Protein 3CL6 (pdb70)

Secondary structure (DSSP, 8-state):
----S-S-TTTT-PPP---GGG-SEEEEEEEEE-TTSSS-GGGT-SB---SSSS-TT----BT---HHHHHHHHHIIIIIHHHHHHHHHHTT---EEEE-HHHHHH-HHHHHHHHHTT-EEEE--SSSS--TT--HHHHHHHHHHHHHHHHHHHSS--SEE--SS--TTHHHHHHHH---SEE------SS-EE-S--TT-S--EE----SSSBGGGGGSSS--SSHHHHHHHHHHHHHHHHHHTTTS-EEEEEEEEHHHHTSHHHHHHHHHHHHHHHTSSSEEE--HHHHHHHHHHHS---/---S--S-TTTT-PPP---GGG-SEEEEEEEEE-TTSSS-GGGT-SB---SSSS-TT--PPBT---HHHHHHHHHIIIIIHHHHHHHHHHTT---EEEE-HHHHHH-HHHHHHHHHHT-EEEE--SSSS--TT--HHHHHHHHHHHHHHHHHHHSS---EE--SS--TTHHHHHHHH---SEE------SS-EE-S--SSSS--EE----SSSBGGGGGSSS--SSHHHHHHHHHHHHHHHHHHTTT--EEEEEEEEHHHHTSHHHHHHHHHHHHHHHTSSSEEE--HHHHHHHHHHHS---

Radius of gyration: 27.14 Å; Cα contacts (8 Å, |Δi|>4): 1157; chains: 2; bounding box: 62×77×74 Å

Solvent-accessible surface area: 27079 Å² total; per-residue (Å²): 190,141,125,112,153,94,132,142,48,68,47,109,118,52,32,74,0,100,6,36,44,117,4,64,0,0,0,0,1,0,0,2,1,2,5,20,0,11,40,9,62,112,37,69,29,137,21,4,3,18,60,9,3,66,63,96,99,21,130,46,75,114,48,96,102,17,120,66,4,17,66,34,3,82,41,0,21,189,37,0,0,88,86,0,21,135,12,0,151,81,51,96,4,37,0,0,0,0,0,0,0,25,0,0,92,133,48,54,76,0,0,134,38,0,56,84,47,34,19,15,18,0,0,3,1,52,17,11,24,76,8,80,198,34,83,59,61,74,7,100,116,21,6,93,69,0,18,154,9,0,45,137,37,30,59,136,70,4,52,0,9,11,7,20,56,44,12,110,37,0,49,98,4,1,14,93,55,46,26,12,58,0,1,0,11,17,97,87,55,72,1,0,39,40,15,84,91,22,126,69,44,140,34,7,1,0,0,6,14,10,74,65,2,1,0,16,53,22,8,57,156,120,27,32,145,123,12,41,38,0,23,68,91,0,50,83,24,0,45,89,18,32,63,77,4,69,154,30,5,20,9,19,7,0,0,0,8,0,6,1,0,0,87,77,85,33,24,59,0,0,64,88,0,0,76,54,0,86,88,47,144,76,22,20,28,4,25,0,6,17,0,4,95,32,2,88,89,42,49,77,107,156,188,152,118,120,152,97,132,138,48,64,47,124,122,43,31,78,0,102,6,59,70,166,5,61,0,0,0,0,1,0,0,2,0,2,5,19,0,12,56,11,59,115,35,72,26,144,16,4,5,19,78,7,3,66,64,96,101,21,131,42,75,110,50,100,105,16,117,67,3,18,66,38,2,81,42,0,20,190,34,0,0,77,83,0,20,111,14,0,77,78,47,67,5,37,0,0,0,0,0,0,0,16,0,0,79,134,42,45,68,0,0,140,25,0,33,54,49,33,14,15,14,0,0,2,2,45,10,8,21,79,7,83,198,36,80,58,68,83,10,90,83,26,8,62,52,0,16,113,9,0,47,140,46,30,57,101,71,3,49,0,11,10,2,17,52,43,13,111,35,2,50,70,2,2,12,79,52,52,25,14,50,0,1,0,13,18,96,87,57,66,1,0,41,39,16,81,94,27,76,71,62,141,41,8,0,0,0,6,12,10,87,67,4,0,0,15,31,21,8,63,157,111,27,18,144,120,12,50,33,0,15,67,75,0,52,80,23,0,46,87,18,41,62,71,8,77,143,15,5,23,10,19,8,0,0,0,3,0,8,1,0,0,85,78,86,34,25,62,3,0,68,105,0,0,76,53,0,85,88,50,146,72,24,45,30,4,54,0,6,41,0,0,125,32,2,63,85,46,45,76,109,159

InterPro domains:
  IPR002509 NodB homology domain [PF01522] (75-163)
  IPR002509 NodB homology domain [PS51677] (69-288)
  IPR011330 Glycoside hydrolase/deacetylase, beta/alpha-barrel [SSF88713] (4-304)
  IPR017625 Allantoinase PuuE [TIGR03212] (5-303)
  IPR017625 Allantoinase PuuE [cd10977] (21-296)

CATH classification: 3.20.20.370

Structure (mmCIF, N/CA/C/O backbone):
data_3CL6
#
_entry.id   3CL6
#
_cell.length_a   98.299
_cell.length_b   98.299
_cell.length_c   62.393
_cell.angle_alpha   90.00
_cell.angle_beta   90.00
_cell.angle_gamma   90.00
#
_symmetry.space_group_name_H-M   'P 4'
#
loop_
_entity.id
_entity.type
_entity.pdbx_description
1 polymer 'Puue allantoinase'
2 water water
#
loop_
_atom_site.group_PDB
_atom_site.id
_atom_site.type_symbol
_atom_site.label_atom_id
_atom_site.label_alt_id
_atom_site.label_comp_id
_atom_site.label_asym_id
_atom_site.label_entity_id
_atom_site.label_seq_id
_atom_site.pdbx_PDB_ins_code
_atom_site.Cartn_x
_atom_site.Cartn_y
_atom_site.Cartn_z
_atom_site.occupancy
_atom_site.B_iso_or_equiv
_atom_site.auth_seq_id
_atom_site.auth_comp_id
_atom_site.auth_asym_id
_atom_site.auth_atom_id
_atom_site.pdbx_PDB_model_num
ATOM 1 N N . VAL A 1 3 ? 65.586 -14.787 -38.816 1.00 42.31 3 VAL A N 1
ATOM 2 C CA . VAL A 1 3 ? 64.668 -15.834 -38.282 1.00 41.97 3 VAL A CA 1
ATOM 3 C C . VAL A 1 3 ? 63.638 -15.215 -37.340 1.00 41.34 3 VAL A C 1
ATOM 4 O O . VAL A 1 3 ? 63.999 -14.601 -36.334 1.00 42.11 3 VAL A O 1
ATOM 8 N N . ASP A 1 4 ? 62.359 -15.374 -37.672 1.00 40.24 4 ASP A N 1
ATOM 9 C CA . ASP A 1 4 ? 61.271 -14.888 -36.820 1.00 38.33 4 ASP A CA 1
ATOM 10 C C . ASP A 1 4 ? 60.507 -16.049 -36.184 1.00 35.56 4 ASP A C 1
ATOM 11 O O . ASP A 1 4 ? 59.486 -16.487 -36.714 1.00 35.48 4 ASP A O 1
ATOM 16 N N . TYR A 1 5 ? 61.007 -16.527 -35.044 1.00 31.77 5 TYR A N 1
ATOM 17 C CA . TYR A 1 5 ? 60.469 -17.723 -34.386 1.00 27.93 5 TYR A CA 1
ATOM 18 C C . TYR A 1 5 ? 59.181 -17.431 -33.625 1.00 25.99 5 TYR A C 1
ATOM 19 O O . TYR A 1 5 ? 59.203 -16.790 -32.570 1.00 26.32 5 TYR A O 1
ATOM 28 N N . PRO A 1 6 ? 58.053 -17.920 -34.152 1.00 23.95 6 PRO A N 1
ATOM 29 C CA . PRO A 1 6 ? 56.722 -17.593 -33.638 1.00 23.15 6 PRO A CA 1
ATOM 30 C C . PRO A 1 6 ? 56.385 -18.118 -32.225 1.00 22.23 6 PRO A C 1
ATOM 31 O O . PRO A 1 6 ? 55.503 -17.567 -31.556 1.00 23.76 6 PRO A O 1
ATOM 35 N N . ARG A 1 7 ? 57.080 -19.148 -31.762 1.00 19.02 7 ARG A N 1
ATOM 36 C CA . ARG A 1 7 ? 56.779 -19.709 -30.448 1.00 16.13 7 ARG A CA 1
ATOM 37 C C . ARG A 1 7 ? 57.467 -18.934 -29.336 1.00 15.70 7 ARG A C 1
ATOM 38 O O . ARG A 1 7 ? 58.600 -18.475 -29.505 1.00 16.81 7 ARG A O 1
ATOM 46 N N . ASP A 1 8 ? 56.791 -18.802 -28.196 1.00 13.73 8 ASP A N 1
ATOM 47 C CA . ASP A 1 8 ? 57.433 -18.206 -27.027 1.00 13.21 8 ASP A CA 1
ATOM 48 C C . ASP A 1 8 ? 57.876 -19.312 -26.056 1.00 12.44 8 ASP A C 1
ATOM 49 O O . ASP A 1 8 ? 57.067 -19.846 -25.294 1.00 13.39 8 ASP A O 1
ATOM 54 N N . LEU A 1 9 ? 59.164 -19.654 -26.084 1.00 12.32 9 LEU A N 1
ATOM 55 C CA . LEU A 1 9 ? 59.692 -20.762 -25.284 1.00 11.28 9 LEU A CA 1
ATOM 56 C C . LEU A 1 9 ? 60.063 -20.294 -23.874 1.00 10.86 9 LEU A C 1
ATOM 57 O O . LEU A 1 9 ? 60.300 -21.113 -22.977 1.00 11.17 9 LEU A O 1
ATOM 62 N N . ILE A 1 10 ? 60.096 -18.974 -23.681 1.00 10.24 10 ILE A N 1
ATOM 63 C CA . ILE A 1 10 ? 60.591 -18.373 -22.455 1.00 10.87 10 ILE A CA 1
ATOM 64 C C . ILE A 1 10 ? 59.515 -17.965 -21.454 1.00 10.03 10 ILE A C 1
ATOM 65 O O . ILE A 1 10 ? 59.642 -18.216 -20.263 1.00 10.65 10 ILE A O 1
ATOM 70 N N . GLY A 1 11 ? 58.453 -17.317 -21.935 1.00 10.19 11 GLY A N 1
ATOM 71 C CA . GLY A 1 11 ? 57.349 -16.963 -21.049 1.00 11.50 11 GLY A CA 1
ATOM 72 C C . GLY A 1 11 ? 57.798 -15.970 -19.994 1.00 11.23 11 GLY A C 1
ATOM 73 O O . GLY A 1 11 ? 58.431 -14.953 -20.319 1.00 11.52 11 GLY A O 1
ATOM 74 N N . TYR A 1 12 ? 57.463 -16.246 -18.737 1.00 11.03 12 TYR A N 1
ATOM 75 C CA . TYR A 1 12 ? 57.839 -15.363 -17.622 1.00 11.36 12 TYR A CA 1
ATOM 76 C C . TYR A 1 12 ? 59.277 -15.613 -17.171 1.00 12.74 12 TYR A C 1
ATOM 77 O O . TYR A 1 12 ? 59.773 -14.953 -16.247 1.00 13.36 12 TYR A O 1
ATOM 86 N N . GLY A 1 13 ? 59.938 -16.582 -17.789 1.00 12.96 13 GLY A N 1
ATOM 87 C CA . GLY A 1 13 ? 61.277 -16.968 -17.328 1.00 13.62 13 GLY A CA 1
ATOM 88 C C . GLY A 1 13 ? 61.273 -17.329 -15.846 1.00 14.00 13 GLY A C 1
ATOM 89 O O . GLY A 1 13 ? 60.337 -17.939 -15.347 1.00 13.97 13 GLY A O 1
ATOM 90 N N . SER A 1 14 ? 62.298 -16.914 -15.115 1.00 20.00 14 SER A N 1
ATOM 91 C CA . SER A 1 14 ? 62.410 -17.290 -13.711 1.00 20.00 14 SER A CA 1
ATOM 92 C C . SER A 1 14 ? 61.572 -16.372 -12.826 1.00 20.00 14 SER A C 1
ATOM 93 O O . SER A 1 14 ? 61.606 -16.574 -11.577 1.00 15.31 14 SER A O 1
ATOM 96 N N . ASN A 1 15 ? 60.833 -15.456 -13.388 1.00 15.77 15 ASN A N 1
ATOM 97 C CA . ASN A 1 15 ? 60.078 -14.481 -12.593 1.00 16.65 15 ASN A CA 1
ATOM 98 C C . ASN A 1 15 ? 58.589 -14.474 -12.885 1.00 16.19 15 ASN A C 1
ATOM 99 O O . ASN A 1 15 ? 58.080 -13.506 -13.460 1.00 16.22 15 ASN A O 1
ATOM 104 N N . PRO A 1 16 ? 57.879 -15.536 -12.484 1.00 15.29 16 PRO A N 1
ATOM 105 C CA . PRO A 1 16 ? 56.435 -15.505 -12.691 1.00 14.85 16 PRO A CA 1
ATOM 106 C C . PRO A 1 16 ? 55.787 -14.491 -11.758 1.00 15.14 16 PRO A C 1
ATOM 107 O O . PRO A 1 16 ? 56.256 -14.312 -10.633 1.00 15.46 16 PRO A O 1
ATOM 111 N N . PRO A 1 17 ? 54.706 -13.828 -12.210 1.00 15.82 17 PRO A N 1
ATOM 112 C CA . PRO A 1 17 ? 54.042 -12.841 -11.365 1.00 16.28 17 PRO A CA 1
ATOM 113 C C . PRO A 1 17 ? 53.235 -13.474 -10.238 1.00 15.92 17 PRO A C 1
ATOM 114 O O . PRO A 1 17 ? 52.812 -14.619 -10.344 1.00 16.16 17 PRO A O 1
ATOM 118 N N . HIS A 1 18 ? 53.036 -12.730 -9.156 1.00 15.97 18 HIS A N 1
ATOM 119 C CA . HIS A 1 18 ? 52.161 -13.156 -8.073 1.00 15.85 18 HIS A CA 1
ATOM 120 C C . HIS A 1 18 ? 50.728 -12.813 -8.503 1.00 15.64 18 HIS A C 1
ATOM 121 O O . HIS A 1 18 ? 50.437 -11.666 -8.869 1.00 15.40 18 HIS A O 1
ATOM 128 N N . PRO A 1 19 ? 49.837 -13.817 -8.503 1.00 15.53 19 PRO A N 1
ATOM 129 C CA . PRO A 1 19 ? 48.463 -13.607 -8.969 1.00 15.86 19 PRO A CA 1
ATOM 130 C C . PRO A 1 19 ? 47.548 -12.924 -7.955 1.00 16.11 19 PRO A C 1
ATOM 131 O O . PRO A 1 19 ? 46.446 -12.517 -8.313 1.00 16.69 19 PRO A O 1
ATOM 135 N N . HIS A 1 20 ? 47.997 -12.803 -6.708 1.00 16.74 20 HIS A N 1
ATOM 136 C CA . HIS A 1 20 ? 47.177 -12.245 -5.623 1.00 15.98 20 HIS A CA 1
ATOM 137 C C . HIS A 1 20 ? 45.729 -12.752 -5.647 1.00 15.47 20 HIS A C 1
ATOM 138 O O . HIS A 1 20 ? 44.771 -11.967 -5.645 1.00 16.26 20 HIS A O 1
ATOM 145 N N . TRP A 1 21 ? 45.563 -14.071 -5.651 1.00 14.58 21 TRP A N 1
ATOM 146 C CA . TRP A 1 21 ? 44.224 -14.652 -5.685 1.00 14.81 21 TRP A CA 1
ATOM 147 C C . TRP A 1 21 ? 43.408 -14.156 -4.487 1.00 15.76 21 TRP A C 1
ATOM 148 O O . TRP A 1 21 ? 43.966 -13.881 -3.423 1.00 17.89 21 TRP A O 1
ATOM 159 N N . PRO A 1 22 ? 42.084 -14.043 -4.658 1.00 17.05 22 PRO A N 1
ATOM 160 C CA . PRO A 1 22 ? 41.177 -13.684 -3.569 1.00 17.73 22 PRO A CA 1
ATOM 161 C C . PRO A 1 22 ? 41.297 -14.589 -2.331 1.00 19.46 22 PRO A C 1
ATOM 162 O O . PRO A 1 22 ? 41.640 -15.774 -2.443 1.00 19.18 22 PRO A O 1
ATOM 166 N N . GLY A 1 23 ? 41.031 -14.023 -1.155 1.00 20.50 23 GLY A N 1
ATOM 167 C CA . GLY A 1 23 ? 41.114 -14.771 0.102 1.00 20.38 23 GLY A CA 1
ATOM 168 C C . GLY A 1 23 ? 42.518 -15.240 0.435 1.00 20.86 23 GLY A C 1
ATOM 169 O O . GLY A 1 23 ? 42.697 -16.229 1.158 1.00 21.33 23 GLY A O 1
ATOM 170 N N . LYS A 1 24 ? 43.514 -14.533 -0.094 1.00 20.64 24 LYS A N 1
ATOM 171 C CA . LYS A 1 24 ? 44.925 -14.849 0.149 1.00 20.48 24 LYS A CA 1
ATOM 172 C C . LYS A 1 24 ? 45.276 -16.278 -0.269 1.00 18.78 24 LYS A C 1
ATOM 173 O O . LYS A 1 24 ? 46.138 -16.913 0.339 1.00 17.58 24 LYS A O 1
ATOM 179 N N . ALA A 1 25 ? 44.612 -16.783 -1.303 1.00 16.78 25 ALA A N 1
ATOM 180 C CA . ALA A 1 25 ? 44.729 -18.205 -1.647 1.00 15.25 25 ALA A CA 1
ATOM 181 C C . ALA A 1 25 ? 46.145 -18.597 -2.084 1.00 14.43 25 ALA A C 1
ATOM 182 O O . ALA A 1 25 ? 46.813 -17.858 -2.815 1.00 15.55 25 ALA A O 1
ATOM 184 N N . ARG A 1 26 ? 46.600 -19.764 -1.637 1.00 12.19 26 ARG A N 1
ATOM 185 C CA . ARG A 1 26 ? 47.904 -20.257 -2.040 1.00 12.42 26 ARG A CA 1
ATOM 186 C C . ARG A 1 26 ? 47.824 -21.022 -3.363 1.00 10.94 26 ARG A C 1
ATOM 187 O O . ARG A 1 26 ? 48.845 -21.300 -3.988 1.00 9.76 26 ARG A O 1
ATOM 195 N N . ILE A 1 27 ? 46.602 -21.320 -3.787 1.00 9.85 27 ILE A N 1
ATOM 196 C CA . ILE A 1 27 ? 46.390 -22.033 -5.047 1.00 9.85 27 ILE A CA 1
ATOM 197 C C . ILE A 1 27 ? 44.988 -21.713 -5.536 1.00 9.00 27 ILE A C 1
ATOM 198 O O . ILE A 1 27 ? 44.087 -21.515 -4.737 1.00 9.63 27 ILE A O 1
ATOM 203 N N . ALA A 1 28 ? 44.824 -21.635 -6.854 1.00 9.34 28 ALA A N 1
ATOM 204 C CA . ALA A 1 28 ? 43.502 -21.497 -7.460 1.00 9.66 28 ALA A CA 1
ATOM 205 C C . ALA A 1 28 ? 43.225 -22.786 -8.202 1.00 8.29 28 ALA A C 1
ATOM 206 O O . ALA A 1 28 ? 44.096 -23.271 -8.925 1.00 7.36 28 ALA A O 1
ATOM 208 N N . LEU A 1 29 ? 42.033 -23.341 -7.989 1.00 8.67 29 LEU A N 1
ATOM 209 C CA . LEU A 1 29 ? 41.600 -24.561 -8.673 1.00 8.05 29 LEU A CA 1
ATOM 210 C C . LEU A 1 29 ? 40.470 -24.262 -9.620 1.00 7.72 29 LEU A C 1
ATOM 211 O O . LEU A 1 29 ? 39.439 -23.688 -9.216 1.00 8.10 29 LEU A O 1
ATOM 216 N N . SER A 1 30 ? 40.641 -24.708 -10.859 1.00 7.61 30 SER A N 1
ATOM 217 C CA . SER A 1 30 ? 39.609 -24.608 -11.863 1.00 6.38 30 SER A CA 1
ATOM 218 C C . SER A 1 30 ? 39.189 -26.009 -12.286 1.00 7.43 30 SER A C 1
ATOM 219 O O . SER A 1 30 ? 39.892 -26.658 -13.062 1.00 7.28 30 SER A O 1
ATOM 222 N N . PHE A 1 31 ? 38.037 -26.451 -11.778 1.00 6.66 31 PHE A N 1
ATOM 223 C CA . PHE A 1 31 ? 37.396 -27.676 -12.261 1.00 4.34 31 PHE A CA 1
ATOM 224 C C . PHE A 1 31 ? 36.604 -27.356 -13.521 1.00 6.29 31 PHE A C 1
ATOM 225 O O . PHE A 1 31 ? 35.823 -26.380 -13.558 1.00 7.46 31 PHE A O 1
ATOM 233 N N . VAL A 1 32 ? 36.805 -28.189 -14.534 1.00 5.67 32 VAL A N 1
ATOM 234 C CA . VAL A 1 32 ? 36.203 -27.978 -15.848 1.00 6.23 32 VAL A CA 1
ATOM 235 C C . VAL A 1 32 ? 35.460 -29.243 -16.244 1.00 7.58 32 VAL A C 1
ATOM 236 O O . VAL A 1 32 ? 36.009 -30.348 -16.180 1.00 7.30 32 VAL A O 1
ATOM 240 N N . LEU A 1 33 ? 34.198 -29.082 -16.629 1.00 7.84 33 LEU A N 1
ATOM 241 C CA . LEU A 1 33 ? 33.418 -30.194 -17.122 1.00 9.23 33 LEU A CA 1
ATOM 242 C C . LEU A 1 33 ? 33.184 -29.996 -18.604 1.00 10.64 33 LEU A C 1
ATOM 243 O O . LEU A 1 33 ? 32.565 -29.018 -19.024 1.00 11.01 33 LEU A O 1
ATOM 248 N N . ASN A 1 34 ? 33.705 -30.919 -19.399 1.00 10.74 34 ASN A N 1
ATOM 249 C CA . ASN A 1 34 ? 33.464 -30.897 -20.842 1.00 10.69 34 ASN A CA 1
ATOM 250 C C . ASN A 1 34 ? 32.082 -31.464 -21.142 1.00 11.09 34 ASN A C 1
ATOM 251 O O . ASN A 1 34 ? 31.682 -32.471 -20.549 1.00 12.12 34 ASN A O 1
ATOM 256 N N . TYR A 1 35 ? 31.347 -30.813 -22.041 1.00 9.77 35 TYR A N 1
ATOM 257 C CA . TYR A 1 35 ? 30.068 -31.366 -22.485 1.00 9.96 35 TYR A CA 1
ATOM 258 C C . TYR A 1 35 ? 30.110 -31.510 -24.003 1.00 9.87 35 TYR A C 1
ATOM 259 O O . TYR A 1 35 ? 29.911 -30.534 -24.747 1.00 8.80 35 TYR A O 1
ATOM 268 N N . GLU A 1 36 ? 30.398 -32.727 -24.451 1.00 8.60 36 GLU A N 1
ATOM 269 C CA . GLU A 1 36 ? 30.710 -33.005 -25.852 1.00 9.56 36 GLU A CA 1
ATOM 270 C C . GLU A 1 36 ? 29.718 -33.987 -26.444 1.00 9.20 36 GLU A C 1
ATOM 271 O O . GLU A 1 36 ? 29.638 -34.124 -27.662 1.00 8.73 36 GLU A O 1
ATOM 277 N N . GLU A 1 37 ? 28.972 -34.667 -25.571 1.00 9.21 37 GLU A N 1
ATOM 278 C CA . GLU A 1 37 ? 28.113 -35.772 -25.976 1.00 11.39 37 GLU A CA 1
ATOM 279 C C . GLU A 1 37 ? 26.944 -35.286 -26.839 1.00 11.52 37 GLU A C 1
ATOM 280 O O . GLU A 1 37 ? 26.138 -34.465 -26.403 1.00 12.73 37 GLU A O 1
ATOM 286 N N . GLY A 1 38 ? 26.869 -35.791 -28.068 1.00 11.78 38 GLY A N 1
ATOM 287 C CA . GLY A 1 38 ? 25.870 -35.327 -29.041 1.00 12.05 38 GLY A CA 1
ATOM 288 C C . GLY A 1 38 ? 26.478 -34.404 -30.083 1.00 12.00 38 GLY A C 1
ATOM 289 O O . GLY A 1 38 ? 25.805 -33.977 -31.027 1.00 13.27 38 GLY A O 1
ATOM 290 N N . GLY A 1 39 ? 27.760 -34.091 -29.930 1.00 10.61 39 GLY A N 1
ATOM 291 C CA . GLY A 1 39 ? 28.454 -33.261 -30.906 1.00 10.40 39 GLY A CA 1
ATOM 292 C C . GLY A 1 39 ? 29.717 -33.893 -31.471 1.00 10.94 39 GLY A C 1
ATOM 293 O O . GLY A 1 39 ? 30.458 -33.238 -32.190 1.00 10.94 39 GLY A O 1
ATOM 294 N N . GLU A 1 40 ? 29.955 -35.168 -31.150 1.00 11.18 40 GLU A N 1
ATOM 295 C CA . GLU A 1 40 ? 31.165 -35.884 -31.579 1.00 10.82 40 GLU A CA 1
ATOM 296 C C . GLU A 1 40 ? 31.019 -36.392 -33.015 1.00 11.67 40 GLU A C 1
ATOM 297 O O . GLU A 1 40 ? 29.981 -36.206 -33.619 1.00 11.00 40 GLU A O 1
ATOM 303 N N . ARG A 1 41 ? 32.041 -37.046 -33.552 1.00 11.54 41 ARG A N 1
ATOM 304 C CA . ARG A 1 41 ? 31.925 -37.542 -34.915 1.00 13.38 41 ARG A CA 1
ATOM 305 C C . ARG A 1 41 ? 30.769 -38.542 -35.017 1.00 13.78 41 ARG A C 1
ATOM 306 O O . ARG A 1 41 ? 30.619 -39.426 -34.161 1.00 11.91 41 ARG A O 1
ATOM 314 N N . ASN A 1 42 ? 29.953 -38.390 -36.060 1.00 14.19 42 ASN A N 1
ATOM 315 C CA . ASN A 1 42 ? 28.878 -39.344 -36.364 1.00 14.83 42 ASN A CA 1
ATOM 316 C C . ASN A 1 42 ? 28.381 -39.101 -37.788 1.00 14.87 42 ASN A C 1
ATOM 317 O O . ASN A 1 42 ? 28.229 -37.948 -38.188 1.00 14.66 42 ASN A O 1
ATOM 322 N N . ILE A 1 43 ? 28.151 -40.153 -38.573 1.00 15.46 43 ILE A N 1
ATOM 323 C CA . ILE A 1 43 ? 27.606 -39.915 -39.919 1.00 16.86 43 ILE A CA 1
ATOM 324 C C . ILE A 1 43 ? 26.236 -39.241 -39.855 1.00 17.37 43 ILE A C 1
ATOM 325 O O . ILE A 1 43 ? 25.810 -38.603 -40.810 1.00 17.55 43 ILE A O 1
ATOM 330 N N . LEU A 1 44 ? 25.554 -39.371 -38.721 1.00 17.72 44 LEU A N 1
ATOM 331 C CA . LEU A 1 44 ? 24.292 -38.672 -38.511 1.00 19.10 44 LEU A CA 1
ATOM 332 C C . LEU A 1 44 ? 24.490 -37.162 -38.503 1.00 19.30 44 LEU A C 1
ATOM 333 O O . LEU A 1 44 ? 23.587 -36.409 -38.872 1.00 20.62 44 LEU A O 1
ATOM 338 N N . HIS A 1 45 ? 25.666 -36.724 -38.064 1.00 19.53 45 HIS A N 1
ATOM 339 C CA . HIS A 1 45 ? 25.979 -35.298 -37.972 1.00 19.28 45 HIS A CA 1
ATOM 340 C C . HIS A 1 45 ? 26.582 -34.767 -39.277 1.00 20.07 45 HIS A C 1
ATOM 341 O O . HIS A 1 45 ? 26.885 -33.577 -39.383 1.00 21.43 45 HIS A O 1
ATOM 348 N N . GLY A 1 46 ? 26.747 -35.650 -40.264 1.00 20.23 46 GLY A N 1
ATOM 349 C CA . GLY A 1 46 ? 27.312 -35.270 -41.562 1.00 20.05 46 GLY A CA 1
ATOM 350 C C . GLY A 1 46 ? 28.782 -35.602 -41.731 1.00 19.65 46 GLY A C 1
ATOM 351 O O . GLY A 1 46 ? 29.363 -35.374 -42.798 1.00 20.83 46 GLY A O 1
ATOM 352 N N . ASP A 1 47 ? 29.401 -36.135 -40.677 1.00 18.63 47 ASP A N 1
ATOM 353 C CA . ASP A 1 47 ? 30.815 -36.502 -40.735 1.00 17.70 47 ASP A CA 1
ATOM 354 C C . ASP A 1 47 ? 31.014 -37.721 -41.627 1.00 17.40 47 ASP A C 1
ATOM 355 O O . ASP A 1 47 ? 30.062 -38.438 -41.916 1.00 18.80 47 ASP A O 1
ATOM 360 N N . LYS A 1 48 ? 32.261 -37.961 -42.024 1.00 17.95 48 LYS A N 1
ATOM 361 C CA . LYS A 1 48 ? 32.611 -39.079 -42.905 1.00 18.34 48 LYS A CA 1
ATOM 362 C C . LYS A 1 48 ? 32.813 -40.399 -42.159 1.00 16.56 48 LYS A C 1
ATOM 363 O O . LYS A 1 48 ? 32.939 -41.454 -42.791 1.00 15.66 48 LYS A O 1
ATOM 369 N N . GLU A 1 49 ? 32.837 -40.345 -40.827 1.00 15.80 49 GLU A N 1
ATOM 370 C CA . GLU A 1 49 ? 33.206 -41.512 -40.037 1.00 14.23 49 GLU A CA 1
ATOM 371 C C . GLU A 1 49 ? 32.676 -41.423 -38.611 1.00 13.42 49 GLU A C 1
ATOM 372 O O . GLU A 1 49 ? 32.242 -40.366 -38.162 1.00 12.53 49 GLU A O 1
ATOM 378 N N . SER A 1 50 ? 32.755 -42.543 -37.899 1.00 12.74 50 SER A N 1
ATOM 379 C CA . SER A 1 50 ? 32.302 -42.634 -36.519 1.00 12.05 50 SER A CA 1
ATOM 380 C C . SER A 1 50 ? 33.410 -42.154 -35.596 1.00 11.40 50 SER A C 1
ATOM 381 O O . SER A 1 50 ? 34.568 -42.057 -36.012 1.00 12.57 50 SER A O 1
ATOM 384 N N . GLU A 1 51 ? 33.045 -41.879 -34.343 1.00 11.30 51 GLU A N 1
ATOM 385 C CA . GLU A 1 51 ? 33.983 -41.394 -33.323 1.00 10.52 51 GLU A CA 1
ATOM 386 C C . GLU A 1 51 ? 34.905 -42.508 -32.807 1.00 11.17 51 GLU A C 1
ATOM 387 O O . GLU A 1 51 ? 34.498 -43.674 -32.725 1.00 11.62 51 GLU A O 1
ATOM 393 N N . ALA A 1 52 ? 36.140 -42.163 -32.446 1.00 10.59 52 ALA A N 1
ATOM 394 C CA . ALA A 1 52 ? 37.015 -43.165 -31.819 1.00 11.73 52 ALA A CA 1
ATOM 395 C C . ALA A 1 52 ? 37.777 -42.683 -30.569 1.00 13.14 52 ALA A C 1
ATOM 396 O O . ALA A 1 52 ? 38.403 -43.480 -29.875 1.00 14.57 52 ALA A O 1
ATOM 398 N N . PHE A 1 53 ? 37.712 -41.384 -30.291 1.00 13.83 53 PHE A N 1
ATOM 399 C CA . PHE A 1 53 ? 38.525 -40.746 -29.253 1.00 14.58 53 PHE A CA 1
ATOM 400 C C . PHE A 1 53 ? 37.764 -40.725 -27.911 1.00 14.46 53 PHE A C 1
ATOM 401 O O . PHE A 1 53 ? 36.567 -40.411 -27.872 1.00 15.22 53 PHE A O 1
ATOM 409 N N . LEU A 1 54 ? 38.454 -41.077 -26.823 1.00 14.57 54 LEU A N 1
ATOM 410 C CA . LEU A 1 54 ? 37.928 -40.967 -25.438 1.00 13.54 54 LEU A CA 1
ATOM 411 C C . LEU A 1 54 ? 36.651 -41.759 -25.084 1.00 13.30 54 LEU A C 1
ATOM 412 O O . LEU A 1 54 ? 35.600 -41.189 -24.782 1.00 12.84 54 LEU A O 1
ATOM 417 N N . SER A 1 55 ? 36.774 -43.087 -25.098 1.00 13.28 55 SER A N 1
ATOM 418 C CA . SER A 1 55 ? 35.705 -43.995 -24.685 1.00 12.91 55 SER A CA 1
ATOM 419 C C . SER A 1 55 ? 36.324 -45.239 -24.047 1.00 12.66 55 SER A C 1
ATOM 420 O O . SER A 1 55 ? 37.535 -45.441 -24.129 1.00 12.55 55 SER A O 1
ATOM 423 N N . GLU A 1 56 ? 35.484 -46.080 -23.454 1.00 12.24 56 GLU A N 1
ATOM 424 C CA . GLU A 1 56 ? 35.938 -47.364 -22.900 1.00 12.55 56 GLU A CA 1
ATOM 425 C C . GLU A 1 56 ? 36.515 -48.294 -23.966 1.00 14.08 56 GLU A C 1
ATOM 426 O O . GLU A 1 56 ? 37.223 -49.261 -23.643 1.00 13.86 56 GLU A O 1
ATOM 432 N N . MET A 1 57 ? 36.178 -48.025 -25.227 1.00 13.28 57 MET A N 1
ATOM 433 C CA . MET A 1 57 ? 36.676 -48.820 -26.343 1.00 13.88 57 MET A CA 1
ATOM 434 C C . MET A 1 57 ? 38.018 -48.250 -26.722 1.00 13.97 57 MET A C 1
ATOM 435 O O . MET A 1 57 ? 38.171 -47.524 -27.712 1.00 12.84 57 MET A O 1
ATOM 440 N N . VAL A 1 58 ? 38.992 -48.589 -25.890 1.00 14.38 58 VAL A N 1
ATOM 441 C CA . VAL A 1 58 ? 40.296 -47.961 -25.900 1.00 15.74 58 VAL A CA 1
ATOM 442 C C . VAL A 1 58 ? 41.117 -48.176 -27.181 1.00 16.00 58 VAL A C 1
ATOM 443 O O . VAL A 1 58 ? 42.046 -47.422 -27.448 1.00 18.11 58 VAL A O 1
ATOM 447 N N . SER A 1 59 ? 40.774 -49.186 -27.978 1.00 15.11 59 SER A N 1
ATOM 448 C CA . SER A 1 59 ? 41.491 -49.414 -29.239 1.00 15.08 59 SER A CA 1
ATOM 449 C C . SER A 1 59 ? 40.604 -49.175 -30.461 1.00 15.36 59 SER A C 1
ATOM 450 O O . SER A 1 59 ? 40.940 -49.585 -31.575 1.00 13.91 59 SER A O 1
ATOM 453 N N . ALA A 1 60 ? 39.476 -48.507 -30.248 1.00 14.53 60 ALA A N 1
ATOM 454 C CA . ALA A 1 60 ? 38.571 -48.153 -31.332 1.00 14.56 60 ALA A CA 1
ATOM 455 C C . ALA A 1 60 ? 39.262 -47.319 -32.424 1.00 14.42 60 ALA A C 1
ATOM 456 O O . ALA A 1 60 ? 40.131 -46.493 -32.129 1.00 14.59 60 ALA A O 1
ATOM 458 N N . GLN A 1 61 ? 38.868 -47.548 -33.677 1.00 15.67 61 GLN A N 1
ATOM 459 C CA . GLN A 1 61 ? 39.305 -46.713 -34.804 1.00 15.43 61 GLN A CA 1
ATOM 460 C C . GLN A 1 61 ? 38.058 -46.139 -35.467 1.00 15.02 61 GLN A C 1
ATOM 461 O O . GLN A 1 61 ? 36.981 -46.734 -35.386 1.00 14.17 61 GLN A O 1
ATOM 467 N N . PRO A 1 62 ? 38.190 -44.975 -36.120 1.00 14.26 62 PRO A N 1
ATOM 468 C CA . PRO A 1 62 ? 37.034 -44.448 -36.850 1.00 15.06 62 PRO A CA 1
ATOM 469 C C . PRO A 1 62 ? 36.578 -45.437 -37.929 1.00 15.97 62 PRO A C 1
ATOM 470 O O . PRO A 1 62 ? 37.413 -46.097 -38.555 1.00 14.89 62 PRO A O 1
ATOM 474 N N . LEU A 1 63 ? 35.266 -45.560 -38.113 1.00 15.52 63 LEU A N 1
ATOM 475 C CA . LEU A 1 63 ? 34.718 -46.421 -39.159 1.00 16.27 63 LEU A CA 1
ATOM 476 C C . LEU A 1 63 ? 34.186 -45.523 -40.274 1.00 16.73 63 LEU A C 1
ATOM 477 O O . LEU A 1 63 ? 33.297 -44.693 -40.044 1.00 15.80 63 LEU A O 1
ATOM 482 N N . GLN A 1 64 ? 34.743 -45.669 -41.473 1.00 17.54 64 GLN A N 1
ATOM 483 C CA . GLN A 1 64 ? 34.361 -44.793 -42.579 1.00 18.58 64 GLN A CA 1
ATOM 484 C C . GLN A 1 64 ? 32.949 -45.104 -43.052 1.00 17.64 64 GLN A C 1
ATOM 485 O O . GLN A 1 64 ? 32.647 -46.243 -43.410 1.00 18.49 64 GLN A O 1
ATOM 491 N N . GLY A 1 65 ? 32.085 -44.096 -43.040 1.00 16.93 65 GLY A N 1
ATOM 492 C CA . GLY A 1 65 ? 30.723 -44.229 -43.544 1.00 17.09 65 GLY A CA 1
ATOM 493 C C . GLY A 1 65 ? 29.830 -45.149 -42.742 1.00 17.84 65 GLY A C 1
ATOM 494 O O . GLY A 1 65 ? 28.811 -45.630 -43.245 1.00 17.85 65 GLY A O 1
ATOM 495 N N . GLU A 1 66 ? 30.205 -45.375 -41.482 1.00 16.97 66 GLU A N 1
ATOM 496 C CA . GLU A 1 66 ? 29.489 -46.297 -40.617 1.00 16.94 66 GLU A CA 1
ATOM 497 C C . GLU A 1 66 ? 29.118 -45.664 -39.285 1.00 16.12 66 GLU A C 1
ATOM 498 O O . GLU A 1 66 ? 29.783 -44.746 -38.817 1.00 15.40 66 GLU A O 1
ATOM 504 N N . ARG A 1 67 ? 28.054 -46.181 -38.676 1.00 16.01 67 ARG A N 1
ATOM 505 C CA . ARG A 1 67 ? 27.768 -45.929 -37.271 1.00 15.53 67 ARG A CA 1
ATOM 506 C C . ARG A 1 67 ? 28.428 -47.004 -36.416 1.00 14.23 67 ARG A C 1
ATOM 507 O O . ARG A 1 67 ? 28.380 -48.191 -36.739 1.00 14.03 67 ARG A O 1
ATOM 515 N N . ASN A 1 68 ? 29.072 -46.569 -35.338 1.00 13.09 68 ASN A N 1
ATOM 516 C CA . ASN A 1 68 ? 29.594 -47.473 -34.327 1.00 12.35 68 ASN A CA 1
ATOM 517 C C . ASN A 1 68 ? 28.618 -47.445 -33.155 1.00 12.75 68 ASN A C 1
ATOM 518 O O . ASN A 1 68 ? 28.609 -46.481 -32.370 1.00 11.37 68 ASN A O 1
ATOM 523 N N . MET A 1 69 ? 27.755 -48.454 -33.057 1.00 12.55 69 MET A N 1
ATOM 524 C CA . MET A 1 69 ? 26.677 -48.379 -32.077 1.00 12.77 69 MET A CA 1
ATOM 525 C C . MET A 1 69 ? 27.191 -48.379 -30.638 1.00 11.51 69 MET A C 1
ATOM 526 O O . MET A 1 69 ? 26.664 -47.639 -29.803 1.00 11.09 69 MET A O 1
ATOM 531 N N . SER A 1 70 ? 28.200 -49.199 -30.331 1.00 10.99 70 SER A N 1
ATOM 532 C CA A SER A 1 70 ? 28.753 -49.256 -28.972 0.50 11.50 70 SER A CA 1
ATOM 533 C CA B SER A 1 70 ? 28.724 -49.252 -28.963 0.50 11.72 70 SER A CA 1
ATOM 534 C C . SER A 1 70 ? 29.328 -47.906 -28.564 1.00 10.84 70 SER A C 1
ATOM 535 O O . SER A 1 70 ? 29.055 -47.401 -27.467 1.00 10.79 70 SER A O 1
ATOM 540 N N . MET A 1 71 ? 30.118 -47.319 -29.459 1.00 11.02 71 MET A N 1
ATOM 541 C CA . MET A 1 71 ? 30.664 -45.974 -29.233 1.00 10.18 71 MET A CA 1
ATOM 542 C C . MET A 1 71 ? 29.544 -44.967 -28.945 1.00 9.67 71 MET A C 1
ATOM 543 O O . MET A 1 71 ? 29.625 -44.172 -28.008 1.00 8.83 71 MET A O 1
ATOM 548 N N . GLU A 1 72 ? 28.481 -45.004 -29.743 1.00 8.24 72 GLU A N 1
ATOM 549 C CA . GLU A 1 72 ? 27.372 -44.087 -29.527 1.00 9.00 72 GLU A CA 1
ATOM 550 C C . GLU A 1 72 ? 26.781 -44.272 -28.137 1.00 8.00 72 GLU A C 1
ATOM 551 O O . GLU A 1 72 ? 26.445 -43.301 -27.447 1.00 9.24 72 GLU A O 1
ATOM 557 N N . SER A 1 73 ? 26.631 -45.529 -27.726 1.00 6.55 73 SER A N 1
ATOM 558 C CA . SER A 1 73 ? 26.018 -45.853 -26.443 1.00 9.09 73 SER A CA 1
ATOM 559 C C . SER A 1 73 ? 26.883 -45.372 -25.274 1.00 8.41 73 SER A C 1
ATOM 560 O O . SER A 1 73 ? 26.370 -44.892 -24.255 1.00 9.53 73 SER A O 1
ATOM 563 N N . LEU A 1 74 ? 28.196 -45.522 -25.416 1.00 8.29 74 LEU A N 1
ATOM 564 C CA . LEU A 1 74 ? 29.130 -45.022 -24.403 1.00 8.02 74 LEU A CA 1
ATOM 565 C C . LEU A 1 74 ? 29.027 -43.506 -24.231 1.00 7.84 74 LEU A C 1
ATOM 566 O O . LEU A 1 74 ? 29.088 -42.987 -23.100 1.00 9.54 74 LEU A O 1
ATOM 571 N N . TYR A 1 75 ? 28.879 -42.791 -25.340 1.00 8.59 75 TYR A N 1
ATOM 572 C CA . TYR A 1 75 ? 28.715 -41.340 -25.289 1.00 8.23 75 TYR A CA 1
ATOM 573 C C . TYR A 1 75 ? 27.380 -40.968 -24.633 1.00 8.87 75 TYR A C 1
ATOM 574 O O . TYR A 1 75 ? 27.299 -40.050 -23.789 1.00 9.63 75 TYR A O 1
ATOM 583 N N . GLU A 1 76 ? 26.342 -41.733 -24.966 1.00 8.45 76 GLU A N 1
ATOM 584 C CA . GLU A 1 76 ? 25.024 -41.541 -24.339 1.00 7.77 76 GLU A CA 1
ATOM 585 C C . GLU A 1 76 ? 25.024 -41.691 -22.805 1.00 7.91 76 GLU A C 1
ATOM 586 O O . GLU A 1 76 ? 24.215 -41.073 -22.107 1.00 7.73 76 GLU A O 1
ATOM 592 N N . TYR A 1 77 ? 25.921 -42.515 -22.272 1.00 6.56 77 TYR A N 1
ATOM 593 C CA . TYR A 1 77 ? 26.014 -42.627 -20.816 1.00 6.31 77 TYR A CA 1
ATOM 594 C C . TYR A 1 77 ? 26.305 -41.247 -20.224 1.00 6.02 77 TYR A C 1
ATOM 595 O O . TYR A 1 77 ? 25.743 -40.870 -19.190 1.00 7.05 77 TYR A O 1
ATOM 604 N N . GLY A 1 78 ? 27.163 -40.496 -20.905 1.00 6.82 78 GLY A N 1
ATOM 605 C CA . GLY A 1 78 ? 27.550 -39.170 -20.447 1.00 9.13 78 GLY A CA 1
ATOM 606 C C . GLY A 1 78 ? 26.377 -38.227 -20.288 1.00 9.84 78 GLY A C 1
ATOM 607 O O . GLY A 1 78 ? 26.220 -37.592 -19.243 1.00 9.77 78 GLY A O 1
ATOM 608 N N . SER A 1 79 ? 25.550 -38.134 -21.326 1.00 8.61 79 SER A N 1
ATOM 609 C CA . SER A 1 79 ? 24.423 -37.193 -21.334 1.00 9.22 79 SER A CA 1
ATOM 610 C C . SER A 1 79 ? 23.205 -37.711 -20.553 1.00 8.92 79 SER A C 1
ATOM 611 O O . SER A 1 79 ? 22.429 -36.920 -19.982 1.00 10.37 79 SER A O 1
ATOM 614 N N . ARG A 1 80 ? 23.027 -39.036 -20.524 1.00 7.02 80 ARG A N 1
ATOM 615 C CA . ARG A 1 80 ? 21.900 -39.650 -19.784 1.00 8.18 80 ARG A CA 1
ATOM 616 C C . ARG A 1 80 ? 22.078 -39.738 -18.255 1.00 9.46 80 ARG A C 1
ATOM 617 O O . ARG A 1 80 ? 21.109 -39.535 -17.482 1.00 10.80 80 ARG A O 1
ATOM 625 N N . ALA A 1 81 ? 23.288 -40.101 -17.821 1.00 8.72 81 ALA A N 1
ATOM 626 C CA . ALA A 1 81 ? 23.542 -40.505 -16.443 1.00 9.90 81 ALA A CA 1
ATOM 627 C C . ALA A 1 81 ? 24.719 -39.783 -15.799 1.00 9.26 81 ALA A C 1
ATOM 628 O O . ALA A 1 81 ? 24.606 -39.295 -14.687 1.00 9.42 81 ALA A O 1
ATOM 630 N N . GLY A 1 82 ? 25.847 -39.719 -16.496 1.00 9.10 82 GLY A N 1
ATOM 631 C CA . GLY A 1 82 ? 27.051 -39.150 -15.876 1.00 7.22 82 GLY A CA 1
ATOM 632 C C . GLY A 1 82 ? 26.908 -37.686 -15.512 1.00 7.21 82 GLY A C 1
ATOM 633 O O . GLY A 1 82 ? 27.327 -37.273 -14.424 1.00 7.47 82 GLY A O 1
ATOM 634 N N . VAL A 1 83 ? 26.315 -36.901 -16.408 1.00 7.45 83 VAL A N 1
ATOM 635 C CA . VAL A 1 83 ? 26.239 -35.448 -16.174 1.00 7.71 83 VAL A CA 1
ATOM 636 C C . VAL A 1 83 ? 25.516 -35.109 -14.862 1.00 8.03 83 VAL A C 1
ATOM 637 O O . VAL A 1 83 ? 26.002 -34.296 -14.066 1.00 7.59 83 VAL A O 1
ATOM 641 N N . TRP A 1 84 ? 24.359 -35.720 -14.631 1.00 8.18 84 TRP A N 1
ATOM 642 C CA . TRP A 1 84 ? 23.599 -35.420 -13.421 1.00 9.23 84 TRP A CA 1
ATOM 643 C C . TRP A 1 84 ? 24.366 -35.800 -12.156 1.00 9.31 84 TRP A C 1
ATOM 644 O O . TRP A 1 84 ? 24.319 -35.086 -11.158 1.00 8.44 84 TRP A O 1
ATOM 655 N N . ARG A 1 85 ? 25.062 -36.932 -12.194 1.00 7.28 85 ARG A N 1
ATOM 656 C CA . ARG A 1 85 ? 25.864 -37.378 -11.060 1.00 8.46 85 ARG A CA 1
ATOM 657 C C . ARG A 1 85 ? 26.978 -36.384 -10.754 1.00 9.02 85 ARG A C 1
ATOM 658 O O . ARG A 1 85 ? 27.224 -36.033 -9.596 1.00 9.13 85 ARG A O 1
ATOM 666 N N . ILE A 1 86 ? 27.664 -35.940 -11.798 1.00 7.66 86 ILE A N 1
ATOM 667 C CA . ILE A 1 86 ? 28.764 -34.987 -11.618 1.00 8.09 86 ILE A CA 1
ATOM 668 C C . ILE A 1 86 ? 28.258 -33.631 -11.091 1.00 7.12 86 ILE A C 1
ATOM 669 O O . ILE A 1 86 ? 28.841 -33.053 -10.157 1.00 8.74 86 ILE A O 1
ATOM 674 N N . LEU A 1 87 ? 27.164 -33.137 -11.663 1.00 7.33 87 LEU A N 1
ATOM 675 C CA . LEU A 1 87 ? 26.612 -31.851 -11.242 1.00 8.28 87 LEU A CA 1
ATOM 676 C C . LEU A 1 87 ? 26.212 -31.871 -9.768 1.00 8.07 87 LEU A C 1
ATOM 677 O O . LEU A 1 87 ? 26.414 -30.878 -9.041 1.00 8.50 87 LEU A O 1
ATOM 682 N N . LYS A 1 88 ? 25.655 -33.001 -9.332 1.00 8.27 88 LYS A N 1
ATOM 683 C CA . LYS A 1 88 ? 25.280 -33.190 -7.934 1.00 9.93 88 LYS A CA 1
ATOM 684 C C . LYS A 1 88 ? 26.495 -33.128 -7.013 1.00 9.02 88 LYS A C 1
ATOM 685 O O . LYS A 1 88 ? 26.432 -32.573 -5.915 1.00 10.61 88 LYS A O 1
ATOM 691 N N . LEU A 1 89 ? 27.610 -33.680 -7.476 1.00 7.08 89 LEU A N 1
ATOM 692 C CA . LEU A 1 89 ? 28.802 -33.751 -6.663 1.00 8.85 89 LEU A CA 1
ATOM 693 C C . LEU A 1 89 ? 29.298 -32.345 -6.410 1.00 8.81 89 LEU A C 1
ATOM 694 O O . LEU A 1 89 ? 29.595 -31.958 -5.280 1.00 10.34 89 LEU A O 1
ATOM 699 N N . PHE A 1 90 ? 29.348 -31.558 -7.472 1.00 8.82 90 PHE A N 1
ATOM 700 C CA . PHE A 1 90 ? 29.840 -30.203 -7.340 1.00 9.12 90 PHE A CA 1
ATOM 701 C C . PHE A 1 90 ? 28.885 -29.334 -6.526 1.00 9.59 90 PHE A C 1
ATOM 702 O O . PHE A 1 90 ? 29.321 -28.471 -5.755 1.00 11.36 90 PHE A O 1
ATOM 710 N N . LYS A 1 91 ? 27.585 -29.583 -6.641 1.00 9.44 91 LYS A N 1
ATOM 711 C CA . LYS A 1 91 ? 26.636 -28.827 -5.822 1.00 10.34 91 LYS A CA 1
ATOM 712 C C . LYS A 1 91 ? 26.813 -29.172 -4.339 1.00 10.00 91 LYS A C 1
ATOM 713 O O . LYS A 1 91 ? 26.744 -28.299 -3.460 1.00 11.18 91 LYS A O 1
ATOM 719 N N . ALA A 1 92 ? 27.089 -30.439 -4.060 1.00 8.91 92 ALA A N 1
ATOM 720 C CA . ALA A 1 92 ? 27.237 -30.893 -2.677 1.00 9.14 92 ALA A CA 1
ATOM 721 C C . ALA A 1 92 ? 28.410 -30.238 -1.944 1.00 11.09 92 ALA A C 1
ATOM 722 O O . ALA A 1 92 ? 28.379 -30.094 -0.716 1.00 13.39 92 ALA A O 1
ATOM 724 N N . PHE A 1 93 ? 29.434 -29.835 -2.686 1.00 11.71 93 PHE A N 1
ATOM 725 C CA . PHE A 1 93 ? 30.602 -29.197 -2.083 1.00 13.38 93 PHE A CA 1
ATOM 726 C C . PHE A 1 93 ? 30.672 -27.712 -2.414 1.00 13.87 93 PHE A C 1
ATOM 727 O O . PHE A 1 93 ? 31.656 -27.045 -2.090 1.00 15.80 93 PHE A O 1
ATOM 735 N N . ASP A 1 94 ? 29.629 -27.218 -3.080 1.00 13.98 94 ASP A N 1
ATOM 736 C CA . ASP A 1 94 ? 29.511 -25.806 -3.460 1.00 14.72 94 ASP A CA 1
ATOM 737 C C . ASP A 1 94 ? 30.717 -25.303 -4.236 1.00 13.71 94 ASP A C 1
ATOM 738 O O . ASP A 1 94 ? 31.211 -24.189 -4.003 1.00 14.26 94 ASP A O 1
ATOM 743 N N . ILE A 1 95 ? 31.186 -26.128 -5.164 1.00 10.69 95 ILE A N 1
ATOM 744 C CA . ILE A 1 95 ? 32.298 -25.745 -6.042 1.00 10.44 95 ILE A CA 1
ATOM 745 C C . ILE A 1 95 ? 31.733 -25.381 -7.409 1.00 10.59 95 ILE A C 1
ATOM 746 O O . ILE A 1 95 ? 30.975 -26.179 -7.992 1.00 11.25 95 ILE A O 1
ATOM 751 N N . PRO A 1 96 ? 32.081 -24.189 -7.926 1.00 10.31 96 PRO A N 1
ATOM 752 C CA . PRO A 1 96 ? 31.564 -23.811 -9.243 1.00 10.46 96 PRO A CA 1
ATOM 753 C C . PRO A 1 96 ? 32.340 -24.498 -10.348 1.00 10.25 96 PRO A C 1
ATOM 754 O O . PRO A 1 96 ? 33.511 -24.879 -10.156 1.00 11.52 96 PRO A O 1
ATOM 758 N N . LEU A 1 97 ? 31.687 -24.645 -11.497 1.00 10.68 97 LEU A N 1
ATOM 759 C CA . LEU A 1 97 ? 32.303 -25.242 -12.673 1.00 9.66 97 LEU A CA 1
ATOM 760 C C . LEU A 1 97 ? 32.410 -24.254 -13.818 1.00 9.72 97 LEU A C 1
ATOM 761 O O . LEU A 1 97 ? 31.589 -23.331 -13.943 1.00 9.53 97 LEU A O 1
ATOM 766 N N . THR A 1 98 ? 33.421 -24.441 -14.660 1.00 8.76 98 THR A N 1
ATOM 767 C CA . THR A 1 98 ? 33.375 -23.953 -16.033 1.00 8.65 98 THR A CA 1
ATOM 768 C C . THR A 1 98 ? 33.057 -25.081 -17.009 1.00 8.89 98 THR A C 1
ATOM 769 O O . THR A 1 98 ? 33.752 -26.097 -17.047 1.00 8.80 98 THR A O 1
ATOM 773 N N . ILE A 1 99 ? 32.002 -24.897 -17.795 1.00 20.00 99 ILE A N 1
ATOM 774 C CA . ILE A 1 99 ? 31.608 -25.884 -18.794 1.00 20.00 99 ILE A CA 1
ATOM 775 C C . ILE A 1 99 ? 32.139 -25.513 -20.175 1.00 20.00 99 ILE A C 1
ATOM 776 O O . ILE A 1 99 ? 31.626 -24.602 -20.823 1.00 8.79 99 ILE A O 1
ATOM 781 N N . PHE A 1 100 ? 33.169 -26.227 -20.618 1.00 7.71 100 PHE A N 1
ATOM 782 C CA . PHE A 1 100 ? 33.496 -26.301 -22.037 1.00 8.95 100 PHE A CA 1
ATOM 783 C C . PHE A 1 100 ? 32.403 -27.023 -22.817 1.00 8.53 100 PHE A C 1
ATOM 784 O O . PHE A 1 100 ? 32.452 -28.241 -22.991 1.00 8.28 100 PHE A O 1
ATOM 792 N N . ALA A 1 101 ? 31.417 -26.264 -23.285 1.00 7.95 101 ALA A N 1
ATOM 793 C CA . ALA A 1 101 ? 30.269 -26.840 -23.977 1.00 7.80 101 ALA A CA 1
ATOM 794 C C . ALA A 1 101 ? 30.376 -26.781 -25.502 1.00 8.02 101 ALA A C 1
ATOM 795 O O . ALA A 1 101 ? 30.609 -25.722 -26.081 1.00 8.65 101 ALA A O 1
ATOM 797 N N . VAL A 1 102 ? 30.245 -27.938 -26.141 1.00 8.69 102 VAL A N 1
ATOM 798 C CA . VAL A 1 102 ? 30.202 -28.012 -27.591 1.00 8.17 102 VAL A CA 1
ATOM 799 C C . VAL A 1 102 ? 28.802 -27.606 -28.035 1.00 8.73 102 VAL A C 1
ATOM 800 O O . VAL A 1 102 ? 27.812 -28.112 -27.504 1.00 9.22 102 VAL A O 1
ATOM 804 N N . ALA A 1 103 ? 28.724 -26.669 -28.980 1.00 9.24 103 ALA A N 1
ATOM 805 C CA . ALA A 1 103 ? 27.443 -26.048 -29.331 1.00 9.80 103 ALA A CA 1
ATOM 806 C C . ALA A 1 103 ? 26.431 -27.060 -29.842 1.00 8.64 103 ALA A C 1
ATOM 807 O O . ALA A 1 103 ? 25.268 -27.047 -29.423 1.00 9.77 103 ALA A O 1
ATOM 809 N N . MET A 1 104 ? 26.865 -27.949 -30.728 1.00 10.56 104 MET A N 1
ATOM 810 C CA . MET A 1 104 ? 25.955 -28.982 -31.241 1.00 12.59 104 MET A CA 1
ATOM 811 C C . MET A 1 104 ? 25.473 -29.904 -30.105 1.00 11.31 104 MET A C 1
ATOM 812 O O . MET A 1 104 ? 24.312 -30.326 -30.071 1.00 12.15 104 MET A O 1
ATOM 817 N N . ALA A 1 105 ? 26.359 -30.214 -29.162 1.00 10.31 105 ALA A N 1
ATOM 818 C CA . ALA A 1 105 ? 25.950 -31.018 -28.018 1.00 10.05 105 ALA A CA 1
ATOM 819 C C . ALA A 1 105 ? 24.909 -30.309 -27.168 1.00 10.24 105 ALA A C 1
ATOM 820 O O . ALA A 1 105 ? 23.913 -30.897 -26.780 1.00 10.50 105 ALA A O 1
ATOM 822 N N . ALA A 1 106 ? 25.152 -29.037 -26.868 1.00 9.93 106 ALA A N 1
ATOM 823 C CA . ALA A 1 106 ? 24.210 -28.237 -26.100 1.00 11.33 106 ALA A CA 1
ATOM 824 C C . ALA A 1 106 ? 22.847 -28.139 -26.771 1.00 11.24 106 ALA A C 1
ATOM 825 O O . ALA A 1 106 ? 21.830 -28.285 -26.102 1.00 12.12 106 ALA A O 1
ATOM 827 N N . GLN A 1 107 ? 22.827 -27.945 -28.088 1.00 12.31 107 GLN A N 1
ATOM 828 C CA . GLN A 1 107 ? 21.562 -27.888 -28.830 1.00 14.90 107 GLN A CA 1
ATOM 829 C C . GLN A 1 107 ? 20.748 -29.155 -28.590 1.00 14.29 107 GLN A C 1
ATOM 830 O O . GLN A 1 107 ? 19.518 -29.106 -28.485 1.00 14.73 107 GLN A O 1
ATOM 836 N N . ARG A 1 108 ? 21.427 -30.300 -28.537 1.00 12.55 108 ARG A N 1
ATOM 837 C CA . ARG A 1 108 ? 20.734 -31.582 -28.372 1.00 11.88 108 ARG A CA 1
ATOM 838 C C . ARG A 1 108 ? 20.239 -31.887 -26.961 1.00 12.08 108 ARG A C 1
ATOM 839 O O . ARG A 1 108 ? 19.424 -32.798 -26.763 1.00 13.02 108 ARG A O 1
ATOM 847 N N . HIS A 1 109 ? 20.734 -31.157 -25.974 1.00 11.92 109 HIS A N 1
ATOM 848 C CA . HIS A 1 109 ? 20.204 -31.333 -24.625 1.00 11.31 109 HIS A CA 1
ATOM 849 C C . HIS A 1 109 ? 20.079 -29.991 -23.910 1.00 10.83 109 HIS A C 1
ATOM 850 O O . HIS A 1 109 ? 20.761 -29.719 -22.920 1.00 11.58 109 HIS A O 1
ATOM 857 N N . PRO A 1 110 ? 19.199 -29.133 -24.426 1.00 11.78 110 PRO A N 1
ATOM 858 C CA . PRO A 1 110 ? 19.100 -27.775 -23.886 1.00 11.41 110 PRO A CA 1
ATOM 859 C C . PRO A 1 110 ? 18.739 -27.744 -22.397 1.00 12.53 110 PRO A C 1
ATOM 860 O O . PRO A 1 110 ? 19.149 -26.826 -21.689 1.00 13.07 110 PRO A O 1
ATOM 864 N N . ASP A 1 111 ? 17.989 -28.720 -21.907 1.00 12.20 111 ASP A N 1
ATOM 865 C CA . ASP A 1 111 ? 17.615 -28.693 -20.504 1.00 13.38 111 ASP A CA 1
ATOM 866 C C . ASP A 1 111 ? 18.806 -28.851 -19.560 1.00 12.46 111 ASP A C 1
ATOM 867 O O . ASP A 1 111 ? 18.830 -28.236 -18.489 1.00 11.16 111 ASP A O 1
ATOM 872 N N . VAL A 1 112 ? 19.792 -29.675 -19.918 1.00 11.12 112 VAL A N 1
ATOM 873 C CA . VAL A 1 112 ? 20.936 -29.813 -19.019 1.00 11.14 112 VAL A CA 1
ATOM 874 C C . VAL A 1 112 ? 21.773 -28.525 -19.007 1.00 10.92 112 VAL A C 1
ATOM 875 O O . VAL A 1 112 ? 22.269 -28.117 -17.953 1.00 8.78 112 VAL A O 1
ATOM 879 N N . ILE A 1 113 ? 21.886 -27.874 -20.169 1.00 10.37 113 ILE A N 1
ATOM 880 C CA . ILE A 1 113 ? 22.585 -26.595 -20.268 1.00 11.14 113 ILE A CA 1
ATOM 881 C C . ILE A 1 113 ? 21.862 -25.541 -19.433 1.00 12.16 113 ILE A C 1
ATOM 882 O O . ILE A 1 113 ? 22.491 -24.794 -18.687 1.00 11.89 113 ILE A O 1
ATOM 887 N N . ARG A 1 114 ? 20.541 -25.481 -19.555 1.00 12.59 114 ARG A N 1
ATOM 888 C CA . ARG A 1 114 ? 19.783 -24.537 -18.741 1.00 13.33 114 ARG A CA 1
ATOM 889 C C . ARG A 1 114 ? 19.988 -24.809 -17.250 1.00 12.24 114 ARG A C 1
ATOM 890 O O . ARG A 1 114 ? 20.123 -23.872 -16.436 1.00 12.64 114 ARG A O 1
ATOM 898 N N . ALA A 1 115 ? 20.076 -26.093 -16.893 1.00 11.40 115 ALA A N 1
ATOM 899 C CA . ALA A 1 115 ? 20.290 -26.498 -15.506 1.00 10.25 115 ALA A CA 1
ATOM 900 C C . ALA A 1 115 ? 21.633 -25.987 -14.991 1.00 9.57 115 ALA A C 1
ATOM 901 O O . ALA A 1 115 ? 21.730 -25.524 -13.857 1.00 10.35 115 ALA A O 1
ATOM 903 N N . MET A 1 116 ? 22.659 -26.130 -15.825 1.00 9.56 116 MET A N 1
ATOM 904 C CA . MET A 1 116 ? 24.012 -25.657 -15.513 1.00 9.56 116 MET A CA 1
ATOM 905 C C . MET A 1 116 ? 24.038 -24.134 -15.316 1.00 9.61 116 MET A C 1
ATOM 906 O O . MET A 1 116 ? 24.719 -23.629 -14.411 1.00 10.43 116 MET A O 1
ATOM 911 N N . VAL A 1 117 ? 23.305 -23.414 -16.163 1.00 10.24 117 VAL A N 1
ATOM 912 C CA . VAL A 1 117 ? 23.270 -21.954 -16.067 1.00 9.17 117 VAL A CA 1
ATOM 913 C C . VAL A 1 117 ? 22.583 -21.549 -14.755 1.00 9.99 117 VAL A C 1
ATOM 914 O O . VAL A 1 117 ? 23.087 -20.690 -14.023 1.00 9.43 117 VAL A O 1
ATOM 918 N N . ALA A 1 118 ? 21.464 -22.203 -14.428 1.00 9.17 118 ALA A N 1
ATOM 919 C CA . ALA A 1 118 ? 20.715 -21.871 -13.203 1.00 10.12 118 ALA A CA 1
ATOM 920 C C . ALA A 1 118 ? 21.535 -22.147 -11.936 1.00 9.70 118 ALA A C 1
ATOM 921 O O . ALA A 1 118 ? 21.362 -21.473 -10.918 1.00 10.45 118 ALA A O 1
ATOM 923 N N . ALA A 1 119 ? 22.419 -23.146 -11.999 1.00 9.96 119 ALA A N 1
ATOM 924 C CA . ALA A 1 119 ? 23.287 -23.506 -10.878 1.00 10.45 119 ALA A CA 1
ATOM 925 C C . ALA A 1 119 ? 24.452 -22.528 -10.721 1.00 10.78 119 ALA A C 1
ATOM 926 O O . ALA A 1 119 ? 25.161 -22.546 -9.704 1.00 12.77 119 ALA A O 1
ATOM 928 N N . GLY A 1 120 ? 24.635 -21.678 -11.727 1.00 10.14 120 GLY A N 1
ATOM 929 C CA . GLY A 1 120 ? 25.649 -20.619 -11.726 1.00 10.11 120 GLY A CA 1
ATOM 930 C C . GLY A 1 120 ? 26.966 -20.991 -12.369 1.00 9.95 120 GLY A C 1
ATOM 931 O O . GLY A 1 120 ? 27.984 -20.305 -12.197 1.00 11.72 120 GLY A O 1
ATOM 932 N N . HIS A 1 121 ? 26.971 -22.093 -13.108 1.00 8.77 121 HIS A N 1
ATOM 933 C CA . HIS A 1 121 ? 28.195 -22.493 -13.777 1.00 8.49 121 HIS A CA 1
ATOM 934 C C . HIS A 1 121 ? 28.420 -21.624 -15.003 1.00 8.76 121 HIS A C 1
ATOM 935 O O . HIS A 1 121 ? 27.473 -21.115 -15.597 1.00 9.88 121 HIS A O 1
ATOM 942 N N . GLU A 1 122 ? 29.687 -21.435 -15.368 1.00 8.50 122 GLU A N 1
ATOM 943 C CA . GLU A 1 122 ? 30.005 -20.651 -16.536 1.00 8.14 122 GLU A CA 1
ATOM 944 C C . GLU A 1 122 ? 29.923 -21.542 -17.767 1.00 9.44 122 GLU A C 1
ATOM 945 O O . GLU A 1 122 ? 30.498 -22.618 -17.779 1.00 9.10 122 GLU A O 1
ATOM 951 N N . ILE A 1 123 ? 29.213 -21.094 -18.797 1.00 10.24 123 ILE A N 1
ATOM 952 C CA . ILE A 1 123 ? 29.230 -21.787 -20.084 1.00 11.16 123 ILE A CA 1
ATOM 953 C C . ILE A 1 123 ? 30.306 -21.155 -20.990 1.00 11.57 123 ILE A C 1
ATOM 954 O O . ILE A 1 123 ? 30.158 -20.015 -21.443 1.00 12.18 123 ILE A O 1
ATOM 959 N N . CYS A 1 124 ? 31.386 -21.900 -21.213 1.00 11.60 124 CYS A N 1
ATOM 960 C CA . CYS A 1 124 ? 32.488 -21.511 -22.094 1.00 11.90 124 CYS A CA 1
ATOM 961 C C . CYS A 1 124 ? 32.322 -22.265 -23.424 1.00 12.33 124 CYS A C 1
ATOM 962 O O . CYS A 1 124 ? 31.801 -23.382 -23.444 1.00 12.43 124 CYS A O 1
ATOM 965 N N . SER A 1 125 ? 32.716 -21.662 -24.540 1.00 11.95 125 SER A N 1
ATOM 966 C CA . SER A 1 125 ? 32.576 -22.356 -25.822 1.00 11.18 125 SER A CA 1
ATOM 967 C C . SER A 1 125 ? 33.645 -23.417 -26.026 1.00 11.71 125 SER A C 1
ATOM 968 O O . SER A 1 125 ? 34.842 -23.154 -25.850 1.00 11.27 125 SER A O 1
ATOM 971 N N . HIS A 1 126 ? 33.205 -24.616 -26.407 1.00 10.19 126 HIS A N 1
ATOM 972 C CA . HIS A 1 126 ? 34.112 -25.714 -26.748 1.00 10.61 126 HIS A CA 1
ATOM 973 C C . HIS A 1 126 ? 33.989 -26.038 -28.248 1.00 11.69 126 HIS A C 1
ATOM 974 O O . HIS A 1 126 ? 34.264 -27.159 -28.702 1.00 12.24 126 HIS A O 1
ATOM 981 N N . GLY A 1 127 ? 33.592 -25.032 -29.027 1.00 10.52 127 GLY A N 1
ATOM 982 C CA . GLY A 1 127 ? 33.498 -25.207 -30.467 1.00 11.52 127 GLY A CA 1
ATOM 983 C C . GLY A 1 127 ? 32.095 -25.573 -30.920 1.00 10.35 127 GLY A C 1
ATOM 984 O O . GLY A 1 127 ? 31.249 -25.950 -30.104 1.00 10.64 127 GLY A O 1
ATOM 985 N N . TYR A 1 128 ? 31.854 -25.453 -32.225 1.00 11.81 128 TYR A N 1
ATOM 986 C CA . TYR A 1 128 ? 30.573 -25.841 -32.809 1.00 11.52 128 TYR A CA 1
ATOM 987 C C . TYR A 1 128 ? 30.404 -27.370 -32.791 1.00 11.52 128 TYR A C 1
ATOM 988 O O . TYR A 1 128 ? 29.353 -27.889 -32.398 1.00 11.75 128 TYR A O 1
ATOM 997 N N . ARG A 1 129 ? 31.461 -28.067 -33.193 1.00 10.42 129 ARG A N 1
ATOM 998 C CA . ARG A 1 129 ? 31.494 -29.523 -33.250 1.00 11.17 129 ARG A CA 1
ATOM 999 C C . ARG A 1 129 ? 32.690 -30.052 -32.468 1.00 11.03 129 ARG A C 1
ATOM 1000 O O . ARG A 1 129 ? 33.727 -29.390 -32.397 1.00 10.13 129 ARG A O 1
ATOM 1008 N N . TRP A 1 130 ? 32.568 -31.272 -31.944 1.00 9.79 130 TRP A N 1
ATOM 1009 C CA . TRP A 1 130 ? 33.726 -31.904 -31.290 1.00 9.78 130 TRP A CA 1
ATOM 1010 C C . TRP A 1 130 ? 34.512 -32.731 -32.288 1.00 9.83 130 TRP A C 1
ATOM 1011 O O . TRP A 1 130 ? 34.367 -33.946 -32.356 1.00 9.00 130 TRP A O 1
ATOM 1022 N N . ILE A 1 131 ? 35.345 -32.044 -33.061 1.00 9.12 131 ILE A N 1
ATOM 1023 C CA . ILE A 1 131 ? 36.138 -32.663 -34.116 1.00 10.38 131 ILE A CA 1
ATOM 1024 C C . ILE A 1 131 ? 37.542 -32.062 -34.172 1.00 9.79 131 ILE A C 1
ATOM 1025 O O . ILE A 1 131 ? 37.844 -31.057 -33.526 1.00 10.26 131 ILE A O 1
ATOM 1030 N N . ASP A 1 132 ? 38.394 -32.685 -34.969 1.00 11.38 132 ASP A N 1
ATOM 1031 C CA . ASP A 1 132 ? 39.772 -32.247 -35.098 1.00 12.67 132 ASP A CA 1
ATOM 1032 C C . ASP A 1 132 ? 39.836 -31.161 -36.173 1.00 12.81 132 ASP A C 1
ATOM 1033 O O . ASP A 1 132 ? 39.419 -31.381 -37.316 1.00 12.47 132 ASP A O 1
ATOM 1038 N N . TYR A 1 133 ? 40.330 -29.982 -35.798 1.00 12.15 133 TYR A N 1
ATOM 1039 C CA . TYR A 1 133 ? 40.373 -28.864 -36.736 1.00 12.01 133 TYR A CA 1
ATOM 1040 C C . TYR A 1 133 ? 41.694 -28.716 -37.495 1.00 11.63 133 TYR A C 1
ATOM 1041 O O . TYR A 1 133 ? 41.876 -27.759 -38.252 1.00 11.03 133 TYR A O 1
ATOM 1050 N N . GLN A 1 134 ? 42.601 -29.680 -37.329 1.00 11.75 134 GLN A N 1
ATOM 1051 C CA . GLN A 1 134 ? 43.932 -29.598 -37.925 1.00 12.28 134 GLN A CA 1
ATOM 1052 C C . GLN A 1 134 ? 43.916 -29.201 -39.393 1.00 13.61 134 GLN A C 1
ATOM 1053 O O . GLN A 1 134 ? 44.696 -28.347 -39.832 1.00 14.43 134 GLN A O 1
ATOM 1059 N N . TYR A 1 135 ? 43.031 -29.836 -40.153 1.00 14.39 135 TYR A N 1
ATOM 1060 C CA . TYR A 1 135 ? 43.057 -29.689 -41.600 1.00 16.05 135 TYR A CA 1
ATOM 1061 C C . TYR A 1 135 ? 41.951 -28.796 -42.168 1.00 16.16 135 TYR A C 1
ATOM 1062 O O . TYR A 1 135 ? 41.837 -28.657 -43.387 1.00 16.59 135 TYR A O 1
ATOM 1071 N N . MET A 1 136 ? 41.134 -28.195 -41.305 1.00 16.29 136 MET A N 1
ATOM 1072 C CA . MET A 1 136 ? 40.022 -27.395 -41.809 1.00 15.52 136 MET A CA 1
ATOM 1073 C C . MET A 1 136 ? 40.478 -26.053 -42.336 1.00 16.04 136 MET A C 1
ATOM 1074 O O . MET A 1 136 ? 41.252 -25.354 -41.673 1.00 14.56 136 MET A O 1
ATOM 1079 N N . ASP A 1 137 ? 39.963 -25.693 -43.512 1.00 17.51 137 ASP A N 1
ATOM 1080 C CA . ASP A 1 137 ? 40.173 -24.368 -44.096 1.00 18.63 137 ASP A CA 1
ATOM 1081 C C . ASP A 1 137 ? 39.731 -23.245 -43.153 1.00 17.63 137 ASP A C 1
ATOM 1082 O O . ASP A 1 137 ? 38.750 -23.380 -42.395 1.00 15.57 137 ASP A O 1
ATOM 1087 N N . GLU A 1 138 ? 40.451 -22.127 -43.224 1.00 17.35 138 GLU A N 1
ATOM 1088 C CA . GLU A 1 138 ? 40.226 -20.997 -42.336 1.00 16.96 138 GLU A CA 1
ATOM 1089 C C . GLU A 1 138 ? 38.804 -20.448 -42.450 1.00 16.03 138 GLU A C 1
ATOM 1090 O O . GLU A 1 138 ? 38.179 -20.113 -41.443 1.00 14.58 138 GLU A O 1
ATOM 1096 N N . ALA A 1 139 ? 38.286 -20.374 -43.678 1.00 15.47 139 ALA A N 1
ATOM 1097 C CA . ALA A 1 139 ? 36.917 -19.923 -43.913 1.00 14.85 139 ALA A CA 1
ATOM 1098 C C . ALA A 1 139 ? 35.906 -20.765 -43.161 1.00 14.54 139 ALA A C 1
ATOM 1099 O O . ALA A 1 139 ? 34.961 -20.238 -42.575 1.00 15.54 139 ALA A O 1
ATOM 1101 N N . GLN A 1 140 ? 36.071 -22.083 -43.215 1.00 14.25 140 GLN A N 1
ATOM 1102 C CA . GLN A 1 140 ? 35.102 -22.951 -42.570 1.00 16.85 140 GLN A CA 1
ATOM 1103 C C . GLN A 1 140 ? 35.276 -22.940 -41.059 1.00 15.29 140 GLN A C 1
ATOM 1104 O O . GLN A 1 140 ? 34.292 -22.963 -40.319 1.00 13.97 140 GLN A O 1
ATOM 1110 N N . GLU A 1 141 ? 36.520 -22.912 -40.587 1.00 14.37 141 GLU A N 1
ATOM 1111 C CA . GLU A 1 141 ? 36.709 -22.862 -39.130 1.00 13.18 141 GLU A CA 1
ATOM 1112 C C . GLU A 1 141 ? 36.129 -21.591 -38.525 1.00 12.59 141 GLU A C 1
ATOM 1113 O O . GLU A 1 141 ? 35.454 -21.630 -37.489 1.00 11.97 141 GLU A O 1
ATOM 1119 N N . ARG A 1 142 ? 36.351 -20.460 -39.194 1.00 12.60 142 ARG A N 1
ATOM 1120 C CA . ARG A 1 142 ? 35.803 -19.197 -38.721 1.00 14.66 142 ARG A CA 1
ATOM 1121 C C . ARG A 1 142 ? 34.270 -19.244 -38.719 1.00 13.00 142 ARG A C 1
ATOM 1122 O O . ARG A 1 142 ? 33.628 -18.783 -37.770 1.00 12.33 142 ARG A O 1
ATOM 1130 N N . GLU A 1 143 ? 33.689 -19.847 -39.754 1.00 13.18 143 GLU A N 1
ATOM 1131 C CA . GLU A 1 143 ? 32.231 -20.003 -39.818 1.00 13.88 143 GLU A CA 1
ATOM 1132 C C . GLU A 1 143 ? 31.682 -20.859 -38.669 1.00 13.20 143 GLU A C 1
ATOM 1133 O O . GLU A 1 143 ? 30.679 -20.518 -38.053 1.00 12.84 143 GLU A O 1
ATOM 1139 N N . HIS A 1 144 ? 32.356 -21.969 -38.387 1.00 12.94 144 HIS A N 1
ATOM 1140 C CA . HIS A 1 144 ? 32.029 -22.770 -37.207 1.00 11.75 144 HIS A CA 1
ATOM 1141 C C . HIS A 1 144 ? 32.047 -21.921 -35.927 1.00 11.31 144 HIS A C 1
ATOM 1142 O O . HIS A 1 144 ? 31.127 -21.991 -35.104 1.00 9.56 144 HIS A O 1
ATOM 1149 N N . MET A 1 145 ? 33.102 -21.124 -35.760 1.00 10.95 145 MET A N 1
ATOM 1150 C CA . MET A 1 145 ? 33.276 -20.327 -34.561 1.00 12.69 145 MET A CA 1
ATOM 1151 C C . MET A 1 145 ? 32.103 -19.389 -34.317 1.00 11.95 145 MET A C 1
ATOM 1152 O O . MET A 1 145 ? 31.555 -19.345 -33.220 1.00 11.95 145 MET A O 1
ATOM 1157 N N . LEU A 1 146 ? 31.720 -18.650 -35.353 1.00 12.52 146 LEU A N 1
ATOM 1158 C CA . LEU A 1 146 ? 30.635 -17.695 -35.234 1.00 12.16 146 LEU A CA 1
ATOM 1159 C C . LEU A 1 146 ? 29.313 -18.405 -34.937 1.00 12.31 146 LEU A C 1
ATOM 1160 O O . LEU A 1 146 ? 28.486 -17.898 -34.160 1.00 11.85 146 LEU A O 1
ATOM 1165 N N . GLU A 1 147 ? 29.127 -19.583 -35.540 1.00 11.13 147 GLU A N 1
ATOM 1166 C CA . GLU A 1 147 ? 27.936 -20.385 -35.267 1.00 11.67 147 GLU A CA 1
ATOM 1167 C C . GLU A 1 147 ? 27.917 -20.895 -33.820 1.00 10.59 147 GLU A C 1
ATOM 1168 O O . GLU A 1 147 ? 26.868 -20.930 -33.182 1.00 11.02 147 GLU A O 1
ATOM 1174 N N . ALA A 1 148 ? 29.070 -21.303 -33.300 1.00 10.58 148 ALA A N 1
ATOM 1175 C CA . ALA A 1 148 ? 29.125 -21.719 -31.903 1.00 10.78 148 ALA A CA 1
ATOM 1176 C C . ALA A 1 148 ? 28.658 -20.596 -30.987 1.00 10.81 148 ALA A C 1
ATOM 1177 O O . ALA A 1 148 ? 27.883 -20.816 -30.064 1.00 11.78 148 ALA A O 1
ATOM 1179 N N . ILE A 1 149 ? 29.121 -19.381 -31.268 1.00 10.81 149 ILE A N 1
ATOM 1180 C CA . ILE A 1 149 ? 28.768 -18.229 -30.451 1.00 10.75 149 ILE A CA 1
ATOM 1181 C C . ILE A 1 149 ? 27.275 -17.975 -30.555 1.00 10.85 149 ILE A C 1
ATOM 1182 O O . ILE A 1 149 ? 26.609 -17.684 -29.561 1.00 12.63 149 ILE A O 1
ATOM 1187 N N . ARG A 1 150 ? 26.738 -18.112 -31.762 1.00 11.22 150 ARG A N 1
ATOM 1188 C CA . ARG A 1 150 ? 25.309 -17.856 -31.959 1.00 11.76 150 ARG A CA 1
ATOM 1189 C C . ARG A 1 150 ? 24.448 -18.782 -31.117 1.00 10.29 150 ARG A C 1
ATOM 1190 O O . ARG A 1 150 ? 23.570 -18.340 -30.379 1.00 11.57 150 ARG A O 1
ATOM 1198 N N . ILE A 1 151 ? 24.703 -20.079 -31.251 1.00 10.41 151 ILE A N 1
ATOM 1199 C CA . ILE A 1 151 ? 23.957 -21.103 -30.542 1.00 11.10 151 ILE A CA 1
ATOM 1200 C C . ILE A 1 151 ? 24.031 -20.981 -29.024 1.00 10.64 151 ILE A C 1
ATOM 1201 O O . ILE A 1 151 ? 23.023 -21.083 -28.335 1.00 11.21 151 ILE A O 1
ATOM 1206 N N . LEU A 1 152 ? 25.240 -20.776 -28.503 1.00 10.67 152 LEU A N 1
ATOM 1207 C CA . LEU A 1 152 ? 25.4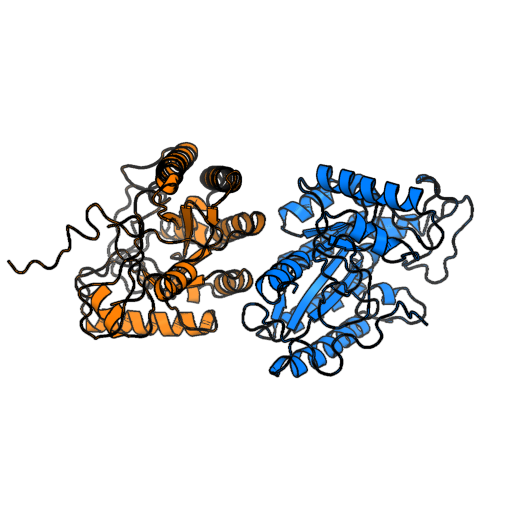25 -20.674 -27.057 1.00 10.28 152 LEU A CA 1
ATOM 1208 C C . LEU A 1 152 ? 24.795 -19.399 -26.482 1.00 11.38 152 LEU A C 1
ATOM 1209 O O . LEU A 1 152 ? 24.294 -19.403 -25.362 1.00 12.23 152 LEU A O 1
ATOM 1214 N N . THR A 1 153 ? 24.780 -18.328 -27.271 1.00 12.87 153 THR A N 1
ATOM 1215 C CA . THR A 1 153 ? 24.179 -17.075 -26.842 1.00 13.84 153 THR A CA 1
ATOM 1216 C C . THR A 1 153 ? 22.677 -17.269 -26.697 1.00 15.33 153 THR A C 1
ATOM 1217 O O . THR A 1 153 ? 22.078 -16.883 -25.691 1.00 16.05 153 THR A O 1
ATOM 1221 N N . GLU A 1 154 ? 22.074 -17.874 -27.716 1.00 16.41 154 GLU A N 1
ATOM 1222 C CA . GLU A 1 154 ? 20.648 -18.145 -27.726 1.00 19.75 154 GLU A CA 1
ATOM 1223 C C . GLU A 1 154 ? 20.290 -19.098 -26.587 1.00 19.24 154 GLU A C 1
ATOM 1224 O O . GLU A 1 154 ? 19.313 -18.906 -25.865 1.00 19.65 154 GLU A O 1
ATOM 1230 N N . LEU A 1 155 ? 21.105 -20.124 -26.404 1.00 19.09 155 LEU A N 1
ATOM 1231 C CA . LEU A 1 155 ? 20.796 -21.120 -25.396 1.00 19.17 155 LEU A CA 1
ATOM 1232 C C . LEU A 1 155 ? 21.001 -20.631 -23.953 1.00 18.73 155 LEU A C 1
ATOM 1233 O O . LEU A 1 155 ? 20.185 -20.910 -23.074 1.00 19.16 155 LEU A O 1
ATOM 1238 N N . THR A 1 156 ? 22.087 -19.906 -23.700 1.00 17.88 156 THR A N 1
ATOM 1239 C CA . THR A 1 156 ? 22.398 -19.478 -22.334 1.00 17.86 156 THR A CA 1
ATOM 1240 C C . THR A 1 156 ? 21.849 -18.100 -21.975 1.00 18.05 156 THR A C 1
ATOM 1241 O O . THR A 1 156 ? 21.704 -17.785 -20.803 1.00 17.97 156 THR A O 1
ATOM 1245 N N . GLY A 1 157 ? 21.578 -17.272 -22.983 1.00 18.02 157 GLY A N 1
ATOM 1246 C CA . GLY A 1 157 ? 21.138 -15.902 -22.736 1.00 19.72 157 GLY A CA 1
ATOM 1247 C C . GLY A 1 157 ? 22.223 -14.847 -22.865 1.00 20.85 157 GLY A C 1
ATOM 1248 O O . GLY A 1 157 ? 21.922 -13.660 -23.011 1.00 21.09 157 GLY A O 1
ATOM 1249 N N . GLU A 1 158 ? 23.486 -15.241 -22.784 1.00 20.00 158 GLU A N 1
ATOM 1250 C CA . GLU A 1 158 ? 24.624 -14.353 -22.987 1.00 20.00 158 GLU A CA 1
ATOM 1251 C C . GLU A 1 158 ? 25.720 -15.036 -23.798 1.00 20.00 158 GLU A C 1
ATOM 1252 O O . GLU A 1 158 ? 25.842 -16.279 -23.724 1.00 17.89 158 GLU A O 1
ATOM 1258 N N . ARG A 1 159 ? 26.479 -14.288 -24.566 1.00 17.38 159 ARG A N 1
ATOM 1259 C CA . ARG A 1 159 ? 27.524 -14.894 -25.387 1.00 16.12 159 ARG A CA 1
ATOM 1260 C C . ARG A 1 159 ? 28.648 -15.458 -24.515 1.00 15.36 159 ARG A C 1
ATOM 1261 O O . ARG A 1 159 ? 28.892 -14.959 -23.421 1.00 15.19 159 ARG A O 1
ATOM 1269 N N . PRO A 1 160 ? 29.323 -16.511 -25.000 1.00 14.73 160 PRO A N 1
ATOM 1270 C CA . PRO A 1 160 ? 30.448 -17.056 -24.244 1.00 13.12 160 PRO A CA 1
ATOM 1271 C C . PRO A 1 160 ? 31.626 -16.092 -24.263 1.00 11.84 160 PRO A C 1
ATOM 1272 O O . PRO A 1 160 ? 31.852 -15.405 -25.261 1.00 12.82 160 PRO A O 1
ATOM 1276 N N . LEU A 1 161 ? 32.370 -16.047 -23.159 1.00 11.18 161 LEU A N 1
ATOM 1277 C CA . LEU A 1 161 ? 33.500 -15.119 -23.037 1.00 9.10 161 LEU A CA 1
ATOM 1278 C C . LEU A 1 161 ? 34.821 -15.899 -23.022 1.00 9.98 161 LEU A C 1
ATOM 1279 O O . LEU A 1 161 ? 35.902 -15.313 -23.039 1.00 8.97 161 LEU A O 1
ATOM 1284 N N . GLY A 1 162 ? 34.728 -17.233 -23.012 1.00 9.55 162 GLY A N 1
ATOM 1285 C CA . GLY A 1 162 ? 35.925 -18.063 -23.120 1.00 9.51 162 GLY A CA 1
ATOM 1286 C C . GLY A 1 162 ? 35.792 -19.050 -24.265 1.00 8.53 162 GLY A C 1
ATOM 1287 O O . GLY A 1 162 ? 34.676 -19.330 -24.726 1.00 9.43 162 GLY A O 1
ATOM 1288 N N . TRP A 1 163 ? 36.929 -19.575 -24.720 1.00 8.17 163 TRP A N 1
ATOM 1289 C CA . TRP A 1 163 ? 36.977 -20.514 -25.854 1.00 8.76 163 TRP A CA 1
ATOM 1290 C C . TRP A 1 163 ? 38.001 -21.627 -25.622 1.00 9.19 163 TRP A C 1
ATOM 1291 O O . TRP A 1 163 ? 39.103 -21.352 -25.171 1.00 8.91 163 TRP A O 1
ATOM 1302 N N . TYR A 1 164 ? 37.649 -22.860 -25.986 1.00 8.74 164 TYR A N 1
ATOM 1303 C CA . TYR A 1 164 ? 38.596 -23.973 -26.010 1.00 9.55 164 TYR A CA 1
ATOM 1304 C C . TYR A 1 164 ? 38.173 -24.989 -27.066 1.00 8.24 164 TYR A C 1
ATOM 1305 O O . TYR A 1 164 ? 37.147 -25.656 -26.895 1.00 8.30 164 TYR A O 1
ATOM 1314 N N . THR A 1 165 ? 38.969 -25.140 -28.115 1.00 9.88 165 THR A N 1
ATOM 1315 C CA . THR A 1 165 ? 38.716 -26.153 -29.140 1.00 9.96 165 THR A CA 1
ATOM 1316 C C . THR A 1 165 ? 39.211 -27.532 -28.721 1.00 11.71 165 THR A C 1
ATOM 1317 O O . THR A 1 165 ? 38.486 -28.531 -28.834 1.00 12.62 165 THR A O 1
ATOM 1321 N N . GLY A 1 166 ? 40.439 -27.574 -28.212 1.00 10.52 166 GLY A N 1
ATOM 1322 C CA . GLY A 1 166 ? 41.102 -28.836 -27.902 1.00 11.06 166 GLY A CA 1
ATOM 1323 C C . GLY A 1 166 ? 41.995 -29.238 -29.066 1.00 10.40 166 GLY A C 1
ATOM 1324 O O . GLY A 1 166 ? 43.166 -28.870 -29.113 1.00 11.48 166 GLY A O 1
ATOM 1325 N N . ARG A 1 167 ? 41.439 -29.974 -30.025 1.00 10.29 167 ARG A N 1
ATOM 1326 C CA A ARG A 1 167 ? 42.202 -30.382 -31.203 0.50 9.97 167 ARG A CA 1
ATOM 1327 C CA B ARG A 1 167 ? 42.162 -30.390 -31.228 0.50 11.03 167 ARG A CA 1
ATOM 1328 C C . ARG A 1 167 ? 42.242 -29.270 -32.261 1.00 11.05 167 ARG A C 1
ATOM 1329 O O . ARG A 1 167 ? 41.561 -29.318 -33.301 1.00 12.02 167 ARG A O 1
ATOM 1344 N N . THR A 1 168 ? 43.064 -28.276 -31.966 1.00 9.91 168 THR A N 1
ATOM 1345 C CA . THR A 1 168 ? 43.250 -27.102 -32.778 1.00 10.14 168 THR A CA 1
ATOM 1346 C C . THR A 1 168 ? 44.006 -27.379 -34.077 1.00 10.38 168 THR A C 1
ATOM 1347 O O . THR A 1 168 ? 44.749 -28.366 -34.189 1.00 11.09 168 THR A O 1
ATOM 1351 N N . GLY A 1 169 ? 43.836 -26.484 -35.048 1.00 10.50 169 GLY A N 1
ATOM 1352 C CA . GLY A 1 169 ? 44.754 -26.400 -36.181 1.00 11.76 169 GLY A CA 1
ATOM 1353 C C . GLY A 1 169 ? 45.613 -25.151 -36.067 1.00 12.56 169 GLY A C 1
ATOM 1354 O O . GLY A 1 169 ? 45.520 -24.424 -35.070 1.00 11.84 169 GLY A O 1
ATOM 1355 N N . PRO A 1 170 ? 46.450 -24.885 -37.092 1.00 12.38 170 PRO A N 1
ATOM 1356 C CA . PRO A 1 170 ? 47.352 -23.734 -37.089 1.00 12.02 170 PRO A CA 1
ATOM 1357 C C . PRO A 1 170 ? 46.662 -22.371 -37.044 1.00 12.78 170 PRO A C 1
ATOM 1358 O O . PRO A 1 170 ? 47.326 -21.366 -36.749 1.00 13.38 170 PRO A O 1
ATOM 1362 N N . ASN A 1 171 ? 45.358 -22.328 -37.329 1.00 12.85 171 ASN A N 1
ATOM 1363 C CA . ASN A 1 171 ? 44.640 -21.043 -37.369 1.00 12.72 171 ASN A CA 1
ATOM 1364 C C . ASN A 1 171 ? 43.694 -20.752 -36.205 1.00 12.57 171 ASN A C 1
ATOM 1365 O O . ASN A 1 171 ? 43.270 -19.610 -36.015 1.00 11.93 171 ASN A O 1
ATOM 1370 N N . THR A 1 172 ? 43.372 -21.785 -35.432 1.00 12.27 172 THR A N 1
ATOM 1371 C CA . THR A 1 172 ? 42.323 -21.714 -34.411 1.00 11.62 172 THR A CA 1
ATOM 1372 C C . THR A 1 172 ? 42.446 -20.514 -33.475 1.00 11.07 172 THR A C 1
ATOM 1373 O O . THR A 1 172 ? 41.536 -19.693 -33.395 1.00 10.94 172 THR A O 1
ATOM 1377 N N . ARG A 1 173 ? 43.566 -20.414 -32.759 1.00 10.16 173 ARG A N 1
ATOM 1378 C CA . ARG A 1 173 ? 43.730 -19.345 -31.783 1.00 10.10 173 ARG A CA 1
ATOM 1379 C C . ARG A 1 173 ? 43.732 -17.967 -32.423 1.00 10.35 173 ARG A C 1
ATOM 1380 O O . ARG A 1 173 ? 43.119 -17.035 -31.904 1.00 10.89 173 ARG A O 1
ATOM 1388 N N . ARG A 1 174 ? 44.374 -17.856 -33.578 1.00 11.79 174 ARG A N 1
ATOM 1389 C CA . ARG A 1 174 ? 44.383 -16.591 -34.296 1.00 14.07 174 ARG A CA 1
ATOM 1390 C C . ARG A 1 174 ? 42.961 -16.134 -34.597 1.00 13.24 174 ARG A C 1
ATOM 1391 O O . ARG A 1 174 ? 42.630 -14.952 -34.436 1.00 14.23 174 ARG A O 1
ATOM 1399 N N . LEU A 1 175 ? 42.118 -17.061 -35.049 1.00 12.43 175 LEU A N 1
ATOM 1400 C CA . LEU A 1 175 ? 40.721 -16.733 -35.350 1.00 12.03 175 LEU A CA 1
ATOM 1401 C C . LEU A 1 175 ? 39.927 -16.339 -34.104 1.00 12.94 175 LEU A C 1
ATOM 1402 O O . LEU A 1 175 ? 39.178 -15.361 -34.106 1.00 12.34 175 LEU A O 1
ATOM 1407 N N . VAL A 1 176 ? 40.103 -17.094 -33.028 1.00 11.46 176 VAL A N 1
ATOM 1408 C CA . VAL A 1 176 ? 39.452 -16.764 -31.774 1.00 12.61 176 VAL A CA 1
ATOM 1409 C C . VAL A 1 176 ? 39.800 -15.339 -31.346 1.00 13.31 176 VAL A C 1
ATOM 1410 O O . VAL A 1 176 ? 38.913 -14.564 -31.017 1.00 11.74 176 VAL A O 1
ATOM 1414 N N . MET A 1 177 ? 41.081 -14.975 -31.398 1.00 14.04 177 MET A N 1
ATOM 1415 C CA . MET A 1 177 ? 41.480 -13.659 -30.906 1.00 18.18 177 MET A CA 1
ATOM 1416 C C . MET A 1 177 ? 41.028 -12.569 -31.876 1.00 17.84 177 MET A C 1
ATOM 1417 O O . MET A 1 177 ? 40.695 -11.459 -31.467 1.00 17.74 177 MET A O 1
ATOM 1422 N N . GLU A 1 178 ? 40.963 -12.923 -33.154 1.00 17.44 178 GLU A N 1
ATOM 1423 C CA . GLU A 1 178 ? 40.522 -11.998 -34.193 1.00 18.88 178 GLU A CA 1
ATOM 1424 C C . GLU A 1 178 ? 39.050 -11.602 -34.035 1.00 18.98 178 GLU A C 1
ATOM 1425 O O . GLU A 1 178 ? 38.672 -10.477 -34.360 1.00 19.20 178 GLU A O 1
ATOM 1431 N N . GLU A 1 179 ? 38.234 -12.511 -33.502 1.00 18.19 179 GLU A N 1
ATOM 1432 C CA . GLU A 1 179 ? 36.788 -12.276 -33.350 1.00 19.18 179 GLU A CA 1
ATOM 1433 C C . GLU A 1 179 ? 36.507 -11.074 -32.444 1.00 19.28 179 GLU A C 1
ATOM 1434 O O . GLU A 1 179 ? 35.536 -10.344 -32.644 1.00 20.19 179 GLU A O 1
ATOM 1440 N N . GLY A 1 180 ? 37.350 -10.887 -31.435 1.00 18.39 180 GLY A N 1
ATOM 1441 C CA . GLY A 1 180 ? 37.281 -9.697 -30.596 1.00 18.69 180 GLY A CA 1
ATOM 1442 C C . GLY A 1 180 ? 36.464 -9.806 -29.316 1.00 17.92 180 GLY A C 1
ATOM 1443 O O . GLY A 1 180 ? 36.673 -9.029 -28.378 1.00 18.06 180 GLY A O 1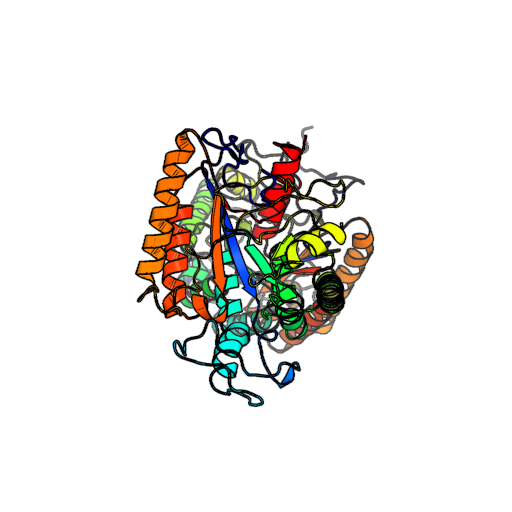
ATOM 1444 N N . GLY A 1 181 ? 35.547 -10.764 -29.263 1.00 16.18 181 GLY A N 1
ATOM 1445 C CA . GLY A 1 181 ? 34.544 -10.788 -28.211 1.00 15.58 181 GLY A CA 1
ATOM 1446 C C . GLY A 1 181 ? 34.865 -11.657 -27.007 1.00 14.31 181 GLY A C 1
ATOM 1447 O O . GLY A 1 181 ? 34.131 -11.636 -26.018 1.00 13.98 181 GLY A O 1
ATOM 1448 N N . PHE A 1 182 ? 35.963 -12.416 -27.074 1.00 14.06 182 PHE A N 1
ATOM 1449 C CA . PHE A 1 182 ? 36.324 -13.298 -25.968 1.00 12.29 182 PHE A CA 1
ATOM 1450 C C . PHE A 1 182 ? 37.231 -12.594 -24.971 1.00 12.56 182 PHE A C 1
ATOM 1451 O O . PHE A 1 182 ? 38.075 -11.766 -25.355 1.00 13.00 182 PHE A O 1
ATOM 1459 N N . LEU A 1 183 ? 37.054 -12.911 -23.696 1.00 11.69 183 LEU A N 1
ATOM 1460 C CA . LEU A 1 183 ? 37.980 -12.433 -22.672 1.00 11.19 183 LEU A CA 1
ATOM 1461 C C . LEU A 1 183 ? 39.233 -13.304 -22.617 1.00 10.79 183 LEU A C 1
ATOM 1462 O O . LEU A 1 183 ? 40.317 -12.815 -22.278 1.00 10.29 183 LEU A O 1
ATOM 1467 N N . TYR A 1 184 ? 39.071 -14.595 -22.919 1.00 9.77 184 TYR A N 1
ATOM 1468 C CA . TYR A 1 184 ? 40.180 -15.537 -22.761 1.00 10.38 184 TYR A CA 1
ATOM 1469 C C . TYR A 1 184 ? 40.023 -16.769 -23.637 1.00 9.47 184 TYR A C 1
ATOM 1470 O O . TYR A 1 184 ? 38.939 -17.062 -24.146 1.00 9.30 184 TYR A O 1
ATOM 1479 N N . ASP A 1 185 ? 41.121 -17.493 -23.829 1.00 8.11 185 ASP A N 1
ATOM 1480 C CA . ASP A 1 185 ? 41.011 -18.844 -24.370 1.00 8.76 185 ASP A CA 1
ATOM 1481 C C . ASP A 1 185 ? 41.916 -19.770 -23.579 1.00 8.48 185 ASP A C 1
ATOM 1482 O O . ASP A 1 185 ? 42.787 -19.310 -22.844 1.00 8.24 185 ASP A O 1
ATOM 1487 N N . CYS A 1 186 ? 41.721 -21.073 -23.773 1.00 7.73 186 CYS A N 1
ATOM 1488 C CA . CYS A 1 186 ? 42.421 -22.062 -22.955 1.00 9.18 186 CYS A CA 1
ATOM 1489 C C . CYS A 1 186 ? 43.170 -23.092 -23.790 1.00 8.94 186 CYS A C 1
ATOM 1490 O O . CYS A 1 186 ? 43.564 -24.126 -23.267 1.00 7.96 186 CYS A O 1
ATOM 1493 N N . ASP A 1 187 ? 43.361 -22.788 -25.069 1.00 8.35 187 ASP A N 1
ATOM 1494 C CA . ASP A 1 187 ? 43.982 -23.708 -26.037 1.00 9.18 187 ASP A CA 1
ATOM 1495 C C . ASP A 1 187 ? 45.522 -23.696 -25.975 1.00 9.93 187 ASP A C 1
ATOM 1496 O O . ASP A 1 187 ? 46.205 -23.630 -27.006 1.00 10.41 187 ASP A O 1
ATOM 1501 N N . THR A 1 188 ? 46.053 -23.784 -24.755 1.00 8.41 188 THR A N 1
ATOM 1502 C CA . THR A 1 188 ? 47.484 -23.978 -24.525 1.00 9.21 188 THR A CA 1
ATOM 1503 C C . THR A 1 188 ? 47.690 -24.815 -23.264 1.00 9.28 188 THR A C 1
ATOM 1504 O O . THR A 1 188 ? 46.804 -24.914 -22.424 1.00 8.81 188 THR A O 1
ATOM 1508 N N . TYR A 1 189 ? 48.881 -25.387 -23.141 1.00 8.11 189 TYR A N 1
ATOM 1509 C CA . TYR A 1 189 ? 49.232 -26.269 -22.036 1.00 9.60 189 TYR A CA 1
ATOM 1510 C C . TYR A 1 189 ? 50.632 -25.873 -21.610 1.00 9.83 189 TYR A C 1
ATOM 1511 O O . TYR A 1 189 ? 51.449 -26.732 -21.286 1.00 9.61 189 TYR A O 1
ATOM 1520 N N . ASP A 1 190 ? 50.884 -24.566 -21.581 1.00 9.29 190 ASP A N 1
ATOM 1521 C CA . ASP A 1 190 ? 52.255 -24.049 -21.564 1.00 10.48 190 ASP A CA 1
ATOM 1522 C C . ASP A 1 190 ? 52.678 -23.296 -20.292 1.00 10.22 190 ASP A C 1
ATOM 1523 O O . ASP A 1 190 ? 53.801 -22.803 -20.207 1.00 11.20 190 ASP A O 1
ATOM 1528 N N . ASP A 1 191 ? 51.801 -23.207 -19.306 1.00 8.88 191 ASP A N 1
ATOM 1529 C CA . ASP A 1 191 ? 52.170 -22.515 -18.079 1.00 9.90 191 ASP A CA 1
ATOM 1530 C C . ASP A 1 191 ? 51.267 -22.896 -16.924 1.00 9.73 191 ASP A C 1
ATOM 1531 O O . ASP A 1 191 ? 50.262 -23.590 -17.132 1.00 10.08 191 ASP A O 1
ATOM 1536 N N . ASP A 1 192 ? 51.649 -22.443 -15.723 1.00 8.38 192 ASP A N 1
ATOM 1537 C CA . ASP A 1 192 ? 50.925 -22.676 -14.470 1.00 8.83 192 ASP A CA 1
ATOM 1538 C C . ASP A 1 192 ? 50.163 -21.419 -14.028 1.00 7.87 192 ASP A C 1
ATOM 1539 O O . ASP A 1 192 ? 49.559 -21.401 -12.949 1.00 9.37 192 ASP A O 1
ATOM 1544 N N . LEU A 1 193 ? 50.205 -20.388 -14.877 1.00 9.35 193 LEU A N 1
ATOM 1545 C CA . LEU A 1 193 ? 49.572 -19.098 -14.619 1.00 10.13 193 LEU A CA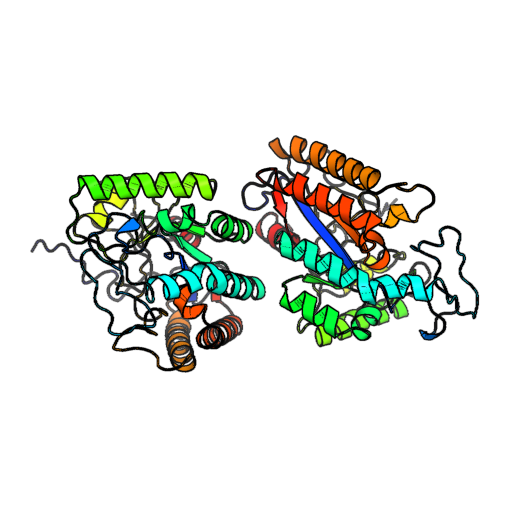 1
ATOM 1546 C C . LEU A 1 193 ? 48.981 -18.534 -15.919 1.00 8.71 193 LEU A C 1
ATOM 1547 O O . LEU A 1 193 ? 49.471 -18.829 -17.002 1.00 7.93 193 LEU A O 1
ATOM 1552 N N . PRO A 1 194 ? 47.914 -17.712 -15.813 1.00 8.12 194 PRO A N 1
ATOM 1553 C CA . PRO A 1 194 ? 47.454 -16.981 -16.996 1.00 8.55 194 PRO A CA 1
ATOM 1554 C C . PRO A 1 194 ? 48.524 -16.015 -17.486 1.00 9.31 194 PRO A C 1
ATOM 1555 O O . PRO A 1 194 ? 49.412 -15.602 -16.705 1.00 9.59 194 PRO A O 1
ATOM 1559 N N . TYR A 1 195 ? 48.452 -15.660 -18.769 1.00 8.56 195 TYR A N 1
ATOM 1560 C CA . TYR A 1 195 ? 49.294 -14.586 -19.316 1.00 9.64 195 TYR A CA 1
ATOM 1561 C C . TYR A 1 195 ? 48.588 -13.873 -20.468 1.00 11.25 195 TYR A C 1
ATOM 1562 O O . TYR A 1 195 ? 47.718 -14.452 -21.124 1.00 10.95 195 TYR A O 1
ATOM 1571 N N . TRP A 1 196 ? 48.951 -12.612 -20.724 1.00 10.79 196 TRP A N 1
ATOM 1572 C CA . TRP A 1 196 ? 48.404 -11.916 -21.891 1.00 11.62 196 TRP A CA 1
ATOM 1573 C C . TRP A 1 196 ? 49.052 -12.403 -23.195 1.00 12.22 196 TRP A C 1
ATOM 1574 O O . TRP A 1 196 ? 50.283 -12.474 -23.311 1.00 12.95 196 TRP A O 1
ATOM 1585 N N . GLU A 1 197 ? 48.222 -12.751 -24.176 1.00 13.06 197 GLU A N 1
ATOM 1586 C CA . GLU A 1 197 ? 48.731 -13.166 -25.478 1.00 15.31 197 GLU A CA 1
ATOM 1587 C C . GLU A 1 197 ? 49.668 -12.095 -26.037 1.00 16.44 197 GLU A C 1
ATOM 1588 O O . GLU A 1 197 ? 49.292 -10.923 -26.107 1.00 15.72 197 GLU A O 1
ATOM 1594 N N . PRO A 1 198 ? 50.906 -12.482 -26.390 1.00 17.99 198 PRO A N 1
ATOM 1595 C CA . PRO A 1 198 ? 51.870 -11.547 -26.985 1.00 19.60 198 PRO A CA 1
ATOM 1596 C C . PRO A 1 198 ? 51.624 -11.235 -28.471 1.00 22.24 198 PRO A C 1
ATOM 1597 O O . PRO A 1 198 ? 52.160 -10.250 -28.983 1.00 22.66 198 PRO A O 1
ATOM 1601 N N . ASN A 1 199 ? 50.833 -12.065 -29.146 1.00 24.37 199 ASN A N 1
ATOM 1602 C CA . ASN A 1 199 ? 50.506 -11.870 -30.564 1.00 27.27 199 ASN A CA 1
ATOM 1603 C C . ASN A 1 199 ? 49.023 -11.607 -30.826 1.00 28.40 199 ASN A C 1
ATOM 1604 O O . ASN A 1 199 ? 48.331 -12.446 -31.396 1.00 29.21 199 ASN A O 1
ATOM 1609 N N . ASN A 1 200 ? 48.531 -10.447 -30.413 1.00 29.94 200 ASN A N 1
ATOM 1610 C CA . ASN A 1 200 ? 47.151 -10.077 -30.691 1.00 30.73 200 ASN A CA 1
ATOM 1611 C C . ASN A 1 200 ? 47.102 -8.748 -31.450 1.00 31.90 200 ASN A C 1
ATOM 1612 O O . ASN A 1 200 ? 47.052 -7.686 -30.827 1.00 32.53 200 ASN A O 1
ATOM 1617 N N . PRO A 1 201 ? 47.117 -8.803 -32.798 1.00 32.83 201 PRO A N 1
ATOM 1618 C CA . PRO A 1 201 ? 47.176 -7.580 -33.616 1.00 33.75 201 PRO A CA 1
ATOM 1619 C C . PRO A 1 201 ? 45.948 -6.707 -33.385 1.00 34.84 201 PRO A C 1
ATOM 1620 O O . PRO A 1 201 ? 46.055 -5.479 -33.356 1.00 35.18 201 PRO A O 1
ATOM 1624 N N . THR A 1 202 ? 44.795 -7.352 -33.220 1.00 36.41 202 THR A N 1
ATOM 1625 C CA . THR A 1 202 ? 43.597 -6.694 -32.713 1.00 38.07 202 THR A CA 1
ATOM 1626 C C . THR A 1 202 ? 44.001 -5.606 -31.730 1.00 38.14 202 THR A C 1
ATOM 1627 O O . THR A 1 202 ? 43.417 -4.521 -31.716 1.00 39.54 202 THR A O 1
ATOM 1631 N N . GLY A 1 203 ? 45.006 -5.906 -30.908 1.00 37.73 203 GLY A N 1
ATOM 1632 C CA . GLY A 1 203 ? 45.555 -4.931 -29.974 1.00 36.48 203 GLY A CA 1
ATOM 1633 C C . GLY A 1 203 ? 44.851 -4.954 -28.636 1.00 35.63 203 GLY A C 1
ATOM 1634 O O . GLY A 1 203 ? 45.429 -4.562 -27.620 1.00 36.39 203 GLY A O 1
ATOM 1635 N N . LYS A 1 204 ? 43.594 -5.395 -28.637 1.00 34.13 204 LYS A N 1
ATOM 1636 C CA . LYS A 1 204 ? 42.843 -5.582 -27.401 1.00 32.48 204 LYS A CA 1
ATOM 1637 C C . LYS A 1 204 ? 43.550 -6.648 -26.554 1.00 29.73 204 LYS A C 1
ATOM 1638 O O . LYS A 1 204 ? 44.166 -7.571 -27.098 1.00 30.75 204 LYS A O 1
ATOM 1644 N N . PRO A 1 205 ? 43.496 -6.511 -25.223 1.00 26.72 205 PRO A N 1
ATOM 1645 C CA . PRO A 1 205 ? 44.105 -7.562 -24.412 1.00 23.23 205 PRO A CA 1
ATOM 1646 C C . PRO A 1 205 ? 43.307 -8.863 -24.476 1.00 20.28 205 PRO A C 1
ATOM 1647 O O . PRO A 1 205 ? 42.088 -8.864 -24.302 1.00 18.36 205 PRO A O 1
ATOM 1651 N N . HIS A 1 206 ? 44.011 -9.959 -24.742 1.00 16.87 206 HIS A N 1
ATOM 1652 C CA . HIS A 1 206 ? 43.416 -11.280 -24.773 1.00 14.51 206 HIS A CA 1
ATOM 1653 C C . HIS A 1 206 ? 44.174 -12.148 -23.796 1.00 12.44 206 HIS A C 1
ATOM 1654 O O . HIS A 1 206 ? 45.383 -12.335 -23.955 1.00 12.12 206 HIS A O 1
ATOM 1661 N N . LEU A 1 207 ? 43.457 -12.704 -22.823 1.00 10.90 207 LEU A N 1
ATOM 1662 C CA . LEU A 1 207 ? 44.086 -13.507 -21.757 1.00 10.24 207 LEU A CA 1
ATOM 1663 C C . LEU A 1 207 ? 44.177 -14.975 -22.157 1.00 9.98 207 LEU A C 1
ATOM 1664 O O . LEU A 1 207 ? 43.223 -15.541 -22.715 1.00 9.40 207 LEU A O 1
ATOM 1669 N N . VAL A 1 208 ? 45.336 -15.578 -21.882 1.00 8.02 208 VAL A N 1
ATOM 1670 C CA . VAL A 1 208 ? 45.493 -17.028 -22.025 1.00 9.39 208 VAL A CA 1
ATOM 1671 C C . VAL A 1 208 ? 45.425 -17.680 -20.646 1.00 7.80 208 VAL A C 1
ATOM 1672 O O . VAL A 1 208 ? 46.169 -17.302 -19.719 1.00 8.13 208 VAL A O 1
ATOM 1676 N N . ILE A 1 209 ? 44.528 -18.653 -20.497 1.00 8.07 209 ILE A N 1
ATOM 1677 C CA . ILE A 1 209 ? 44.448 -19.397 -19.243 1.00 8.06 209 ILE A CA 1
ATOM 1678 C C . ILE A 1 209 ? 44.752 -20.855 -19.591 1.00 8.75 209 ILE A C 1
ATOM 1679 O O . ILE A 1 209 ? 43.852 -21.600 -19.980 1.00 8.38 209 ILE A O 1
ATOM 1684 N N . PRO A 1 210 ? 46.028 -21.270 -19.468 1.00 8.89 210 PRO A N 1
ATOM 1685 C CA . PRO A 1 210 ? 46.381 -22.629 -19.915 1.00 7.50 210 PRO A CA 1
ATOM 1686 C C . PRO A 1 210 ? 45.543 -23.727 -19.247 1.00 8.39 210 PRO A C 1
ATOM 1687 O O . PRO A 1 210 ? 45.125 -23.599 -18.090 1.00 8.56 210 PRO A O 1
ATOM 1691 N N . TYR A 1 211 ? 45.297 -24.779 -20.020 1.00 7.72 211 TYR A N 1
ATOM 1692 C CA . TYR A 1 211 ? 44.489 -25.912 -19.605 1.00 8.07 211 TYR A CA 1
ATOM 1693 C C . TYR A 1 211 ? 45.445 -27.093 -19.457 1.00 9.25 211 TYR A C 1
ATOM 1694 O O . TYR A 1 211 ? 46.652 -26.905 -19.216 1.00 9.66 211 TYR A O 1
ATOM 1703 N N . THR A 1 212 ? 44.941 -28.316 -19.577 1.00 8.64 212 THR A N 1
ATOM 1704 C CA . THR A 1 212 ? 45.744 -29.465 -19.175 1.00 10.11 212 THR A CA 1
ATOM 1705 C C . THR A 1 212 ? 45.346 -30.717 -19.926 1.00 9.77 212 THR A C 1
ATOM 1706 O O . THR A 1 212 ? 44.166 -30.919 -20.192 1.00 10.13 212 THR A O 1
ATOM 1710 N N . LEU A 1 213 ? 46.333 -31.541 -20.275 1.00 8.70 213 LEU A N 1
ATOM 1711 C CA . LEU A 1 213 ? 46.064 -32.896 -20.726 1.00 10.31 213 LEU A CA 1
ATOM 1712 C C . LEU A 1 213 ? 46.594 -33.937 -19.749 1.00 9.96 213 LEU A C 1
ATOM 1713 O O . LEU A 1 213 ? 46.573 -35.122 -20.064 1.00 14.17 213 LEU A O 1
ATOM 1718 N N . ASP A 1 214 ? 47.091 -33.515 -18.589 1.00 9.35 214 ASP A N 1
ATOM 1719 C CA . ASP A 1 214 ? 47.630 -34.493 -17.626 1.00 9.41 214 ASP A CA 1
ATOM 1720 C C . ASP A 1 214 ? 46.769 -34.673 -16.361 1.00 8.38 214 ASP A C 1
ATOM 1721 O O . ASP A 1 214 ? 46.478 -35.805 -15.969 1.00 9.04 214 ASP A O 1
ATOM 1726 N N . THR A 1 215 ? 46.344 -33.573 -15.739 1.00 7.72 215 THR A N 1
ATOM 1727 C CA . THR A 1 215 ? 45.364 -33.648 -14.637 1.00 6.52 215 THR A CA 1
ATOM 1728 C C . THR A 1 215 ? 43.969 -33.628 -15.258 1.00 6.87 215 THR A C 1
ATOM 1729 O O . THR A 1 215 ? 43.164 -32.714 -15.038 1.00 6.92 215 THR A O 1
ATOM 1733 N N . ASN A 1 216 ? 43.680 -34.676 -16.018 1.00 6.67 216 ASN A N 1
ATOM 1734 C CA . ASN A 1 216 ? 42.534 -34.700 -16.917 1.00 5.88 216 ASN A CA 1
ATOM 1735 C C . ASN A 1 216 ? 42.034 -36.135 -16.987 1.00 5.60 216 ASN A C 1
ATOM 1736 O O . ASN A 1 216 ? 42.837 -37.049 -17.199 1.00 8.49 216 ASN A O 1
ATOM 1741 N N . ASP A 1 217 ? 40.734 -36.349 -16.769 1.00 4.87 217 ASP A N 1
ATOM 1742 C CA . ASP A 1 217 ? 40.203 -37.731 -16.715 1.00 6.40 217 ASP A CA 1
ATOM 1743 C C . ASP A 1 217 ? 40.248 -38.410 -18.092 1.00 5.51 217 ASP A C 1
ATOM 1744 O O . ASP A 1 217 ? 39.993 -39.612 -18.212 1.00 6.18 217 ASP A O 1
ATOM 1749 N N . MET A 1 218 ? 40.650 -37.671 -19.122 1.00 5.66 218 MET A N 1
ATOM 1750 C CA . MET A 1 218 ? 40.838 -38.299 -20.431 1.00 7.84 218 MET A CA 1
ATOM 1751 C C . MET A 1 218 ? 41.830 -39.470 -20.332 1.00 7.75 218 MET A C 1
ATOM 1752 O O . MET A 1 218 ? 41.746 -40.432 -21.091 1.00 9.62 218 MET A O 1
ATOM 1757 N N . ARG A 1 219 ? 42.776 -39.387 -19.404 1.00 7.91 219 ARG A N 1
ATOM 1758 C CA . ARG A 1 219 ? 43.807 -40.414 -19.318 1.00 8.97 219 ARG A CA 1
ATOM 1759 C C . ARG A 1 219 ? 43.272 -41.775 -18.852 1.00 10.20 219 ARG A C 1
ATOM 1760 O O . ARG A 1 219 ? 43.951 -42.782 -19.014 1.00 11.70 219 ARG A O 1
ATOM 1768 N N . PHE A 1 220 ? 42.047 -41.819 -18.321 1.00 9.58 220 PHE A N 1
ATOM 1769 C CA . PHE A 1 220 ? 41.427 -43.118 -18.018 1.00 10.01 220 PHE A CA 1
ATOM 1770 C C . PHE A 1 220 ? 41.185 -43.965 -19.284 1.00 10.56 220 PHE A C 1
ATOM 1771 O O . PHE A 1 220 ? 40.963 -45.177 -19.183 1.00 13.44 220 PHE A O 1
ATOM 1779 N N . THR A 1 221 ? 41.188 -43.342 -20.460 1.00 10.69 221 THR A N 1
ATOM 1780 C CA . THR A 1 221 ? 40.845 -44.075 -21.680 1.00 12.04 221 THR A CA 1
ATOM 1781 C C . THR A 1 221 ? 41.948 -44.060 -22.726 1.00 12.67 221 THR A C 1
ATOM 1782 O O . THR A 1 221 ? 41.734 -44.482 -23.872 1.00 12.39 221 THR A O 1
ATOM 1786 N N . GLN A 1 222 ? 43.120 -43.573 -22.331 1.00 10.60 222 GLN A N 1
ATOM 1787 C CA . GLN A 1 222 ? 44.244 -43.460 -23.256 1.00 11.05 222 GLN A CA 1
ATOM 1788 C C . GLN A 1 222 ? 45.266 -44.561 -23.035 1.00 12.19 222 GLN A C 1
ATOM 1789 O O . GLN A 1 222 ? 45.258 -45.231 -22.000 1.00 12.16 222 GLN A O 1
ATOM 1795 N N . VAL A 1 223 ? 46.125 -44.786 -24.026 1.00 13.20 223 VAL A N 1
ATOM 1796 C CA . VAL A 1 223 ? 47.082 -45.870 -23.887 1.00 13.86 223 VAL A CA 1
ATOM 1797 C C . VAL A 1 223 ? 47.861 -45.718 -22.575 1.00 15.38 223 VAL A C 1
ATOM 1798 O O . VAL A 1 223 ? 47.838 -46.634 -21.734 1.00 17.12 223 VAL A O 1
ATOM 1802 N N . GLN A 1 224 ? 48.481 -44.562 -22.363 1.00 15.09 224 GLN A N 1
ATOM 1803 C CA . GLN A 1 224 ? 49.142 -44.291 -21.076 1.00 18.03 224 GLN A CA 1
ATOM 1804 C C . GLN A 1 224 ? 48.081 -43.625 -20.231 1.00 17.92 224 GLN A C 1
ATOM 1805 O O . GLN A 1 224 ? 47.573 -42.543 -20.591 1.00 16.74 224 GLN A O 1
ATOM 1811 N N . GLY A 1 225 ? 47.720 -44.295 -19.133 1.00 19.36 225 GLY A N 1
ATOM 1812 C CA . GLY A 1 225 ? 46.434 -44.033 -18.465 1.00 18.56 225 GLY A CA 1
ATOM 1813 C C . GLY A 1 225 ? 46.071 -44.740 -17.155 1.00 17.39 225 GLY A C 1
ATOM 1814 O O . GLY A 1 225 ? 46.215 -45.968 -17.004 1.00 19.77 225 GLY A O 1
ATOM 1815 N N . PHE A 1 226 ? 45.583 -43.937 -16.211 1.00 13.30 226 PHE A N 1
ATOM 1816 C CA . PHE A 1 226 ? 45.159 -44.398 -14.882 1.00 11.52 226 PHE A CA 1
ATOM 1817 C C . PHE A 1 226 ? 44.415 -45.752 -14.936 1.00 11.78 226 PHE A C 1
ATOM 1818 O O . PHE A 1 226 ? 43.508 -45.853 -15.743 1.00 14.99 226 PHE A O 1
ATOM 1826 N N . ASN A 1 227 ? 44.807 -46.745 -14.117 1.00 12.06 227 ASN A N 1
ATOM 1827 C CA . ASN A 1 227 ? 44.133 -48.078 -14.060 1.00 11.67 227 ASN A CA 1
ATOM 1828 C C . ASN A 1 227 ? 42.887 -48.029 -13.185 1.00 11.64 227 ASN A C 1
ATOM 1829 O O . ASN A 1 227 ? 41.879 -48.684 -13.456 1.00 11.13 227 ASN A O 1
ATOM 1834 N N . LYS A 1 228 ? 42.992 -47.288 -12.094 1.00 10.02 228 LYS A N 1
ATOM 1835 C CA . LYS A 1 228 ? 41.915 -47.225 -11.115 1.00 10.07 228 LYS A CA 1
ATOM 1836 C C . LYS A 1 228 ? 41.751 -45.780 -10.677 1.00 8.29 228 LYS A C 1
ATOM 1837 O O . LYS A 1 228 ? 42.616 -44.929 -10.919 1.00 6.70 228 LYS A O 1
ATOM 1843 N N . GLY A 1 229 ? 40.620 -45.506 -10.029 1.00 7.58 229 GLY A N 1
ATOM 1844 C CA . GLY A 1 229 ? 40.346 -44.143 -9.599 1.00 8.07 229 GLY A CA 1
ATOM 1845 C C . GLY A 1 229 ? 41.478 -43.542 -8.781 1.00 8.52 229 GLY A C 1
ATOM 1846 O O . GLY A 1 229 ? 41.852 -42.379 -8.989 1.00 7.42 229 GLY A O 1
ATOM 1847 N N . ASP A 1 230 ? 42.022 -44.323 -7.855 1.00 9.35 230 ASP A N 1
ATOM 1848 C CA . ASP A 1 230 ? 43.033 -43.821 -6.904 1.00 12.15 230 ASP A CA 1
ATOM 1849 C C . ASP A 1 230 ? 44.295 -43.320 -7.600 1.00 10.92 230 ASP A C 1
ATOM 1850 O O . ASP A 1 230 ? 45.045 -42.504 -7.039 1.00 10.93 230 ASP A O 1
ATOM 1855 N N . ASP A 1 231 ? 44.564 -43.816 -8.806 1.00 10.11 231 ASP A N 1
ATOM 1856 C CA . ASP A 1 231 ? 45.698 -43.299 -9.573 1.00 9.02 231 ASP A CA 1
ATOM 1857 C C . ASP A 1 231 ? 45.448 -41.821 -9.914 1.00 7.11 231 ASP A C 1
ATOM 1858 O O . ASP A 1 231 ? 46.349 -40.997 -9.830 1.00 7.08 231 ASP A O 1
ATOM 1863 N N . PHE A 1 232 ? 44.217 -41.490 -10.285 1.00 5.27 232 PHE A N 1
ATOM 1864 C CA . PHE A 1 232 ? 43.866 -40.116 -10.646 1.00 5.97 232 PHE A CA 1
ATOM 1865 C C . PHE A 1 232 ? 43.891 -39.248 -9.390 1.00 7.17 232 PHE A C 1
ATOM 1866 O O . PHE A 1 232 ? 44.374 -38.110 -9.414 1.00 6.63 232 PHE A O 1
ATOM 1874 N N . PHE A 1 233 ? 43.356 -39.793 -8.294 1.00 6.25 233 PHE A N 1
ATOM 1875 C CA . PHE A 1 233 ? 43.372 -39.065 -7.017 1.00 7.15 233 PHE A CA 1
ATOM 1876 C C . PHE A 1 233 ? 44.809 -38.720 -6.608 1.00 7.35 233 PHE A C 1
ATOM 1877 O O . PHE A 1 233 ? 45.123 -37.563 -6.305 1.00 6.64 233 PHE A O 1
ATOM 1885 N N . GLU A 1 234 ? 45.684 -39.725 -6.610 1.00 7.72 234 GLU A N 1
ATOM 1886 C CA . GLU A 1 234 ? 47.080 -39.510 -6.237 1.00 8.81 234 GLU A CA 1
ATOM 1887 C C . GLU A 1 234 ? 47.763 -38.514 -7.169 1.00 8.29 234 GLU A C 1
ATOM 1888 O O . GLU A 1 234 ? 48.561 -37.683 -6.722 1.00 8.68 234 GLU A O 1
ATOM 1894 N N . TYR A 1 235 ? 47.445 -38.593 -8.461 1.00 7.67 235 TYR A N 1
ATOM 1895 C CA . TYR A 1 235 ? 48.019 -37.695 -9.438 1.00 7.14 235 TYR A CA 1
ATOM 1896 C C . TYR A 1 235 ? 47.616 -36.244 -9.139 1.00 6.88 235 TYR A C 1
ATOM 1897 O O . TYR A 1 235 ? 48.471 -35.348 -9.144 1.00 8.36 235 TYR A O 1
ATOM 1906 N N . LEU A 1 236 ? 46.321 -36.026 -8.859 1.00 5.95 236 LEU A N 1
ATOM 1907 C CA . LEU A 1 236 ? 45.812 -34.694 -8.532 1.00 6.36 236 LEU A CA 1
ATOM 1908 C C . LEU A 1 236 ? 46.366 -34.215 -7.191 1.00 6.51 236 LEU A C 1
ATOM 1909 O O . LEU A 1 236 ? 46.702 -33.037 -7.015 1.00 7.50 236 LEU A O 1
ATOM 1914 N N . LYS A 1 237 ? 46.432 -35.133 -6.246 1.00 6.69 237 LYS A N 1
ATOM 1915 C CA . LYS A 1 237 ? 46.936 -34.785 -4.911 1.00 7.47 237 LYS A CA 1
ATOM 1916 C C . LYS A 1 237 ? 48.389 -34.302 -5.002 1.00 7.47 237 LYS A C 1
ATOM 1917 O O . LYS A 1 237 ? 48.762 -33.291 -4.391 1.00 7.63 237 LYS A O 1
ATOM 1923 N N . ASP A 1 238 ? 49.209 -35.019 -5.763 1.00 6.77 238 ASP A N 1
ATOM 1924 C CA . ASP A 1 238 ? 50.607 -34.609 -5.976 1.00 6.77 238 ASP A CA 1
ATOM 1925 C C . ASP A 1 238 ? 50.707 -33.225 -6.622 1.00 7.79 238 ASP A C 1
ATOM 1926 O O . ASP A 1 238 ? 51.493 -32.390 -6.169 1.00 8.77 238 ASP A O 1
ATOM 1931 N N . ALA A 1 239 ? 49.921 -32.975 -7.673 1.00 7.24 239 ALA A N 1
ATOM 1932 C CA . ALA A 1 239 ? 49.946 -31.665 -8.325 1.00 7.58 239 ALA A CA 1
ATOM 1933 C C . ALA A 1 239 ? 49.574 -30.559 -7.341 1.00 7.61 239 ALA A C 1
ATOM 1934 O O . ALA A 1 239 ? 50.225 -29.498 -7.292 1.00 7.54 239 ALA A O 1
ATOM 1936 N N . PHE A 1 240 ? 48.507 -30.811 -6.586 1.00 6.03 240 PHE A N 1
ATOM 1937 C CA . PHE A 1 240 ? 48.036 -29.879 -5.556 1.00 7.69 240 PHE A CA 1
ATOM 1938 C C . PHE A 1 240 ? 49.136 -29.592 -4.528 1.00 8.02 240 PHE A C 1
ATOM 1939 O O . PHE A 1 240 ? 49.434 -28.426 -4.228 1.00 10.08 240 PHE A O 1
ATOM 1947 N N . ASP A 1 241 ? 49.721 -30.654 -3.988 1.00 7.94 241 ASP A N 1
ATOM 1948 C CA . ASP A 1 241 ? 50.743 -30.543 -2.928 1.00 8.12 241 ASP A CA 1
ATOM 1949 C C . ASP A 1 241 ? 51.927 -29.678 -3.369 1.00 9.59 241 ASP A C 1
ATOM 1950 O O . ASP A 1 241 ? 52.327 -28.736 -2.676 1.00 9.59 241 ASP A O 1
ATOM 1955 N N . VAL A 1 242 ? 52.485 -29.990 -4.534 1.00 8.75 242 VAL A N 1
ATOM 1956 C CA . VAL A 1 242 ? 53.619 -29.220 -5.055 1.00 9.17 242 VAL A CA 1
ATOM 1957 C C . VAL A 1 242 ? 53.251 -27.741 -5.260 1.00 9.49 242 VAL A C 1
ATOM 1958 O O . VAL A 1 242 ? 53.971 -26.834 -4.819 1.00 9.66 242 VAL A O 1
ATOM 1962 N N . LEU A 1 243 ? 52.111 -27.492 -5.899 1.00 8.58 243 LEU A N 1
ATOM 1963 C CA . LEU A 1 243 ? 51.694 -26.107 -6.136 1.00 7.82 243 LEU A CA 1
ATOM 1964 C C . LEU A 1 243 ? 51.325 -25.361 -4.855 1.00 7.73 243 LEU A C 1
ATOM 1965 O O . LEU A 1 243 ? 51.637 -24.165 -4.733 1.00 7.99 243 LEU A O 1
ATOM 1970 N N . TYR A 1 244 ? 50.655 -26.042 -3.925 1.00 9.14 244 TYR A N 1
ATOM 1971 C CA . TYR A 1 244 ? 50.251 -25.418 -2.654 1.00 9.14 244 TYR A CA 1
ATOM 1972 C C . TYR A 1 244 ? 51.508 -25.042 -1.875 1.00 10.30 244 TYR A C 1
ATOM 1973 O O . TYR A 1 244 ? 51.581 -23.954 -1.285 1.00 11.08 244 TYR A O 1
ATOM 1982 N N . ALA A 1 245 ? 52.514 -25.926 -1.906 1.00 8.64 245 ALA A N 1
ATOM 1983 C CA . ALA A 1 245 ? 53.823 -25.619 -1.300 1.00 10.56 245 ALA A CA 1
ATOM 1984 C C . ALA A 1 245 ? 54.475 -24.381 -1.922 1.00 10.96 245 ALA A C 1
ATOM 1985 O O . ALA A 1 245 ? 54.972 -23.500 -1.210 1.00 11.08 245 ALA A O 1
ATOM 1987 N N . GLU A 1 246 ? 54.483 -24.313 -3.250 1.00 10.95 246 GLU A N 1
ATOM 1988 C CA . GLU A 1 246 ? 55.067 -23.154 -3.931 1.00 10.85 246 GLU A CA 1
ATOM 1989 C C . GLU A 1 246 ? 54.276 -21.900 -3.588 1.00 11.11 246 GLU A C 1
ATOM 1990 O O . GLU A 1 246 ? 54.814 -20.791 -3.586 1.00 11.43 246 GLU A O 1
ATOM 1996 N N . GLY A 1 247 ? 52.988 -22.080 -3.305 1.00 11.96 247 GLY A N 1
ATOM 1997 C CA . GLY A 1 247 ? 52.088 -20.965 -3.091 1.00 11.74 247 GLY A CA 1
ATOM 1998 C C . GLY A 1 247 ? 52.303 -20.236 -1.781 1.00 13.10 247 GLY A C 1
ATOM 1999 O O . GLY A 1 247 ? 51.641 -19.230 -1.530 1.00 14.96 247 GLY A O 1
ATOM 2000 N N . ALA A 1 248 ? 53.211 -20.747 -0.951 1.00 14.39 248 ALA A N 1
ATOM 2001 C CA . ALA A 1 248 ? 53.629 -20.019 0.251 1.00 15.15 248 ALA A CA 1
ATOM 2002 C C . ALA A 1 248 ? 54.286 -18.700 -0.144 1.00 16.80 248 ALA A C 1
ATOM 2003 O O . ALA A 1 248 ? 54.237 -17.722 0.613 1.00 17.87 248 ALA A O 1
ATOM 2005 N N . GLU A 1 249 ? 54.884 -18.669 -1.336 1.00 16.53 249 GLU A N 1
ATOM 2006 C CA . GLU A 1 249 ? 55.521 -17.454 -1.857 1.00 17.77 249 GLU A CA 1
ATOM 2007 C C . GLU A 1 249 ? 55.102 -17.069 -3.276 1.00 16.94 249 GLU A C 1
ATOM 2008 O O . GLU A 1 249 ? 55.174 -15.892 -3.642 1.00 17.10 249 GLU A O 1
ATOM 2014 N N . ALA A 1 250 ? 54.699 -18.048 -4.091 1.00 14.65 250 ALA A N 1
ATOM 2015 C CA . ALA A 1 250 ? 54.393 -17.788 -5.490 1.00 13.30 250 ALA A CA 1
ATOM 2016 C C . ALA A 1 250 ? 53.221 -18.659 -5.940 1.00 11.64 250 ALA A C 1
ATOM 2017 O O . ALA A 1 250 ? 53.428 -19.705 -6.559 1.00 10.90 250 ALA A O 1
ATOM 2019 N N . PRO A 1 251 ? 51.998 -18.246 -5.594 1.00 11.25 251 PRO A N 1
ATOM 2020 C CA . PRO A 1 251 ? 50.809 -19.036 -5.947 1.00 10.80 251 PRO A CA 1
ATOM 2021 C C . PRO A 1 251 ? 50.617 -19.197 -7.448 1.00 11.07 251 PRO A C 1
ATOM 2022 O O . PRO A 1 251 ? 51.012 -18.334 -8.235 1.00 10.84 251 PRO A O 1
ATOM 2026 N N . LYS A 1 252 ? 49.997 -20.314 -7.824 1.00 10.44 252 LYS A N 1
ATOM 2027 C CA . LYS A 1 252 ? 49.768 -20.658 -9.217 1.00 10.18 252 LYS A CA 1
ATOM 2028 C C . LYS A 1 252 ? 48.344 -21.198 -9.296 1.00 9.63 252 LYS A C 1
ATOM 2029 O O . LYS A 1 252 ? 47.574 -21.104 -8.331 1.00 8.18 252 LYS A O 1
ATOM 2035 N N . MET A 1 253 ? 47.992 -21.772 -10.449 1.00 9.25 253 MET A N 1
ATOM 2036 C CA . MET A 1 253 ? 46.691 -22.406 -10.578 1.00 9.97 253 MET A CA 1
ATOM 2037 C C . MET A 1 253 ? 46.859 -23.840 -11.066 1.00 9.42 253 MET A C 1
ATOM 2038 O O . MET A 1 253 ? 47.931 -24.230 -11.519 1.00 9.54 253 MET A O 1
ATOM 2043 N N . LEU A 1 254 ? 45.776 -24.595 -10.977 1.00 8.00 254 LEU A N 1
ATOM 2044 C CA . LEU A 1 254 ? 45.716 -25.977 -11.464 1.00 8.72 254 LEU A CA 1
ATOM 2045 C C . LEU A 1 254 ? 44.334 -26.209 -12.046 1.00 8.60 254 LEU A C 1
ATOM 2046 O O . LEU A 1 254 ? 43.330 -25.901 -11.400 1.00 8.57 254 LEU A O 1
ATOM 2051 N N . SER A 1 255 ? 44.299 -26.788 -13.245 1.00 7.37 255 SER A N 1
ATOM 2052 C CA . SER A 1 255 ? 43.066 -27.135 -13.937 1.00 5.98 255 SER A CA 1
ATOM 2053 C C . SER A 1 255 ? 42.830 -28.628 -13.767 1.00 7.90 255 SER A C 1
ATOM 2054 O O . SER A 1 255 ? 43.780 -29.414 -13.798 1.00 8.37 255 SER A O 1
ATOM 2057 N N . ILE A 1 256 ? 41.572 -29.007 -13.593 1.00 6.27 256 ILE A N 1
ATOM 2058 C CA . ILE A 1 256 ? 41.188 -30.404 -13.472 1.00 7.20 256 ILE A CA 1
ATOM 2059 C C . ILE A 1 256 ? 40.125 -30.629 -14.538 1.00 8.48 256 ILE A C 1
ATOM 2060 O O . ILE A 1 256 ? 39.014 -30.101 -14.438 1.00 9.37 256 ILE A O 1
ATOM 2065 N N . GLY A 1 257 ? 40.477 -31.373 -15.583 1.00 6.75 257 GLY A N 1
ATOM 2066 C CA . GLY A 1 257 ? 39.570 -31.585 -16.697 1.00 6.16 257 GLY A CA 1
ATOM 2067 C C . GLY A 1 257 ? 38.745 -32.850 -16.548 1.00 7.04 257 GLY A C 1
ATOM 2068 O O . GLY A 1 257 ? 39.277 -33.909 -16.210 1.00 8.08 257 GLY A O 1
ATOM 2069 N N . LEU A 1 258 ? 37.447 -32.732 -16.831 1.00 5.49 258 LEU A N 1
ATOM 2070 C CA . LEU A 1 258 ? 36.482 -33.815 -16.603 1.00 6.64 258 LEU A CA 1
ATOM 2071 C C . LEU A 1 258 ? 35.571 -34.009 -17.831 1.00 7.02 258 LEU A C 1
ATOM 2072 O O . LEU A 1 258 ? 35.292 -33.064 -18.582 1.00 8.38 258 LEU A O 1
ATOM 2077 N N . HIS A 1 259 ? 35.117 -35.242 -18.033 1.00 7.04 259 HIS A N 1
ATOM 2078 C CA . HIS A 1 259 ? 34.173 -35.556 -19.117 1.00 7.05 259 HIS A CA 1
ATOM 2079 C C . HIS A 1 259 ? 32.999 -36.351 -18.565 1.00 7.89 259 HIS A C 1
ATOM 2080 O O . HIS A 1 259 ? 33.203 -37.266 -17.757 1.00 7.41 259 HIS A O 1
ATOM 2087 N N . CYS A 1 260 ? 31.778 -36.033 -19.011 1.00 7.66 260 CYS A N 1
ATOM 2088 C CA . CYS A 1 260 ? 30.592 -36.679 -18.461 1.00 7.77 260 CYS A CA 1
ATOM 2089 C C . CYS A 1 260 ? 30.620 -38.190 -18.602 1.00 8.45 260 CYS A C 1
ATOM 2090 O O . CYS A 1 260 ? 30.245 -38.910 -17.686 1.00 8.31 260 CYS A O 1
ATOM 2093 N N . ARG A 1 261 ? 31.045 -38.659 -19.771 1.00 7.66 261 ARG A N 1
ATOM 2094 C CA . ARG A 1 261 ? 31.008 -40.091 -20.057 1.00 8.24 261 ARG A CA 1
ATOM 2095 C C . ARG A 1 261 ? 32.120 -40.865 -19.344 1.00 9.38 261 ARG A C 1
ATOM 2096 O O . ARG A 1 261 ? 32.117 -42.097 -19.347 1.00 10.51 261 ARG A O 1
ATOM 2104 N N . LEU A 1 262 ? 33.069 -40.136 -18.753 1.00 9.13 262 LEU A N 1
ATOM 2105 C CA . LEU A 1 262 ? 34.232 -40.760 -18.125 1.00 8.55 262 LEU A CA 1
ATOM 2106 C C . LEU A 1 262 ? 34.166 -40.685 -16.606 1.00 8.67 262 LEU A C 1
ATOM 2107 O O . LEU A 1 262 ? 33.905 -41.692 -15.969 1.00 8.82 262 LEU A O 1
ATOM 2112 N N . ILE A 1 263 ? 34.369 -39.504 -16.014 1.00 8.26 263 ILE A N 1
ATOM 2113 C CA . ILE A 1 263 ? 34.322 -39.423 -14.532 1.00 8.47 263 ILE A CA 1
ATOM 2114 C C . ILE A 1 263 ? 32.893 -39.631 -13.995 1.00 7.73 263 ILE A C 1
ATOM 2115 O O . ILE A 1 263 ? 32.688 -39.867 -12.788 1.00 7.93 263 ILE A O 1
ATOM 2120 N N . GLY A 1 264 ? 31.915 -39.554 -14.896 1.00 8.68 264 GLY A N 1
ATOM 2121 C CA . GLY A 1 264 ? 30.517 -39.805 -14.552 1.00 8.09 264 GLY A CA 1
ATOM 2122 C C . GLY A 1 264 ? 30.227 -41.249 -14.163 1.00 7.86 264 GLY A C 1
ATOM 2123 O O . GLY A 1 264 ? 29.208 -41.533 -13.531 1.00 7.81 264 GLY A O 1
ATOM 2124 N N . ARG A 1 265 ? 31.099 -42.168 -14.569 1.00 8.44 265 ARG A N 1
ATOM 2125 C CA . ARG A 1 265 ? 30.970 -43.560 -14.118 1.00 8.60 265 ARG A CA 1
ATOM 2126 C C . ARG A 1 265 ? 31.251 -43.635 -12.615 1.00 7.97 265 ARG A C 1
ATOM 2127 O O . ARG A 1 265 ? 32.214 -43.025 -12.116 1.00 9.24 265 ARG A O 1
ATOM 2135 N N . PRO A 1 266 ? 30.398 -44.366 -11.875 1.00 8.38 266 PRO A N 1
ATOM 2136 C CA . PRO A 1 266 ? 30.614 -44.453 -10.432 1.00 8.47 266 PRO A CA 1
ATOM 2137 C C . PRO A 1 266 ? 32.019 -44.920 -10.034 1.00 8.55 266 PRO A C 1
ATOM 2138 O O . PRO A 1 266 ? 32.565 -44.404 -9.055 1.00 10.06 266 PRO A O 1
ATOM 2142 N N . ALA A 1 267 ? 32.609 -45.859 -10.781 1.00 7.75 267 ALA A N 1
ATOM 2143 C CA . ALA A 1 267 ? 33.942 -46.339 -10.442 1.00 8.06 267 ALA A CA 1
ATOM 2144 C C . ALA A 1 267 ? 34.989 -45.238 -10.441 1.00 8.68 267 ALA A C 1
ATOM 2145 O O . ALA A 1 267 ? 36.022 -45.390 -9.789 1.00 8.68 267 ALA A O 1
ATOM 2147 N N . ARG A 1 268 ? 34.734 -44.154 -11.176 1.00 8.51 268 ARG A N 1
ATOM 2148 C CA . ARG A 1 268 ? 35.711 -43.072 -11.311 1.00 9.21 268 ARG A CA 1
ATOM 2149 C C . ARG A 1 268 ? 35.338 -41.837 -10.481 1.00 8.26 268 ARG A C 1
ATOM 2150 O O . ARG A 1 268 ? 36.196 -41.094 -10.006 1.00 8.59 268 ARG A O 1
ATOM 2158 N N . LEU A 1 269 ? 34.044 -41.612 -10.313 1.00 8.13 269 LEU A N 1
ATOM 2159 C CA . LEU A 1 269 ? 33.594 -40.490 -9.497 1.00 8.33 269 LEU A CA 1
ATOM 2160 C C . LEU A 1 269 ? 34.161 -40.536 -8.073 1.00 8.00 269 LEU A C 1
ATOM 2161 O O . LEU A 1 269 ? 34.471 -39.491 -7.483 1.00 9.14 269 LEU A O 1
ATOM 2166 N N . ALA A 1 270 ? 34.290 -41.733 -7.495 1.00 7.23 270 ALA A N 1
ATOM 2167 C CA . ALA A 1 270 ? 34.767 -41.842 -6.110 1.00 6.82 270 ALA A CA 1
ATOM 2168 C C . ALA A 1 270 ? 36.095 -41.113 -5.906 1.00 8.52 270 ALA A C 1
ATOM 2169 O O . ALA A 1 270 ? 36.293 -40.421 -4.901 1.00 8.65 270 ALA A O 1
ATOM 2171 N N . ALA A 1 271 ? 37.000 -41.239 -6.876 1.00 8.57 271 ALA A N 1
ATOM 2172 C CA . ALA A 1 271 ? 38.315 -40.618 -6.756 1.00 8.40 271 ALA A CA 1
ATOM 2173 C C . ALA A 1 271 ? 38.217 -39.094 -6.808 1.00 9.11 271 ALA A C 1
ATOM 2174 O O . ALA A 1 271 ? 38.919 -38.395 -6.076 1.00 10.19 271 ALA A O 1
ATOM 2176 N N . LEU A 1 272 ? 37.347 -38.586 -7.664 1.00 9.53 272 LEU A N 1
ATOM 2177 C CA . LEU A 1 272 ? 37.165 -37.137 -7.779 1.00 8.37 272 LEU A CA 1
ATOM 2178 C C . LEU A 1 272 ? 36.625 -36.589 -6.468 1.00 9.11 272 LEU A C 1
ATOM 2179 O O . LEU A 1 272 ? 37.068 -35.530 -6.000 1.00 8.57 272 LEU A O 1
ATOM 2184 N N . GLN A 1 273 ? 35.648 -37.278 -5.879 1.00 8.88 273 GLN A N 1
ATOM 2185 C CA . GLN A 1 273 ? 35.172 -36.869 -4.557 1.00 9.46 273 GLN A CA 1
ATOM 2186 C C . GLN A 1 273 ? 36.291 -36.855 -3.514 1.00 9.68 273 GLN A C 1
ATOM 2187 O O . GLN A 1 273 ? 36.425 -35.882 -2.761 1.00 8.90 273 GLN A O 1
ATOM 2193 N N . ARG A 1 274 ? 37.115 -37.901 -3.476 1.00 9.14 274 ARG A N 1
ATOM 2194 C CA . ARG A 1 274 ? 38.239 -37.925 -2.530 1.00 11.06 274 ARG A CA 1
ATOM 2195 C C . ARG A 1 274 ? 39.164 -36.719 -2.751 1.00 9.32 274 ARG A C 1
ATOM 2196 O O . ARG A 1 274 ? 39.651 -36.114 -1.796 1.00 8.89 274 ARG A O 1
ATOM 2204 N N . PHE A 1 275 ? 39.419 -36.365 -4.008 1.00 8.22 275 PHE A N 1
ATOM 2205 C CA . PHE A 1 275 ? 40.258 -35.193 -4.257 1.00 8.85 275 PHE A CA 1
ATOM 2206 C C . PHE A 1 275 ? 39.593 -33.890 -3.824 1.00 8.25 275 PHE A C 1
ATOM 2207 O O . PHE A 1 275 ? 40.243 -33.029 -3.249 1.00 8.98 275 PHE A O 1
ATOM 2215 N N . ILE A 1 276 ? 38.301 -33.753 -4.101 1.00 9.09 276 ILE A N 1
ATOM 2216 C CA . ILE A 1 276 ? 37.585 -32.561 -3.671 1.00 8.90 276 ILE A CA 1
ATOM 2217 C C . ILE A 1 276 ? 37.661 -32.438 -2.149 1.00 9.38 276 ILE A C 1
ATOM 2218 O O . ILE A 1 276 ? 37.950 -31.360 -1.626 1.00 11.18 276 ILE A O 1
ATOM 2223 N N . GLU A 1 277 ? 37.447 -33.547 -1.445 1.00 10.01 277 GLU A N 1
ATOM 2224 C CA . GLU A 1 277 ? 37.562 -33.545 0.018 1.00 10.13 277 GLU A CA 1
ATOM 2225 C C . GLU A 1 277 ? 38.968 -33.137 0.481 1.00 11.45 277 GLU A C 1
ATOM 2226 O O . GLU A 1 277 ? 39.121 -32.358 1.434 1.00 12.00 277 GLU A O 1
ATOM 2232 N N . TYR A 1 278 ? 39.989 -33.649 -0.207 1.00 10.29 278 TYR A N 1
ATOM 2233 C CA . TYR A 1 278 ? 41.373 -33.320 0.107 1.00 10.06 278 TYR A CA 1
ATOM 2234 C C . TYR A 1 278 ? 41.601 -31.817 -0.071 1.00 10.06 278 TYR A C 1
ATOM 2235 O O . TYR A 1 278 ? 42.144 -31.149 0.819 1.00 10.36 278 TYR A O 1
ATOM 2244 N N . ALA A 1 279 ? 41.171 -31.279 -1.210 1.00 7.55 279 ALA A N 1
ATOM 2245 C CA . ALA A 1 279 ? 41.393 -29.864 -1.481 1.00 8.96 279 ALA A CA 1
ATOM 2246 C C . ALA A 1 279 ? 40.650 -29.015 -0.450 1.00 9.29 279 ALA A C 1
ATOM 2247 O O . ALA A 1 279 ? 41.201 -28.039 0.061 1.00 10.25 279 ALA A O 1
ATOM 2249 N N . LYS A 1 280 ? 39.412 -29.402 -0.143 1.00 9.94 280 LYS A N 1
ATOM 2250 C CA . LYS A 1 280 ? 38.577 -28.674 0.827 1.00 11.56 280 LYS A CA 1
ATOM 2251 C C . LYS A 1 280 ? 39.140 -28.680 2.251 1.00 13.35 280 LYS A C 1
ATOM 2252 O O . LYS A 1 280 ? 38.839 -27.773 3.045 1.00 14.83 280 LYS A O 1
ATOM 2258 N N . SER A 1 281 ? 39.949 -29.689 2.571 1.00 14.04 281 SER A N 1
ATOM 2259 C CA . SER A 1 281 ? 40.564 -29.803 3.899 1.00 14.85 281 SER A CA 1
ATOM 2260 C C . SER A 1 281 ? 41.689 -28.799 4.129 1.00 14.76 281 SER A C 1
ATOM 2261 O O . SER A 1 281 ? 42.225 -28.722 5.237 1.00 15.20 281 SER A O 1
ATOM 2264 N N . HIS A 1 282 ? 42.071 -28.062 3.086 1.00 14.40 282 HIS A N 1
ATOM 2265 C CA . HIS A 1 282 ? 43.138 -27.057 3.177 1.00 14.65 282 HIS A CA 1
ATOM 2266 C C . HIS A 1 282 ? 42.564 -25.655 3.252 1.00 15.67 282 HIS A C 1
ATOM 2267 O O . HIS A 1 282 ? 41.546 -25.349 2.610 1.00 16.86 282 HIS A O 1
ATOM 2274 N N . GLU A 1 283 ? 43.214 -24.791 4.011 1.00 20.00 283 GLU A N 1
ATOM 2275 C CA . GLU A 1 283 ? 42.813 -23.392 3.939 1.00 20.00 283 GLU A CA 1
ATOM 2276 C C . GLU A 1 283 ? 43.454 -22.694 2.745 1.00 20.00 283 GLU A C 1
ATOM 2277 O O . GLU A 1 283 ? 44.402 -23.228 2.138 1.00 16.26 283 GLU A O 1
ATOM 2283 N N . GLN A 1 284 ? 42.949 -21.534 2.364 1.00 16.71 284 GLN A N 1
ATOM 2284 C CA . GLN A 1 284 ? 43.574 -20.735 1.306 1.00 15.78 284 GLN A CA 1
ATOM 2285 C C . GLN A 1 284 ? 43.608 -21.432 -0.047 1.00 14.16 284 GLN A C 1
ATOM 2286 O O . GLN A 1 284 ? 44.654 -21.509 -0.700 1.00 11.68 284 GLN A O 1
ATOM 2292 N N . VAL A 1 285 ? 42.442 -21.929 -0.447 1.00 12.83 285 VAL A N 1
ATOM 2293 C CA . VAL A 1 285 ? 42.249 -22.500 -1.774 1.00 11.81 285 VAL A CA 1
ATOM 2294 C C . VAL A 1 285 ? 41.114 -21.742 -2.434 1.00 11.35 285 VAL A C 1
ATOM 2295 O O . VAL A 1 285 ? 40.031 -21.654 -1.857 1.00 11.89 285 VAL A O 1
ATOM 2299 N N . TRP A 1 286 ? 41.358 -21.197 -3.624 1.00 10.24 286 TRP A N 1
ATOM 2300 C CA . TRP A 1 286 ? 40.318 -20.481 -4.363 1.00 10.71 286 TRP A CA 1
ATOM 2301 C C . TRP A 1 286 ? 39.668 -21.444 -5.365 1.00 9.75 286 TRP A C 1
ATOM 2302 O O . TRP A 1 286 ? 40.248 -21.748 -6.406 1.00 10.55 286 TRP A O 1
ATOM 2313 N N . PHE A 1 287 ? 38.456 -21.894 -5.066 1.00 9.26 287 PHE A N 1
ATOM 2314 C CA . PHE A 1 287 ? 37.704 -22.751 -5.994 1.00 9.21 287 PHE A CA 1
ATOM 2315 C C . PHE A 1 287 ? 36.937 -21.809 -6.919 1.00 10.72 287 PHE A C 1
ATOM 2316 O O . PHE A 1 287 ? 36.048 -21.089 -6.462 1.00 11.60 287 PHE A O 1
ATOM 2324 N N . THR A 1 288 ? 37.276 -21.784 -8.204 1.00 10.38 288 THR A N 1
ATOM 2325 C CA . THR A 1 288 ? 36.733 -20.731 -9.056 1.00 11.02 288 THR A CA 1
ATOM 2326 C C . THR A 1 288 ? 36.417 -21.145 -10.496 1.00 10.21 288 THR A C 1
ATOM 2327 O O . THR A 1 288 ? 36.715 -22.261 -10.930 1.00 10.26 288 THR A O 1
ATOM 2331 N N . ARG A 1 289 ? 35.788 -20.227 -11.218 1.00 11.21 289 ARG A N 1
ATOM 2332 C CA . ARG A 1 289 ? 35.503 -20.407 -12.626 1.00 10.02 289 ARG A CA 1
ATOM 2333 C C . ARG A 1 289 ? 36.534 -19.662 -13.458 1.00 10.68 289 ARG A C 1
ATOM 2334 O O . ARG A 1 289 ? 37.161 -18.714 -12.980 1.00 10.32 289 ARG A O 1
ATOM 2342 N N . ARG A 1 290 ? 36.681 -20.077 -14.712 1.00 8.56 290 ARG A N 1
ATOM 2343 C CA . ARG A 1 290 ? 37.718 -19.515 -15.578 1.00 8.82 290 ARG A CA 1
ATOM 2344 C C . ARG A 1 290 ? 37.467 -18.048 -15.941 1.00 8.80 290 ARG A C 1
ATOM 2345 O O . ARG A 1 290 ? 38.405 -17.245 -15.967 1.00 9.09 290 ARG A O 1
ATOM 2353 N N . VAL A 1 291 ? 36.210 -17.683 -16.185 1.00 7.98 291 VAL A N 1
ATOM 2354 C CA . VAL A 1 291 ? 35.921 -16.263 -16.421 1.00 9.60 291 VAL A CA 1
ATOM 2355 C C . VAL A 1 291 ? 36.255 -15.435 -15.185 1.00 9.56 291 VAL A C 1
ATOM 2356 O O . VAL A 1 291 ? 36.661 -14.288 -15.308 1.00 9.35 291 VAL A O 1
ATOM 2360 N N . ASP A 1 292 ? 36.095 -16.013 -13.993 1.00 9.70 292 ASP A N 1
ATOM 2361 C CA . ASP A 1 292 ? 36.428 -15.287 -12.765 1.00 10.07 292 ASP A CA 1
ATOM 2362 C C . ASP A 1 292 ? 37.946 -15.071 -12.662 1.00 10.69 292 ASP A C 1
ATOM 2363 O O . ASP A 1 292 ? 38.425 -14.004 -12.248 1.00 10.15 292 ASP A O 1
ATOM 2368 N N . ILE A 1 293 ? 38.717 -16.065 -13.094 1.00 9.84 293 ILE A N 1
ATOM 2369 C CA . ILE A 1 293 ? 40.165 -15.886 -13.174 1.00 10.84 293 ILE A CA 1
ATOM 2370 C C . ILE A 1 293 ? 40.503 -14.748 -14.127 1.00 11.18 293 ILE A C 1
ATOM 2371 O O . ILE A 1 293 ? 41.352 -13.900 -13.828 1.00 11.76 293 ILE A O 1
ATOM 2376 N N . ALA A 1 294 ? 39.811 -14.703 -15.262 1.00 10.68 294 ALA A N 1
ATOM 2377 C CA . ALA A 1 294 ? 40.070 -13.682 -16.273 1.00 11.49 294 ALA A CA 1
ATOM 2378 C C . ALA A 1 294 ? 39.738 -12.282 -15.768 1.00 11.33 294 ALA A C 1
ATOM 2379 O O . ALA A 1 294 ? 40.507 -11.352 -15.988 1.00 11.78 294 ALA A O 1
ATOM 2381 N N . ARG A 1 295 ? 38.592 -12.127 -15.104 1.00 12.01 295 ARG A N 1
ATOM 2382 C CA . ARG A 1 295 ? 38.224 -10.815 -14.582 1.00 11.73 295 ARG A CA 1
ATOM 2383 C C . ARG A 1 295 ? 39.188 -10.412 -13.473 1.00 12.36 295 ARG A C 1
ATOM 2384 O O . ARG A 1 295 ? 39.536 -9.228 -13.336 1.00 13.27 295 ARG A O 1
ATOM 2392 N N . HIS A 1 296 ? 39.631 -11.394 -12.692 1.00 11.93 296 HIS A N 1
ATOM 2393 C CA . HIS A 1 296 ? 40.602 -11.119 -11.639 1.00 12.17 296 HIS A CA 1
ATOM 2394 C C . HIS A 1 296 ? 41.915 -10.627 -12.255 1.00 13.45 296 HIS A C 1
ATOM 2395 O O . HIS A 1 296 ? 42.514 -9.657 -11.773 1.00 13.18 296 HIS A O 1
ATOM 2402 N N . TRP A 1 297 ? 42.347 -11.263 -13.338 1.00 12.71 297 TRP A N 1
ATOM 2403 C CA . TRP A 1 297 ? 43.627 -10.893 -13.923 1.00 12.93 297 TRP A CA 1
ATOM 2404 C C . TRP A 1 297 ? 43.548 -9.461 -14.442 1.00 14.14 297 TRP A C 1
ATOM 2405 O O . TRP A 1 297 ? 44.499 -8.692 -14.317 1.00 14.38 297 TRP A O 1
ATOM 2416 N N . HIS A 1 298 ? 42.402 -9.107 -15.009 1.00 16.21 298 HIS A N 1
ATOM 2417 C CA . HIS A 1 298 ? 42.199 -7.774 -15.554 1.00 17.89 298 HIS A CA 1
ATOM 2418 C C . HIS A 1 298 ? 42.333 -6.714 -14.465 1.00 18.06 298 HIS A C 1
ATOM 2419 O O . HIS A 1 298 ? 42.966 -5.668 -14.669 1.00 18.39 298 HIS A O 1
ATOM 2426 N N . ALA A 1 299 ? 41.749 -6.997 -13.304 1.00 17.14 299 ALA A N 1
ATOM 2427 C CA . ALA A 1 299 ? 41.772 -6.049 -12.184 1.00 17.66 299 ALA A CA 1
ATOM 2428 C C . ALA A 1 299 ? 43.132 -5.991 -11.484 1.00 17.97 299 ALA A C 1
ATOM 2429 O O . ALA A 1 299 ? 43.484 -4.970 -10.877 1.00 18.90 299 ALA A O 1
ATOM 2431 N N . THR A 1 300 ? 43.885 -7.081 -11.566 1.00 16.90 300 THR A N 1
ATOM 2432 C CA . THR A 1 300 ? 45.109 -7.256 -10.775 1.00 16.69 300 THR A CA 1
ATOM 2433 C C . THR A 1 300 ? 46.404 -7.031 -11.558 1.00 17.37 300 THR A C 1
ATOM 2434 O O . THR A 1 300 ? 47.357 -6.448 -11.020 1.00 18.09 300 THR A O 1
ATOM 2438 N N . HIS A 1 301 ? 46.443 -7.523 -12.798 1.00 17.33 301 HIS A N 1
ATOM 2439 C CA . HIS A 1 301 ? 47.576 -7.324 -13.699 1.00 17.33 301 HIS A CA 1
ATOM 2440 C C . HIS A 1 301 ? 47.088 -6.892 -15.076 1.00 18.87 301 HIS A C 1
ATOM 2441 O O . HIS A 1 301 ? 47.230 -7.639 -16.045 1.00 17.28 301 HIS A O 1
ATOM 2448 N N . PRO A 1 302 ? 46.505 -5.685 -15.172 1.00 19.36 302 PRO A N 1
ATOM 2449 C CA . PRO A 1 302 ? 46.009 -5.185 -16.453 1.00 20.36 302 PRO A CA 1
ATOM 2450 C C . PRO A 1 302 ? 47.085 -5.223 -17.549 1.00 21.28 302 PRO A C 1
ATOM 2451 O O . PRO A 1 302 ? 48.277 -5.124 -17.261 1.00 21.75 302 PRO A O 1
ATOM 2455 N N . TYR A 1 303 ? 46.663 -5.381 -18.796 1.00 22.95 303 TYR A N 1
ATOM 2456 C CA . TYR A 1 303 ? 47.591 -5.418 -19.925 1.00 24.66 303 TYR A CA 1
ATOM 2457 C C . TYR A 1 303 ? 48.242 -4.051 -20.158 1.00 26.00 303 TYR A C 1
ATOM 2458 O O . TYR A 1 303 ? 47.562 -3.030 -20.226 1.00 26.11 303 TYR A O 1
ATOM 2467 N N . THR A 1 304 ? 49.563 -4.048 -20.280 1.00 27.58 304 THR A N 1
ATOM 2468 C CA . THR A 1 304 ? 50.324 -2.815 -20.483 1.00 29.59 304 THR A CA 1
ATOM 2469 C C . THR A 1 304 ? 50.862 -2.716 -21.909 1.00 30.26 304 THR A C 1
ATOM 2470 O O . THR A 1 304 ? 50.685 -3.633 -22.722 1.00 31.50 304 THR A O 1
ATOM 2474 N N . VAL B 1 3 ? 25.992 28.268 20.592 1.00 22.72 3 VAL B N 1
ATOM 2475 C CA . VAL B 1 3 ? 25.913 27.366 21.770 1.00 22.98 3 VAL B CA 1
ATOM 2476 C C . VAL B 1 3 ? 26.505 26.003 21.429 1.00 22.90 3 VAL B C 1
ATOM 2477 O O . VAL B 1 3 ? 26.502 25.587 20.266 1.00 23.84 3 VAL B O 1
ATOM 2481 N N . ASP B 1 4 ? 27.010 25.317 22.447 1.00 23.09 4 ASP B N 1
ATOM 2482 C CA . ASP B 1 4 ? 27.565 23.990 22.267 1.00 22.97 4 ASP B CA 1
ATOM 2483 C C . ASP B 1 4 ? 26.411 23.024 22.015 1.00 21.53 4 ASP B C 1
ATOM 2484 O O . ASP B 1 4 ? 25.542 22.845 22.872 1.00 20.65 4 ASP B O 1
ATOM 2489 N N . TYR B 1 5 ? 26.400 22.428 20.824 1.00 19.63 5 TYR B N 1
ATOM 2490 C CA . TYR B 1 5 ? 25.317 21.538 20.389 1.00 17.25 5 TYR B CA 1
ATOM 2491 C C . TYR B 1 5 ? 25.933 20.400 19.589 1.00 17.21 5 TYR B C 1
ATOM 2492 O O . TYR B 1 5 ? 26.484 20.625 18.498 1.00 17.60 5 TYR B O 1
ATOM 2501 N N . PRO B 1 6 ? 25.842 19.172 20.119 1.00 17.19 6 PRO B N 1
ATOM 2502 C CA . PRO B 1 6 ? 26.598 18.032 19.604 1.00 18.24 6 PRO B CA 1
ATOM 2503 C C . PRO B 1 6 ? 26.024 17.357 18.354 1.00 19.35 6 PRO B C 1
ATOM 2504 O O . PRO B 1 6 ? 26.391 16.218 18.047 1.00 21.88 6 PRO B O 1
ATOM 2508 N N . ARG B 1 7 ? 25.140 18.035 17.637 1.00 17.46 7 ARG B N 1
ATOM 2509 C CA . ARG B 1 7 ? 24.645 17.503 16.374 1.00 15.50 7 ARG B CA 1
ATOM 2510 C C . ARG B 1 7 ? 25.132 18.421 15.270 1.00 14.52 7 ARG B C 1
ATOM 2511 O O . ARG B 1 7 ? 25.245 19.635 15.482 1.00 14.82 7 ARG B O 1
ATOM 2519 N N . ASP B 1 8 ? 25.424 17.860 14.099 1.00 13.01 8 ASP B N 1
ATOM 2520 C CA . ASP B 1 8 ? 25.739 18.694 12.945 1.00 12.06 8 ASP B CA 1
ATOM 2521 C C . ASP B 1 8 ? 24.557 18.706 11.965 1.00 12.10 8 ASP B C 1
ATOM 2522 O O . ASP B 1 8 ? 24.410 17.807 11.134 1.00 11.50 8 ASP B O 1
ATOM 2527 N N . LEU B 1 9 ? 23.718 19.735 12.075 1.00 11.50 9 LEU B N 1
ATOM 2528 C CA . LEU B 1 9 ? 22.570 19.893 11.188 1.00 10.38 9 LEU B CA 1
ATOM 2529 C C . LEU B 1 9 ? 22.941 20.436 9.799 1.00 9.10 9 LEU B C 1
ATOM 2530 O O . LEU B 1 9 ? 22.116 20.409 8.874 1.00 9.74 9 LEU B O 1
ATOM 2535 N N . ILE B 1 10 ? 24.179 20.914 9.650 1.00 9.43 10 ILE B N 1
ATOM 2536 C CA . ILE B 1 10 ? 24.594 21.625 8.442 1.00 9.52 10 ILE B CA 1
ATOM 2537 C C . ILE B 1 10 ? 25.360 20.744 7.448 1.00 9.61 10 ILE B C 1
ATOM 2538 O O . ILE B 1 10 ? 25.059 20.738 6.253 1.00 10.15 10 ILE B O 1
ATOM 2543 N N . GLY B 1 11 ? 26.346 20.001 7.952 1.00 10.06 11 GLY B N 1
ATOM 2544 C CA . GLY B 1 11 ? 27.145 19.119 7.098 1.00 10.71 11 GLY B CA 1
ATOM 2545 C C . GLY B 1 11 ? 27.866 19.917 6.030 1.00 11.00 11 GLY B C 1
ATOM 2546 O O . GLY B 1 11 ? 28.550 20.909 6.325 1.00 12.03 11 GLY B O 1
ATOM 2547 N N . TYR B 1 12 ? 27.709 19.495 4.785 1.00 10.66 12 TYR B N 1
ATOM 2548 C CA . TYR B 1 12 ? 28.358 20.174 3.667 1.00 9.39 12 TYR B CA 1
ATOM 2549 C C . TYR B 1 12 ? 27.593 21.406 3.219 1.00 10.74 12 TYR B C 1
ATOM 2550 O O . TYR B 1 12 ? 28.009 22.071 2.281 1.00 11.72 12 TYR B O 1
ATOM 2559 N N . GLY B 1 13 ? 26.443 21.667 3.828 1.00 11.05 13 GLY B N 1
ATOM 2560 C CA . GLY B 1 13 ? 25.575 22.741 3.329 1.00 11.83 13 GLY B CA 1
ATOM 2561 C C . GLY B 1 13 ? 25.256 22.562 1.852 1.00 12.13 13 GLY B C 1
ATOM 2562 O O . GLY B 1 13 ? 25.027 21.444 1.380 1.00 12.24 13 GLY B O 1
ATOM 2563 N N . SER B 1 14 ? 25.270 23.653 1.098 1.00 20.00 14 SER B N 1
ATOM 2564 C CA . SER B 1 14 ? 24.850 23.579 -0.297 1.00 20.00 14 SER B CA 1
ATOM 2565 C C . SER B 1 14 ? 26.017 23.200 -1.205 1.00 20.00 14 SER B C 1
ATOM 2566 O O . SER B 1 14 ? 25.831 23.122 -2.460 1.00 14.55 14 SER B O 1
ATOM 2569 N N . ASN B 1 15 ? 27.157 22.921 -0.615 1.00 13.17 15 ASN B N 1
ATOM 2570 C CA . ASN B 1 15 ? 28.382 22.657 -1.346 1.00 14.41 15 ASN B CA 1
ATOM 2571 C C . ASN B 1 15 ? 29.005 21.279 -1.091 1.00 14.20 15 ASN B C 1
ATOM 2572 O O . ASN B 1 15 ? 30.154 21.189 -0.640 1.00 15.37 15 ASN B O 1
ATOM 2577 N N . PRO B 1 16 ? 28.269 20.195 -1.394 1.00 12.89 16 PRO B N 1
ATOM 2578 C CA . PRO B 1 16 ? 28.884 18.891 -1.156 1.00 12.88 16 PRO B CA 1
ATOM 2579 C C . PRO B 1 16 ? 29.989 18.652 -2.172 1.00 12.75 16 PRO B C 1
ATOM 2580 O O . PRO B 1 16 ? 29.903 19.146 -3.291 1.00 11.17 16 PRO B O 1
ATOM 2584 N N . PRO B 1 17 ? 31.028 17.901 -1.782 1.00 12.79 17 PRO B N 1
ATOM 2585 C CA . PRO B 1 17 ? 32.139 17.684 -2.701 1.00 13.03 17 PRO B CA 1
ATOM 2586 C C . PRO B 1 17 ? 31.782 16.718 -3.822 1.00 12.68 17 PRO B C 1
ATOM 2587 O O . PRO B 1 17 ? 30.944 15.832 -3.647 1.00 11.94 17 PRO B O 1
ATOM 2591 N N . HIS B 1 18 ? 32.427 16.889 -4.968 1.00 11.26 18 HIS B N 1
ATOM 2592 C CA . HIS B 1 18 ? 32.319 15.935 -6.053 1.00 11.64 18 HIS B CA 1
ATOM 2593 C C . HIS B 1 18 ? 33.168 14.732 -5.630 1.00 11.62 18 HIS B C 1
ATOM 2594 O O . HIS B 1 18 ? 34.329 14.901 -5.265 1.00 10.89 18 HIS B O 1
ATOM 2601 N N . PRO B 1 19 ? 32.575 13.528 -5.597 1.00 10.80 19 PRO B N 1
ATOM 2602 C CA . PRO B 1 19 ? 33.300 12.372 -5.070 1.00 11.38 19 PRO B CA 1
ATOM 2603 C C . PRO B 1 19 ? 34.320 11.758 -6.024 1.00 11.27 19 PRO B C 1
ATOM 2604 O O . PRO B 1 19 ? 35.088 10.894 -5.603 1.00 10.77 19 PRO B O 1
ATOM 2608 N N . HIS B 1 20 ? 34.305 12.188 -7.286 1.00 10.45 20 HIS B N 1
ATOM 2609 C CA . HIS B 1 20 ? 35.189 11.658 -8.328 1.00 11.51 20 HIS B CA 1
ATOM 2610 C C . HIS B 1 20 ? 35.216 10.133 -8.301 1.00 11.83 20 HIS B C 1
ATOM 2611 O O . HIS B 1 20 ? 36.282 9.506 -8.149 1.00 10.72 20 HIS B O 1
ATOM 2618 N N . TRP B 1 21 ? 34.036 9.537 -8.453 1.00 11.21 21 TRP B N 1
ATOM 2619 C CA . TRP B 1 21 ? 33.934 8.078 -8.373 1.00 12.12 21 TRP B CA 1
ATOM 2620 C C . TRP B 1 21 ? 34.737 7.510 -9.546 1.00 13.20 21 TRP B C 1
ATOM 2621 O O . TRP B 1 21 ? 34.714 8.073 -10.640 1.00 14.33 21 TRP B O 1
ATOM 2632 N N . PRO B 1 22 ? 35.433 6.383 -9.332 1.00 15.45 22 PRO B N 1
ATOM 2633 C CA . PRO B 1 22 ? 36.147 5.723 -10.426 1.00 16.15 22 PRO B CA 1
ATOM 2634 C C . PRO B 1 22 ? 35.250 5.438 -11.626 1.00 17.25 22 PRO B C 1
ATOM 2635 O O . PRO B 1 22 ? 34.035 5.237 -11.461 1.00 17.28 22 PRO B O 1
ATOM 2639 N N . GLY B 1 23 ? 35.845 5.432 -12.820 1.00 17.11 23 GLY B N 1
ATOM 2640 C CA . GLY B 1 23 ? 35.116 5.132 -14.045 1.00 17.31 23 GLY B CA 1
ATOM 2641 C C . GLY B 1 23 ? 34.172 6.255 -14.423 1.00 17.21 23 GLY B C 1
ATOM 2642 O O . GLY B 1 23 ? 33.215 6.055 -15.173 1.00 17.81 23 GLY B O 1
ATOM 2643 N N . LYS B 1 24 ? 34.453 7.442 -13.894 1.00 17.36 24 LYS B N 1
ATOM 2644 C CA . LYS B 1 24 ? 33.583 8.605 -14.053 1.00 17.45 24 LYS B CA 1
ATOM 2645 C C . LYS B 1 24 ? 32.117 8.293 -13.745 1.00 15.16 24 LYS B C 1
ATOM 2646 O O . LYS B 1 24 ? 31.211 8.831 -14.387 1.00 14.19 24 LYS B O 1
ATOM 2652 N N . ALA B 1 25 ? 31.882 7.446 -12.744 1.00 14.73 25 ALA B N 1
ATOM 2653 C CA . ALA B 1 25 ? 30.498 7.056 -12.405 1.00 14.33 25 ALA B CA 1
ATOM 2654 C C . ALA B 1 25 ? 29.658 8.244 -11.926 1.00 14.09 25 ALA B C 1
ATOM 2655 O O . ALA B 1 25 ? 30.148 9.070 -11.144 1.00 15.01 25 ALA B O 1
ATOM 2657 N N . ARG B 1 26 ? 28.400 8.307 -12.384 1.00 14.16 26 ARG B N 1
ATOM 2658 C CA . ARG B 1 26 ? 27.476 9.391 -12.013 1.00 13.56 26 ARG B CA 1
ATOM 2659 C C . ARG B 1 26 ? 26.792 9.038 -10.711 1.00 12.81 26 ARG B C 1
ATOM 2660 O O . ARG B 1 26 ? 26.104 9.870 -10.121 1.00 11.26 26 ARG B O 1
ATOM 2668 N N . ILE B 1 27 ? 26.975 7.796 -10.275 1.00 10.79 27 ILE B N 1
ATOM 2669 C CA . ILE B 1 27 ? 26.353 7.322 -9.041 1.00 10.76 27 ILE B CA 1
ATOM 2670 C C . ILE B 1 27 ? 27.108 6.101 -8.556 1.00 10.74 27 ILE B C 1
ATOM 2671 O O . ILE B 1 27 ? 27.611 5.307 -9.364 1.00 11.19 27 ILE B O 1
ATOM 2676 N N . ALA B 1 28 ? 27.200 5.972 -7.233 1.00 9.81 28 ALA B N 1
ATOM 2677 C CA . ALA B 1 28 ? 27.753 4.767 -6.629 1.00 10.07 28 ALA B CA 1
ATOM 2678 C C . AL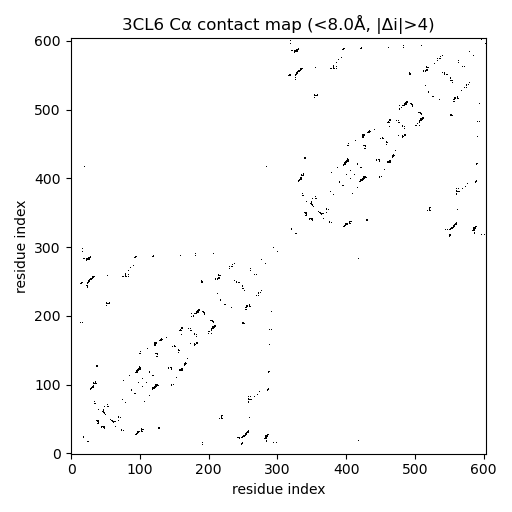A B 1 28 ? 26.638 4.034 -5.918 1.00 8.77 28 ALA B C 1
ATOM 2679 O O . ALA B 1 28 ? 25.871 4.641 -5.147 1.00 7.96 28 ALA B O 1
ATOM 2681 N N . LEU B 1 29 ? 26.574 2.730 -6.159 1.00 9.14 29 LEU B N 1
ATOM 2682 C CA . LEU B 1 29 ? 25.609 1.867 -5.480 1.00 8.67 29 LEU B CA 1
ATOM 2683 C C . LEU B 1 29 ? 26.309 0.937 -4.516 1.00 9.53 29 LEU B C 1
ATOM 2684 O O . LEU B 1 29 ? 27.280 0.266 -4.889 1.00 9.94 29 LEU B O 1
ATOM 2689 N N . SER B 1 30 ? 25.816 0.902 -3.284 1.00 8.70 30 SER B N 1
ATOM 2690 C CA . SER B 1 30 ? 26.313 -0.011 -2.271 1.00 7.78 30 SER B CA 1
ATOM 2691 C C . SER B 1 30 ? 25.180 -0.929 -1.832 1.00 7.87 30 SER B C 1
ATOM 2692 O O . SER B 1 30 ? 24.322 -0.520 -1.046 1.00 7.33 30 SER B O 1
ATOM 2695 N N . PHE B 1 31 ? 25.187 -2.155 -2.346 1.00 6.90 31 PHE B N 1
ATOM 2696 C CA . PHE B 1 31 ? 24.245 -3.179 -1.927 1.00 6.78 31 PHE B CA 1
ATOM 2697 C C . PHE B 1 31 ? 24.764 -3.782 -0.637 1.00 8.01 31 PHE B C 1
ATOM 2698 O O . PHE B 1 31 ? 25.934 -4.151 -0.536 1.00 8.91 31 PHE B O 1
ATOM 2706 N N . VAL B 1 32 ? 23.896 -3.870 0.358 1.00 7.20 32 VAL B N 1
ATOM 2707 C CA . VAL B 1 32 ? 24.328 -4.345 1.659 1.00 7.63 32 VAL B CA 1
ATOM 2708 C C . VAL B 1 32 ? 23.447 -5.521 2.078 1.00 9.12 32 VAL B C 1
ATOM 2709 O O . VAL B 1 32 ? 22.218 -5.423 2.078 1.00 8.04 32 VAL B O 1
ATOM 2713 N N . LEU B 1 33 ? 24.074 -6.650 2.390 1.00 7.83 33 LEU B N 1
ATOM 2714 C CA . LEU B 1 33 ? 23.304 -7.798 2.870 1.00 8.28 33 LEU B CA 1
ATOM 2715 C C . LEU B 1 33 ? 23.531 -7.979 4.353 1.00 9.77 33 LEU B C 1
ATOM 2716 O O . LEU B 1 33 ? 24.666 -8.214 4.801 1.00 9.28 33 LEU B O 1
ATOM 2721 N N . ASN B 1 34 ? 22.472 -7.859 5.141 1.00 10.00 34 ASN B N 1
ATOM 2722 C CA . ASN B 1 34 ? 22.596 -8.087 6.574 1.00 10.17 34 ASN B CA 1
ATOM 2723 C C . ASN B 1 34 ? 22.522 -9.581 6.875 1.00 10.62 34 ASN B C 1
ATOM 2724 O O . ASN B 1 34 ? 21.736 -10.306 6.248 1.00 12.50 34 ASN B O 1
ATOM 2729 N N . TYR B 1 35 ? 23.343 -10.041 7.817 1.00 8.87 35 TYR B N 1
ATOM 2730 C CA . TYR B 1 35 ? 23.291 -11.442 8.244 1.00 10.03 35 TYR B CA 1
ATOM 2731 C C . TYR B 1 35 ? 23.151 -11.464 9.772 1.00 8.97 35 TYR B C 1
ATOM 2732 O O . TYR B 1 35 ? 24.152 -11.319 10.503 1.00 10.46 35 TYR B O 1
ATOM 2741 N N . GLU B 1 36 ? 21.911 -11.610 10.241 1.00 8.56 36 GLU B N 1
ATOM 2742 C CA . GLU B 1 36 ? 21.520 -11.448 11.652 1.00 9.70 36 GLU B CA 1
ATOM 2743 C C . GLU B 1 36 ? 20.966 -12.734 12.258 1.00 9.28 36 GLU B C 1
ATOM 2744 O O . GLU B 1 36 ? 20.891 -12.875 13.481 1.00 9.29 36 GLU B O 1
ATOM 2750 N N . GLU B 1 37 ? 20.562 -13.649 11.379 1.00 8.90 37 GLU B N 1
ATOM 2751 C CA . GLU B 1 37 ? 19.824 -14.846 11.746 1.00 11.23 37 GLU B CA 1
ATOM 2752 C C . GLU B 1 37 ? 20.696 -15.765 12.630 1.00 10.94 37 GLU B C 1
ATOM 2753 O O . GLU B 1 37 ? 21.722 -16.265 12.183 1.00 12.21 37 GLU B O 1
ATOM 2759 N N . GLY B 1 38 ? 20.298 -15.950 13.886 1.00 11.73 38 GLY B N 1
ATOM 2760 C CA . GLY B 1 38 ? 21.121 -16.688 14.856 1.00 10.87 38 GLY B CA 1
ATOM 2761 C C . GLY B 1 38 ? 21.749 -15.811 15.938 1.00 12.00 38 GLY B C 1
ATOM 2762 O O . GLY B 1 38 ? 22.302 -16.322 16.915 1.00 11.66 38 GLY B O 1
ATOM 2763 N N . GLY B 1 39 ? 21.663 -14.493 15.768 1.00 9.59 39 GLY B N 1
ATOM 2764 C CA . GLY B 1 39 ? 22.141 -13.527 16.761 1.00 10.68 39 GLY B CA 1
ATOM 2765 C C . GLY B 1 39 ? 21.067 -12.609 17.340 1.00 10.83 39 GLY B C 1
ATOM 2766 O O . GLY B 1 39 ? 21.363 -11.725 18.168 1.00 9.61 39 GLY B O 1
ATOM 2767 N N . GLU B 1 40 ? 19.816 -12.817 16.925 1.00 9.98 40 GLU B N 1
ATOM 2768 C CA . GLU B 1 40 ? 18.697 -11.979 17.381 1.00 11.01 40 GLU B CA 1
ATOM 2769 C C . GLU B 1 40 ? 18.294 -12.238 18.845 1.00 10.95 40 GLU B C 1
ATOM 2770 O O . GLU B 1 40 ? 18.904 -13.064 19.527 1.00 11.36 40 GLU B O 1
ATOM 2776 N N . ARG B 1 41 ? 17.283 -11.529 19.339 1.00 10.20 41 ARG B N 1
ATOM 2777 C CA . ARG B 1 41 ? 16.826 -11.746 20.706 1.00 10.75 41 ARG B CA 1
ATOM 2778 C C . ARG B 1 41 ? 16.299 -13.166 20.893 1.00 11.79 41 ARG B C 1
ATOM 2779 O O . ARG B 1 41 ? 15.524 -13.667 20.079 1.00 11.13 41 ARG B O 1
ATOM 2787 N N . ASN B 1 42 ? 16.741 -13.823 21.960 1.00 11.19 42 ASN B N 1
ATOM 2788 C CA . ASN B 1 42 ? 16.276 -15.171 22.273 1.00 12.16 42 ASN B CA 1
ATOM 2789 C C . ASN B 1 42 ? 16.730 -15.481 23.697 1.00 12.62 42 ASN B C 1
ATOM 2790 O O . ASN B 1 42 ? 17.871 -15.196 24.046 1.00 13.33 42 ASN B O 1
ATOM 2795 N N . ILE B 1 43 ? 15.857 -16.066 24.515 1.00 13.57 43 ILE B N 1
ATOM 2796 C CA . ILE B 1 43 ? 16.259 -16.415 25.878 1.00 15.14 43 ILE B CA 1
ATOM 2797 C C . ILE B 1 43 ? 17.399 -17.447 25.857 1.00 15.50 43 ILE B C 1
ATOM 2798 O O . ILE B 1 43 ? 18.153 -17.574 26.822 1.00 15.28 43 ILE B O 1
ATOM 2803 N N . LEU B 1 44 ? 17.563 -18.135 24.732 1.00 14.68 44 LEU B N 1
ATOM 2804 C CA . LEU B 1 44 ? 18.664 -19.091 24.586 1.00 15.07 44 LEU B CA 1
ATOM 2805 C C . LEU B 1 44 ? 19.998 -18.395 24.450 1.00 15.17 44 LEU B C 1
ATOM 2806 O O . LEU B 1 44 ? 21.054 -19.016 24.572 1.00 16.44 44 LEU B O 1
ATOM 2811 N N . HIS B 1 45 ? 19.950 -17.106 24.136 1.00 14.71 45 HIS B N 1
ATOM 2812 C CA . HIS B 1 45 ? 21.155 -16.312 23.990 1.00 15.29 45 HIS B CA 1
ATOM 2813 C C . HIS B 1 45 ? 21.416 -15.507 25.264 1.00 15.35 45 HIS B C 1
ATOM 2814 O O . HIS B 1 45 ? 22.370 -14.745 25.325 1.00 17.59 45 HIS B O 1
ATOM 2821 N N . GLY B 1 46 ? 20.563 -15.674 26.269 1.00 16.10 46 GLY B N 1
ATOM 2822 C CA . GLY B 1 46 ? 20.689 -14.923 27.511 1.00 17.20 46 GLY B CA 1
ATOM 2823 C C . GLY B 1 46 ? 19.899 -13.631 27.556 1.00 18.55 46 GLY B C 1
ATOM 2824 O O . GLY B 1 46 ? 19.999 -12.866 28.523 1.00 18.69 46 GLY B O 1
ATOM 2825 N N . ASP B 1 47 ? 19.101 -13.374 26.520 1.00 18.05 47 ASP B N 1
ATOM 2826 C CA . ASP B 1 47 ? 18.236 -12.196 26.527 1.00 17.65 47 ASP B CA 1
ATOM 2827 C C . ASP B 1 47 ? 17.019 -12.461 27.417 1.00 16.82 47 ASP B C 1
ATOM 2828 O O . ASP B 1 47 ? 16.710 -13.606 27.739 1.00 17.12 47 ASP B O 1
ATOM 2833 N N . LYS B 1 48 ? 16.320 -11.413 27.819 1.00 16.52 48 LYS B N 1
ATOM 2834 C CA . LYS B 1 48 ? 15.204 -11.600 28.734 1.00 16.35 48 LYS B CA 1
ATOM 2835 C C . LYS B 1 48 ? 13.890 -11.927 28.025 1.00 15.86 48 LYS B C 1
ATOM 2836 O O . LYS B 1 48 ? 12.878 -12.191 28.686 1.00 15.00 48 LYS B O 1
ATOM 2842 N N . GLU B 1 49 ? 13.903 -11.895 26.692 1.00 15.15 49 GLU B N 1
ATOM 2843 C CA . GLU B 1 49 ? 12.675 -11.972 25.898 1.00 14.85 49 GLU B CA 1
ATOM 2844 C C . GLU B 1 49 ? 12.948 -12.444 24.463 1.00 14.08 49 GLU B C 1
ATOM 2845 O O . GLU B 1 49 ? 14.087 -12.440 23.996 1.00 12.74 49 GLU B O 1
ATOM 2851 N N . SER B 1 50 ? 11.890 -12.857 23.772 1.00 12.86 50 SER B N 1
ATOM 2852 C CA . SER B 1 50 ? 11.984 -13.269 22.367 1.00 12.50 50 SER B CA 1
ATOM 2853 C C . SER B 1 50 ? 12.022 -12.061 21.411 1.00 11.45 50 SER B C 1
ATOM 2854 O O . SER B 1 50 ? 11.693 -10.940 21.795 1.00 11.78 50 SER B O 1
ATOM 2857 N N . GLU B 1 51 ? 12.440 -12.309 20.177 1.00 10.59 51 GLU B N 1
ATOM 2858 C CA . GLU B 1 51 ? 12.542 -11.280 19.122 1.00 9.53 51 GLU B CA 1
ATOM 2859 C C . GLU B 1 51 ? 11.152 -10.852 18.642 1.00 10.65 51 GLU B C 1
ATOM 2860 O O . GLU B 1 51 ? 10.235 -11.661 18.605 1.00 9.79 51 GLU B O 1
ATOM 2866 N N . ALA B 1 52 ? 11.007 -9.585 18.254 1.00 11.10 52 ALA B N 1
ATOM 2867 C CA . ALA B 1 52 ? 9.737 -9.080 17.728 1.00 11.70 52 ALA B CA 1
ATOM 2868 C C . ALA B 1 52 ? 9.911 -8.239 16.448 1.00 13.21 52 ALA B C 1
ATOM 2869 O O . ALA B 1 52 ? 8.932 -7.937 15.760 1.00 13.19 52 ALA B O 1
ATOM 2871 N N . PHE B 1 53 ? 11.156 -7.897 16.120 1.00 13.84 53 PHE B N 1
ATOM 2872 C CA . PHE B 1 53 ? 11.480 -6.925 15.078 1.00 14.38 53 PHE B CA 1
ATOM 2873 C C . PHE B 1 53 ? 11.739 -7.646 13.734 1.00 14.29 53 PHE B C 1
ATOM 2874 O O . PHE B 1 53 ? 12.276 -8.763 13.710 1.00 14.26 53 PHE B O 1
ATOM 2882 N N . LEU B 1 54 ? 11.312 -7.023 12.634 1.00 12.59 54 LEU B N 1
ATOM 2883 C CA . LEU B 1 54 ? 11.659 -7.481 11.281 1.00 12.39 54 LEU B CA 1
ATOM 2884 C C . LEU B 1 54 ? 11.329 -8.945 10.951 1.00 13.00 54 LEU B C 1
ATOM 2885 O O . LEU B 1 54 ? 12.215 -9.771 10.727 1.00 13.21 54 LEU B O 1
ATOM 2890 N N . SER B 1 55 ? 10.040 -9.262 10.949 1.00 12.03 55 SER B N 1
ATOM 2891 C CA . SER B 1 55 ? 9.591 -10.571 10.491 1.00 11.80 55 SER B CA 1
ATOM 2892 C C . SER B 1 55 ? 8.185 -10.459 9.912 1.00 12.00 55 SER B C 1
ATOM 2893 O O . SER B 1 55 ? 7.541 -9.412 10.003 1.00 12.54 55 SER B O 1
ATOM 2896 N N . GLU B 1 56 ? 7.723 -11.558 9.337 1.00 12.45 56 GLU B N 1
ATOM 2897 C CA . GLU B 1 56 ? 6.382 -11.643 8.764 1.00 12.60 56 GLU B CA 1
ATOM 2898 C C . GLU B 1 56 ? 5.298 -11.442 9.827 1.00 13.69 56 GLU B C 1
ATOM 2899 O O . GLU B 1 56 ? 4.173 -11.081 9.501 1.00 14.08 56 GLU B O 1
ATOM 2905 N N . MET B 1 57 ? 5.627 -11.708 11.089 1.00 14.03 57 MET B N 1
ATOM 2906 C CA . MET B 1 57 ? 4.667 -11.499 12.177 1.00 15.03 57 MET B CA 1
ATOM 2907 C C . MET B 1 57 ? 4.703 -10.027 12.512 1.00 14.26 57 MET B C 1
ATOM 2908 O O . MET B 1 57 ? 5.302 -9.615 13.504 1.00 13.73 57 MET B O 1
ATOM 2913 N N . VAL B 1 58 ? 4.071 -9.236 11.650 1.00 13.85 58 VAL B N 1
ATOM 2914 C CA . VAL B 1 58 ? 4.175 -7.795 11.677 1.00 15.49 58 VAL B CA 1
ATOM 2915 C C . VAL B 1 58 ? 3.754 -7.139 12.998 1.00 15.43 58 VAL B C 1
ATOM 2916 O O . VAL B 1 58 ? 4.250 -6.059 13.347 1.00 15.95 58 VAL B O 1
ATOM 2920 N N . SER B 1 59 ? 2.854 -7.789 13.734 1.00 15.36 59 SER B N 1
ATOM 2921 C CA . SER B 1 59 ? 2.392 -7.235 15.004 1.00 15.03 59 SER B CA 1
ATOM 2922 C C . SER B 1 59 ? 2.976 -7.921 16.241 1.00 14.53 59 SER B C 1
ATOM 2923 O O . SER B 1 59 ? 2.482 -7.727 17.354 1.00 14.93 59 SER B O 1
ATOM 2926 N N . ALA B 1 60 ? 4.032 -8.704 16.053 1.00 13.61 60 ALA B N 1
ATOM 2927 C CA . ALA B 1 60 ? 4.639 -9.416 17.180 1.00 13.01 60 ALA B CA 1
ATOM 2928 C C . ALA B 1 60 ? 5.125 -8.466 18.279 1.00 13.10 60 ALA B C 1
ATOM 2929 O O . ALA B 1 60 ? 5.588 -7.361 17.991 1.00 13.16 60 ALA B O 1
ATOM 2931 N N . GLN B 1 61 ? 5.004 -8.917 19.528 1.00 13.96 61 GLN B N 1
ATOM 2932 C CA . GLN B 1 61 ? 5.652 -8.261 20.677 1.00 14.76 61 GLN B CA 1
ATOM 2933 C C . GLN B 1 61 ? 6.618 -9.250 21.331 1.00 13.51 61 GLN B C 1
ATOM 2934 O O . GLN B 1 61 ? 6.415 -10.475 21.245 1.00 13.13 61 GLN B O 1
ATOM 2940 N N . PRO B 1 62 ? 7.660 -8.733 22.003 1.00 13.41 62 PRO B N 1
ATOM 2941 C CA . PRO B 1 62 ? 8.562 -9.666 22.683 1.00 13.11 62 PRO B CA 1
ATOM 2942 C C . PRO B 1 62 ? 7.833 -10.392 23.813 1.00 12.85 62 PRO B C 1
ATOM 2943 O O . PRO B 1 62 ? 7.002 -9.789 24.488 1.00 13.98 62 PRO B O 1
ATOM 2947 N N . LEU B 1 63 ? 8.117 -11.685 23.975 1.00 13.24 63 LEU B N 1
ATOM 2948 C CA . LEU B 1 63 ? 7.559 -12.485 25.068 1.00 13.86 63 LEU B CA 1
ATOM 2949 C C . LEU B 1 63 ? 8.600 -12.617 26.184 1.00 13.97 63 LEU B C 1
ATOM 2950 O O . LEU B 1 63 ? 9.677 -13.166 25.958 1.00 14.32 63 LEU B O 1
ATOM 2955 N N . GLN B 1 64 ? 8.285 -12.121 27.379 1.00 15.08 64 GLN B N 1
ATOM 2956 C CA . GLN B 1 64 ? 9.238 -12.161 28.490 1.00 15.51 64 GLN B CA 1
ATOM 2957 C C . GLN B 1 64 ? 9.479 -13.596 28.939 1.00 15.27 64 GLN B C 1
ATOM 2958 O O . GLN B 1 64 ? 8.536 -14.333 29.208 1.00 14.93 64 GLN B O 1
ATOM 2964 N N . GLY B 1 65 ? 10.744 -13.994 28.992 1.00 14.98 65 GLY B N 1
ATOM 2965 C CA . GLY B 1 65 ? 11.114 -15.317 29.499 1.00 15.32 65 GLY B CA 1
ATOM 2966 C C . GLY B 1 65 ? 10.635 -16.515 28.697 1.00 15.74 65 GLY B C 1
ATOM 2967 O O . GLY B 1 65 ? 10.612 -17.644 29.203 1.00 17.08 65 GLY B O 1
ATOM 2968 N N . GLU B 1 66 ? 10.276 -16.292 27.432 1.00 15.20 66 GLU B N 1
ATOM 2969 C CA . GLU B 1 66 ? 9.720 -17.369 26.608 1.00 14.92 66 GLU B CA 1
ATOM 2970 C C . GLU B 1 66 ? 10.412 -17.444 25.266 1.00 14.01 66 GLU B C 1
ATOM 2971 O O . GLU B 1 66 ? 11.039 -16.478 24.834 1.00 14.62 66 GLU B O 1
ATOM 2977 N N . ARG B 1 67 ? 10.281 -18.596 24.613 1.00 13.62 67 ARG B N 1
ATOM 2978 C CA . ARG B 1 67 ? 10.635 -18.724 23.200 1.00 13.26 67 ARG B CA 1
ATOM 2979 C C . ARG B 1 67 ? 9.394 -18.532 22.327 1.00 12.92 67 ARG B C 1
ATOM 2980 O O . ARG B 1 67 ? 8.311 -19.049 22.632 1.00 13.70 67 ARG B O 1
ATOM 2988 N N . ASN B 1 68 ? 9.556 -17.766 21.255 1.00 11.51 68 ASN B N 1
ATOM 2989 C CA . ASN B 1 68 ? 8.509 -17.613 20.266 1.00 11.48 68 ASN B CA 1
ATOM 2990 C C . ASN B 1 68 ? 8.848 -18.502 19.074 1.00 11.04 68 ASN B C 1
ATOM 2991 O O . ASN B 1 68 ? 9.662 -18.136 18.230 1.00 10.62 68 ASN B O 1
ATOM 2996 N N . MET B 1 69 ? 8.267 -19.699 19.024 1.00 11.53 69 MET B N 1
ATOM 2997 C CA . MET B 1 69 ? 8.689 -20.667 18.017 1.00 12.14 69 MET B CA 1
ATOM 2998 C C . MET B 1 69 ? 8.448 -20.204 16.578 1.00 12.17 69 MET B C 1
ATOM 2999 O O . MET B 1 69 ? 9.296 -20.409 15.707 1.00 11.49 69 MET B O 1
ATOM 3004 N N . SER B 1 70 ? 7.314 -19.567 16.317 1.00 11.10 70 SER B N 1
ATOM 3005 C CA A SER B 1 70 ? 7.039 -19.057 14.977 0.50 10.58 70 SER B CA 1
ATOM 3006 C CA B SER B 1 70 ? 7.056 -19.092 14.963 0.50 11.27 70 SER B CA 1
ATOM 3007 C C . SER B 1 70 ? 8.100 -18.051 14.542 1.00 10.18 70 SER B C 1
ATOM 3008 O O . SER B 1 70 ? 8.618 -18.101 13.415 1.00 10.19 70 SER B O 1
ATOM 3013 N N . MET B 1 71 ? 8.429 -17.141 15.458 1.00 10.23 71 MET B N 1
ATOM 3014 C CA . MET B 1 71 ? 9.423 -16.102 15.216 1.00 9.56 71 MET B CA 1
ATOM 3015 C C . MET B 1 71 ? 10.774 -16.743 14.924 1.00 8.60 71 MET B C 1
ATOM 3016 O O . MET B 1 71 ? 11.474 -16.320 14.009 1.00 9.81 71 MET B O 1
ATOM 3021 N N . GLU B 1 72 ? 11.152 -17.754 15.706 1.00 8.20 72 GLU B N 1
ATOM 3022 C CA . GLU B 1 72 ? 12.433 -18.407 15.484 1.00 8.54 72 GLU B CA 1
ATOM 3023 C C . GLU B 1 72 ? 12.444 -19.007 14.087 1.00 8.49 72 GLU B C 1
ATOM 3024 O O . GLU B 1 72 ? 13.459 -18.970 13.378 1.00 8.17 72 GLU B O 1
ATOM 3030 N N . SER B 1 73 ? 11.308 -19.577 13.704 1.00 8.02 73 SER B N 1
ATOM 3031 C CA . SER B 1 73 ? 11.213 -20.298 12.428 1.00 9.54 73 SER B CA 1
ATOM 3032 C C . SER B 1 73 ? 11.388 -19.378 11.221 1.00 8.84 73 SER B C 1
ATOM 3033 O O . SER B 1 73 ? 12.098 -19.704 10.263 1.00 9.37 73 SER B O 1
ATOM 3036 N N . LEU B 1 74 ? 10.758 -18.208 11.282 1.00 8.50 74 LEU B N 1
ATOM 3037 C CA . LEU B 1 74 ? 10.896 -17.195 10.245 1.00 8.01 74 LEU B CA 1
ATOM 3038 C C . LEU B 1 74 ? 12.346 -16.726 10.085 1.00 8.17 74 LEU B C 1
ATOM 3039 O O . LEU B 1 74 ? 12.805 -16.458 8.974 1.00 9.28 74 LEU B O 1
ATOM 3044 N N . TYR B 1 75 ? 13.053 -16.572 11.200 1.00 8.83 75 TYR B N 1
ATOM 3045 C CA . TYR B 1 75 ? 14.477 -16.227 11.157 1.00 7.85 75 TYR B CA 1
ATOM 3046 C C . TYR B 1 75 ? 15.309 -17.328 10.498 1.00 9.81 75 TYR B C 1
ATOM 3047 O O . TYR B 1 75 ? 16.185 -17.070 9.672 1.00 10.46 75 TYR B O 1
ATOM 3056 N N . GLU B 1 76 ? 14.990 -18.568 10.829 1.00 8.73 76 GLU B N 1
ATOM 3057 C CA . GLU B 1 76 ? 15.698 -19.701 10.236 1.00 8.66 76 GLU B CA 1
ATOM 3058 C C . GLU B 1 76 ? 15.539 -19.763 8.700 1.00 9.08 76 GLU B C 1
ATOM 3059 O O . GLU B 1 76 ? 16.426 -20.235 7.982 1.00 9.23 76 GLU B O 1
ATOM 3065 N N . TYR B 1 77 ? 14.433 -19.257 8.170 1.00 7.91 77 TYR B N 1
ATOM 3066 C CA . TYR B 1 77 ? 14.304 -19.221 6.708 1.00 7.38 77 TYR B CA 1
ATOM 3067 C C . TYR B 1 77 ? 15.487 -18.477 6.092 1.00 7.40 77 TYR B C 1
ATOM 3068 O O . TYR B 1 77 ? 16.006 -18.853 5.040 1.00 7.07 77 TYR B O 1
ATOM 3077 N N . GLY B 1 78 ? 15.911 -17.410 6.752 1.00 6.81 78 GLY B N 1
ATOM 3078 C CA . GLY B 1 78 ? 16.965 -16.579 6.181 1.00 8.02 78 GLY B CA 1
ATOM 3079 C C . GLY B 1 78 ? 18.304 -17.284 6.071 1.00 7.22 78 GLY B C 1
ATOM 3080 O O . GLY B 1 78 ? 19.009 -17.158 5.068 1.00 8.01 78 GLY B O 1
ATOM 3081 N N . SER B 1 79 ? 18.653 -18.042 7.111 1.00 7.23 79 SER B N 1
ATOM 3082 C CA . SER B 1 79 ? 19.920 -18.761 7.109 1.00 7.88 79 SER B CA 1
ATOM 3083 C C . SER B 1 79 ? 19.866 -20.089 6.314 1.00 8.03 79 SER B C 1
ATOM 3084 O O . SER B 1 79 ? 20.845 -20.501 5.674 1.00 10.20 79 SER B O 1
ATOM 3087 N N . ARG B 1 80 ? 18.711 -20.745 6.362 1.00 7.45 80 ARG B N 1
ATOM 3088 C CA . ARG B 1 80 ? 18.506 -22.021 5.656 1.00 8.81 80 ARG B CA 1
ATOM 3089 C C . ARG B 1 80 ? 18.342 -21.890 4.136 1.00 9.76 80 ARG B C 1
ATOM 3090 O O . ARG B 1 80 ? 18.830 -22.742 3.387 1.00 11.26 80 ARG B O 1
ATOM 3098 N N . ALA B 1 81 ? 17.631 -20.848 3.687 1.00 8.99 81 ALA B N 1
ATOM 3099 C CA . ALA B 1 81 ? 17.174 -20.736 2.292 1.00 8.65 81 ALA B CA 1
ATOM 3100 C C . ALA B 1 81 ? 17.483 -19.396 1.620 1.00 7.87 81 ALA B C 1
ATOM 3101 O O . ALA B 1 81 ? 18.036 -19.346 0.523 1.00 9.21 81 ALA B O 1
ATOM 3103 N N . GLY B 1 82 ? 17.095 -18.315 2.280 1.00 8.20 82 GLY B N 1
ATOM 3104 C CA . GLY B 1 82 ? 17.234 -16.983 1.701 1.00 7.15 82 GLY B CA 1
ATOM 3105 C C . GLY B 1 82 ? 18.654 -16.596 1.341 1.00 7.19 82 GLY B C 1
ATOM 3106 O O . GLY B 1 82 ? 18.882 -16.042 0.255 1.00 7.06 82 GLY B O 1
ATOM 3107 N N . VAL B 1 83 ? 19.609 -16.863 2.237 1.00 7.66 83 VAL B N 1
ATOM 3108 C CA . VAL B 1 83 ? 20.982 -16.382 2.010 1.00 8.81 83 VAL B CA 1
ATOM 3109 C C . VAL B 1 83 ? 21.531 -16.897 0.692 1.00 7.46 83 VAL B C 1
ATOM 3110 O O . VAL B 1 83 ? 22.100 -16.129 -0.081 1.00 9.73 83 VAL B O 1
ATOM 3114 N N . TRP B 1 84 ? 21.327 -18.186 0.407 1.00 8.49 84 TRP B N 1
ATOM 3115 C CA . TRP B 1 84 ? 21.899 -18.779 -0.799 1.00 8.45 84 TRP B CA 1
ATOM 3116 C C . TRP B 1 84 ? 21.294 -18.189 -2.071 1.00 9.59 84 TRP B C 1
ATOM 3117 O O . TRP B 1 84 ? 21.981 -17.954 -3.065 1.00 11.27 84 TRP B O 1
ATOM 3128 N N . ARG B 1 85 ? 19.987 -17.966 -2.028 1.00 8.57 85 ARG B N 1
ATOM 3129 C CA . ARG B 1 85 ? 19.277 -17.390 -3.133 1.00 8.54 85 ARG B CA 1
ATOM 3130 C C . ARG B 1 85 ? 19.825 -16.006 -3.477 1.00 8.07 85 ARG B C 1
ATOM 3131 O O . ARG B 1 85 ? 20.051 -15.672 -4.640 1.00 9.99 85 ARG B O 1
ATOM 3139 N N . ILE B 1 86 ? 20.053 -15.210 -2.443 1.00 7.78 86 ILE B N 1
ATOM 3140 C CA . ILE B 1 86 ? 20.528 -13.853 -2.628 1.00 7.14 86 ILE B CA 1
ATOM 3141 C C . ILE B 1 86 ? 21.958 -13.852 -3.145 1.00 8.51 86 ILE B C 1
ATOM 3142 O O . ILE B 1 86 ? 22.270 -13.133 -4.107 1.00 8.29 86 ILE B O 1
ATOM 3147 N N . LEU B 1 87 ? 22.819 -14.665 -2.535 1.00 7.98 87 LEU B N 1
ATOM 3148 C CA . LEU B 1 87 ? 24.215 -14.738 -3.008 1.00 8.50 87 LEU B CA 1
ATOM 3149 C C . LEU B 1 87 ? 24.305 -15.135 -4.483 1.00 8.89 87 LEU B C 1
ATOM 3150 O O . LEU B 1 87 ? 25.104 -14.554 -5.243 1.00 10.27 87 LEU B O 1
ATOM 3155 N N . LYS B 1 88 ? 23.474 -16.096 -4.896 1.00 8.81 88 LYS B N 1
ATOM 3156 C CA . LYS B 1 88 ? 23.455 -16.544 -6.300 1.00 9.44 88 LYS B CA 1
ATOM 3157 C C . LYS B 1 88 ? 23.034 -15.435 -7.264 1.00 9.51 88 LYS B C 1
ATOM 3158 O O . LYS B 1 88 ? 23.521 -15.335 -8.390 1.00 8.96 88 LYS B O 1
ATOM 3164 N N . LEU B 1 89 ? 22.085 -14.612 -6.824 1.00 8.76 89 LEU B N 1
ATOM 3165 C CA . LEU B 1 89 ? 21.580 -13.538 -7.656 1.00 10.20 89 LEU B CA 1
ATOM 3166 C C . LEU B 1 89 ? 22.689 -12.534 -7.924 1.00 10.10 89 LEU B C 1
ATOM 3167 O O . LEU B 1 89 ? 22.942 -12.155 -9.082 1.00 11.15 89 LEU B O 1
ATOM 3172 N N . PHE B 1 90 ? 23.383 -12.119 -6.871 1.00 10.33 90 PHE B N 1
ATOM 3173 C CA . PHE B 1 90 ? 24.422 -11.112 -7.065 1.00 10.08 90 PHE B CA 1
ATOM 3174 C C . PHE B 1 90 ? 25.590 -11.647 -7.889 1.00 10.47 90 PHE B C 1
ATOM 3175 O O . PHE B 1 90 ? 26.157 -10.925 -8.709 1.00 11.17 90 PHE B O 1
ATOM 3183 N N . LYS B 1 91 ? 25.924 -12.917 -7.685 1.00 9.95 91 LYS B N 1
ATOM 3184 C CA . LYS B 1 91 ? 26.965 -13.575 -8.493 1.00 11.15 91 LYS B CA 1
ATOM 3185 C C . LYS B 1 91 ? 26.586 -13.627 -9.972 1.00 11.05 91 LYS B C 1
ATOM 3186 O O . LYS B 1 91 ? 27.438 -13.419 -10.843 1.00 11.31 91 LYS B O 1
ATOM 3192 N N . ALA B 1 92 ? 25.308 -13.882 -10.277 1.00 10.67 92 ALA B N 1
ATOM 3193 C CA . ALA B 1 92 ? 24.876 -13.888 -11.680 1.00 11.40 92 ALA B CA 1
ATOM 3194 C C . ALA B 1 92 ? 25.115 -12.542 -12.372 1.00 12.34 92 ALA B C 1
ATOM 3195 O O . ALA B 1 92 ? 25.239 -12.486 -13.588 1.00 13.65 92 ALA B O 1
ATOM 3197 N N . PHE B 1 93 ? 25.167 -11.457 -11.597 1.00 12.05 93 PHE B N 1
ATOM 3198 C CA . PHE B 1 93 ? 25.337 -10.110 -12.159 1.00 12.45 93 PHE B CA 1
ATOM 3199 C C . PHE B 1 93 ? 26.709 -9.505 -11.893 1.00 13.42 93 PHE B C 1
ATOM 3200 O O . PHE B 1 93 ? 26.954 -8.344 -12.263 1.00 14.07 93 PHE B O 1
ATOM 3208 N N . ASP B 1 94 ? 27.589 -10.286 -11.262 1.00 13.35 94 ASP B N 1
ATOM 3209 C CA . ASP B 1 94 ? 28.949 -9.872 -10.920 1.00 14.15 94 ASP B CA 1
ATOM 3210 C C . ASP B 1 94 ? 28.984 -8.638 -10.045 1.00 13.91 94 ASP B C 1
ATOM 3211 O O . ASP B 1 94 ? 29.867 -7.783 -10.189 1.00 14.19 94 ASP B O 1
ATOM 3216 N N . ILE B 1 95 ? 28.021 -8.554 -9.133 1.00 12.08 95 ILE B N 1
ATOM 3217 C CA . ILE B 1 95 ? 27.947 -7.439 -8.192 1.00 11.75 95 ILE B CA 1
ATOM 3218 C C . ILE B 1 95 ? 28.501 -7.761 -6.797 1.00 12.39 95 ILE B C 1
ATOM 3219 O O . ILE B 1 95 ? 28.124 -8.762 -6.178 1.00 12.04 95 ILE B O 1
ATOM 3224 N N . PRO B 1 96 ? 29.418 -6.917 -6.312 1.00 12.40 96 PRO B N 1
ATOM 3225 C CA . PRO B 1 96 ? 29.995 -7.069 -4.985 1.00 12.12 96 PRO B CA 1
ATOM 3226 C C . PRO B 1 96 ? 29.025 -6.602 -3.906 1.00 12.19 96 PRO B C 1
ATOM 3227 O O . PRO B 1 96 ? 28.176 -5.726 -4.157 1.00 13.57 96 PRO B O 1
ATOM 3231 N N . LEU B 1 97 ? 29.126 -7.238 -2.742 1.00 11.15 97 LEU B N 1
ATOM 3232 C CA . LEU B 1 97 ? 28.340 -6.919 -1.558 1.00 11.10 97 LEU B CA 1
ATOM 3233 C C . LEU B 1 97 ? 29.239 -6.515 -0.409 1.00 10.76 97 LEU B C 1
ATOM 3234 O O . LEU B 1 97 ? 30.406 -6.908 -0.336 1.00 10.42 97 LEU B O 1
ATOM 3239 N N . THR B 1 98 ? 28.690 -5.718 0.502 1.00 10.17 98 THR B N 1
ATOM 3240 C CA . THR B 1 98 ? 29.198 -5.652 1.868 1.00 10.51 98 THR B CA 1
ATOM 3241 C C . THR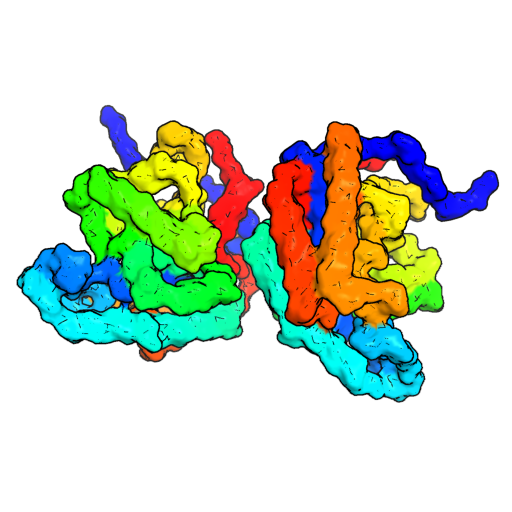 B 1 98 ? 28.252 -6.347 2.842 1.00 10.71 98 THR B C 1
ATOM 3242 O O . THR B 1 98 ? 27.069 -6.016 2.916 1.00 10.76 98 THR B O 1
ATOM 3246 N N . ILE B 1 99 ? 28.782 -7.312 3.586 1.00 20.00 99 ILE B N 1
ATOM 3247 C CA . ILE B 1 99 ? 27.986 -8.058 4.554 1.00 20.00 99 ILE B CA 1
ATOM 3248 C C . ILE B 1 99 ? 28.037 -7.404 5.930 1.00 20.00 99 ILE B C 1
ATOM 3249 O O . ILE B 1 99 ? 29.087 -7.365 6.571 1.00 8.94 99 ILE B O 1
ATOM 3254 N N . PHE B 1 100 ? 26.895 -6.892 6.379 1.00 7.39 100 PHE B N 1
ATOM 3255 C CA . PHE B 1 100 ? 26.721 -6.517 7.777 1.00 9.51 100 PHE B CA 1
ATOM 3256 C C . PHE B 1 100 ? 26.498 -7.744 8.654 1.00 10.16 100 PHE B C 1
ATOM 3257 O O . PHE B 1 100 ? 25.361 -8.095 8.969 1.00 10.18 100 PHE B O 1
ATOM 3265 N N . ALA B 1 101 ? 27.590 -8.392 9.046 1.00 8.83 101 ALA B N 1
ATOM 3266 C CA . ALA B 1 101 ? 27.515 -9.692 9.713 1.00 9.44 101 ALA B CA 1
ATOM 3267 C C . ALA B 1 101 ? 27.465 -9.579 11.237 1.00 9.70 101 ALA B C 1
ATOM 3268 O O . ALA B 1 101 ? 28.401 -9.076 11.867 1.00 11.12 101 ALA B O 1
ATOM 3270 N N . VAL B 1 102 ? 26.388 -10.064 11.832 1.00 10.34 102 VAL B N 1
ATOM 3271 C CA . VAL B 1 102 ? 26.323 -10.181 13.286 1.00 8.95 102 VAL B CA 1
ATOM 3272 C C . VAL B 1 102 ? 27.214 -11.362 13.698 1.00 9.30 102 VAL B C 1
ATOM 3273 O O . VAL B 1 102 ? 27.093 -12.453 13.136 1.00 9.26 102 VAL B O 1
ATOM 3277 N N . ALA B 1 103 ? 28.140 -11.129 14.628 1.00 10.16 103 ALA B N 1
ATOM 3278 C CA . ALA B 1 103 ? 29.159 -12.142 14.932 1.00 10.48 103 ALA B CA 1
ATOM 3279 C C . ALA B 1 103 ? 28.573 -13.451 15.476 1.00 10.21 103 ALA B C 1
ATOM 3280 O O . ALA B 1 103 ? 28.995 -14.536 15.047 1.00 11.56 103 ALA B O 1
ATOM 3282 N N . MET B 1 104 ? 27.598 -13.363 16.379 1.00 11.28 104 MET B N 1
ATOM 3283 C CA . MET B 1 104 ? 26.957 -14.590 16.879 1.00 11.07 104 MET B CA 1
ATOM 3284 C C . MET B 1 104 ? 26.318 -15.352 15.711 1.00 11.88 104 MET B C 1
ATOM 3285 O O . MET B 1 104 ? 26.444 -16.578 15.593 1.00 11.47 104 MET B O 1
ATOM 3290 N N . ALA B 1 105 ? 25.631 -14.626 14.828 1.00 12.58 105 ALA B N 1
ATOM 3291 C CA . ALA B 1 105 ? 24.995 -15.267 13.687 1.00 12.83 105 ALA B CA 1
ATOM 3292 C C . ALA B 1 105 ? 26.030 -15.975 12.813 1.00 13.41 105 ALA B C 1
ATOM 3293 O O . ALA B 1 105 ? 25.859 -17.142 12.444 1.00 12.48 105 ALA B O 1
ATOM 3295 N N . ALA B 1 106 ? 27.114 -15.263 12.508 1.00 12.85 106 ALA B N 1
ATOM 3296 C CA . ALA B 1 106 ? 28.200 -15.782 11.696 1.00 13.11 106 ALA B CA 1
ATOM 3297 C C . ALA B 1 106 ? 28.786 -17.061 12.291 1.00 12.98 106 ALA B C 1
ATOM 3298 O O . ALA B 1 106 ? 29.018 -18.031 11.568 1.00 12.78 106 ALA B O 1
ATOM 3300 N N . GLN B 1 107 ? 28.995 -17.066 13.603 1.00 13.07 107 GLN B N 1
ATOM 3301 C CA . GLN B 1 107 ? 29.667 -18.208 14.222 1.00 15.18 107 GLN B CA 1
ATOM 3302 C C . GLN B 1 107 ? 28.782 -19.448 14.244 1.00 14.60 107 GLN B C 1
ATOM 3303 O O . GLN B 1 107 ? 29.286 -20.571 14.251 1.00 14.74 107 GLN B O 1
ATOM 3309 N N . ARG B 1 108 ? 27.465 -19.243 14.237 1.00 13.61 108 ARG B N 1
ATOM 3310 C CA . ARG B 1 108 ? 26.532 -20.364 14.130 1.00 12.85 108 ARG B CA 1
ATOM 3311 C C . ARG B 1 108 ? 26.435 -20.945 12.712 1.00 12.04 108 ARG B C 1
ATOM 3312 O O . ARG B 1 108 ? 25.885 -22.025 12.513 1.00 12.58 108 ARG B O 1
ATOM 3320 N N . HIS B 1 109 ? 26.962 -20.242 11.718 1.00 11.69 109 HIS B N 1
ATOM 3321 C CA . HIS B 1 109 ? 26.919 -20.760 10.353 1.00 11.32 109 HIS B CA 1
ATOM 3322 C C . HIS B 1 109 ? 28.178 -20.356 9.593 1.00 12.14 109 HIS B C 1
ATOM 3323 O O . HIS B 1 109 ? 28.105 -19.625 8.600 1.00 10.98 109 HIS B O 1
ATOM 3330 N N . PRO B 1 110 ? 29.346 -20.843 10.051 1.00 12.74 110 PRO B N 1
ATOM 3331 C CA . PRO B 1 110 ? 30.629 -20.431 9.445 1.00 13.87 110 PRO B CA 1
ATOM 3332 C C . PRO B 1 110 ? 30.744 -20.692 7.939 1.00 14.49 110 PRO B C 1
ATOM 3333 O O . PRO B 1 110 ? 31.444 -19.951 7.227 1.00 13.89 110 PRO B O 1
ATOM 3337 N N . ASP B 1 111 ? 30.035 -21.714 7.451 1.00 15.48 111 ASP B N 1
ATOM 3338 C CA . ASP B 1 111 ? 30.040 -22.080 6.048 1.00 17.57 111 ASP B CA 1
ATOM 3339 C C . ASP B 1 111 ? 29.547 -20.919 5.155 1.00 16.55 111 ASP B C 1
ATOM 3340 O O . ASP B 1 111 ? 30.073 -20.668 4.065 1.00 16.01 111 ASP B O 1
ATOM 3345 N N . VAL B 1 112 ? 28.532 -20.197 5.615 1.00 15.44 112 VAL B N 1
ATOM 3346 C CA . VAL B 1 112 ? 27.987 -19.138 4.776 1.00 16.44 112 VAL B CA 1
ATOM 3347 C C . VAL B 1 112 ? 28.967 -17.960 4.691 1.00 15.79 112 VAL B C 1
ATOM 3348 O O . VAL B 1 112 ? 29.146 -17.350 3.632 1.00 12.54 112 VAL B O 1
ATOM 3352 N N . ILE B 1 113 ? 29.658 -17.690 5.794 1.00 16.48 113 ILE B N 1
ATOM 3353 C CA . ILE B 1 113 ? 30.708 -16.674 5.777 1.00 19.62 113 ILE B CA 1
ATOM 3354 C C . ILE B 1 113 ? 31.820 -17.036 4.783 1.00 19.86 113 ILE B C 1
ATOM 3355 O O . ILE B 1 113 ? 32.298 -16.183 4.038 1.00 20.63 113 ILE B O 1
ATOM 3360 N N . ARG B 1 114 ? 32.219 -18.310 4.756 1.00 20.81 114 ARG B N 1
ATOM 3361 C CA . ARG B 1 114 ? 33.205 -18.792 3.783 1.00 21.21 114 ARG B CA 1
ATOM 3362 C C . ARG B 1 114 ? 32.801 -18.546 2.327 1.00 18.90 114 ARG B C 1
ATOM 3363 O O . ARG B 1 114 ? 33.616 -18.106 1.504 1.00 18.93 114 ARG B O 1
ATOM 3371 N N . ALA B 1 115 ? 31.539 -18.821 2.009 1.00 15.74 115 ALA B N 1
ATOM 3372 C CA . ALA B 1 115 ? 30.997 -18.570 0.679 1.00 14.85 115 ALA B CA 1
ATOM 3373 C C . ALA B 1 115 ? 31.068 -17.081 0.328 1.00 13.56 115 ALA B C 1
ATOM 3374 O O . ALA B 1 115 ? 31.300 -16.718 -0.822 1.00 13.51 115 ALA B O 1
ATOM 3376 N N . MET B 1 116 ? 30.840 -16.222 1.317 1.00 14.68 116 MET B N 1
ATOM 3377 C CA . MET B 1 116 ? 30.856 -14.767 1.082 1.00 13.85 116 MET B CA 1
ATOM 3378 C C . MET B 1 116 ? 32.274 -14.284 0.728 1.00 14.93 116 MET B C 1
ATOM 3379 O O . MET B 1 116 ? 32.490 -13.524 -0.231 1.00 14.58 116 MET B O 1
ATOM 3384 N N . VAL B 1 117 ? 33.248 -14.777 1.483 1.00 16.27 117 VAL B N 1
ATOM 3385 C CA . VAL B 1 117 ? 34.654 -14.441 1.240 1.00 18.96 117 VAL B CA 1
ATOM 3386 C C . VAL B 1 117 ? 35.160 -14.902 -0.130 1.00 20.09 117 VAL B C 1
ATOM 3387 O O . VAL B 1 117 ? 35.865 -14.159 -0.828 1.00 20.53 117 VAL B O 1
ATOM 3391 N N . ALA B 1 118 ? 34.802 -16.125 -0.523 1.00 19.76 118 ALA B N 1
ATOM 3392 C CA . ALA B 1 118 ? 35.184 -16.646 -1.836 1.00 20.00 118 ALA B CA 1
ATOM 3393 C C . ALA B 1 118 ? 34.670 -15.776 -2.975 1.00 19.73 118 ALA B C 1
ATOM 3394 O O . ALA B 1 118 ? 35.302 -15.667 -4.032 1.00 20.09 118 ALA B O 1
ATOM 3396 N N . ALA B 1 119 ? 33.508 -15.167 -2.747 1.00 17.29 119 ALA B N 1
ATOM 3397 C CA . ALA B 1 119 ? 32.869 -14.309 -3.725 1.00 16.67 119 ALA B CA 1
ATOM 3398 C C . ALA B 1 119 ? 33.500 -12.915 -3.761 1.00 15.48 119 ALA B C 1
ATOM 3399 O O . ALA B 1 119 ? 33.250 -12.141 -4.683 1.00 16.70 119 ALA B O 1
ATOM 3401 N N . GLY B 1 120 ? 34.320 -12.615 -2.762 1.00 14.76 120 GLY B N 1
ATOM 3402 C CA . GLY B 1 120 ? 35.027 -11.336 -2.669 1.00 14.96 120 GLY B CA 1
ATOM 3403 C C . GLY B 1 120 ? 34.240 -10.279 -1.919 1.00 14.27 120 GLY B C 1
ATOM 3404 O O . GLY B 1 120 ? 34.587 -9.094 -1.938 1.00 14.36 120 GLY B O 1
ATOM 3405 N N . HIS B 1 121 ? 33.180 -10.703 -1.246 1.00 13.00 121 HIS B N 1
ATOM 3406 C CA . HIS B 1 121 ? 32.360 -9.776 -0.484 1.00 12.91 121 HIS B CA 1
ATOM 3407 C C . HIS B 1 121 ? 33.042 -9.294 0.796 1.00 12.64 121 HIS B C 1
ATOM 3408 O O . HIS B 1 121 ? 33.796 -10.018 1.438 1.00 13.96 121 HIS B O 1
ATOM 3415 N N . GLU B 1 122 ? 32.800 -8.039 1.139 1.00 12.28 122 GLU B N 1
ATOM 3416 C CA . GLU B 1 122 ? 33.363 -7.494 2.358 1.00 12.02 122 GLU B CA 1
ATOM 3417 C C . GLU B 1 122 ? 32.589 -7.956 3.590 1.00 12.74 122 GLU B C 1
ATOM 3418 O O . GLU B 1 122 ? 31.361 -7.890 3.634 1.00 12.05 122 GLU B O 1
ATOM 3424 N N . ILE B 1 123 ? 33.305 -8.434 4.597 1.00 11.88 123 ILE B N 1
ATOM 3425 C CA . ILE B 1 123 ? 32.669 -8.735 5.856 1.00 13.03 123 ILE B CA 1
ATOM 3426 C C . ILE B 1 123 ? 32.869 -7.552 6.798 1.00 13.05 123 ILE B C 1
ATOM 3427 O O . ILE B 1 123 ? 33.987 -7.291 7.270 1.00 13.60 123 ILE B O 1
ATOM 3432 N N . CYS B 1 124 ? 31.777 -6.829 7.011 1.00 13.67 124 CYS B N 1
ATOM 3433 C CA . CYS B 1 124 ? 31.681 -5.717 7.941 1.00 13.41 124 CYS B CA 1
ATOM 3434 C C . CYS B 1 124 ? 31.019 -6.191 9.250 1.00 13.86 124 CYS B C 1
ATOM 3435 O O . CYS B 1 124 ? 30.123 -7.041 9.251 1.00 12.87 124 CYS B O 1
ATOM 3438 N N . SER B 1 125 ? 31.472 -5.642 10.369 1.00 12.26 125 SER B N 1
ATOM 3439 C CA . SER B 1 125 ? 30.887 -5.987 11.649 1.00 12.10 125 SER B CA 1
ATOM 3440 C C . SER B 1 125 ? 29.511 -5.358 11.859 1.00 11.83 125 SER B C 1
ATOM 3441 O O . SER B 1 125 ? 29.347 -4.143 11.728 1.00 11.68 1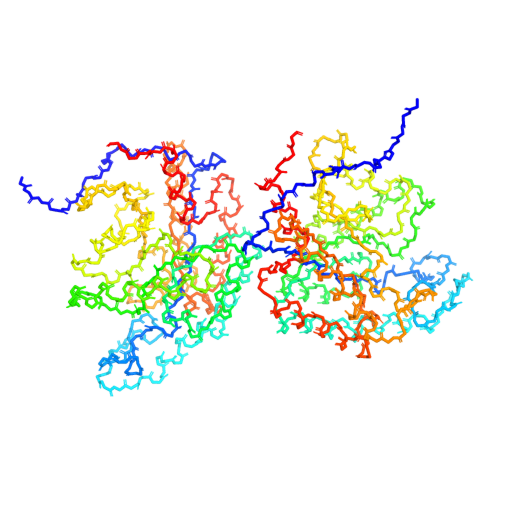25 SER B O 1
ATOM 3444 N N . HIS B 1 126 ? 28.539 -6.198 12.213 1.00 11.55 126 HIS B N 1
ATOM 3445 C CA . HIS B 1 126 ? 27.216 -5.754 12.629 1.00 10.93 126 HIS B CA 1
ATOM 3446 C C . HIS B 1 126 ? 26.994 -6.011 14.134 1.00 12.48 126 HIS B C 1
ATOM 3447 O O . HIS B 1 126 ? 25.864 -6.105 14.622 1.00 11.75 126 HIS B O 1
ATOM 3454 N N . GLY B 1 127 ? 28.091 -6.078 14.885 1.00 11.62 127 GLY B N 1
ATOM 3455 C CA . GLY B 1 127 ? 28.010 -6.280 16.311 1.00 13.31 127 GLY B CA 1
ATOM 3456 C C . GLY B 1 127 ? 28.091 -7.745 16.668 1.00 12.52 127 GLY B C 1
ATOM 3457 O O . GLY B 1 127 ? 28.011 -8.610 15.790 1.00 12.75 127 GLY B O 1
ATOM 3458 N N . TYR B 1 128 ? 28.251 -8.017 17.956 1.00 12.28 128 TYR B N 1
ATOM 3459 C CA . TYR B 1 128 ? 28.272 -9.383 18.473 1.00 11.61 128 TYR B CA 1
ATOM 3460 C C . TYR B 1 128 ? 26.853 -9.979 18.481 1.00 11.12 128 TYR B C 1
ATOM 3461 O O . TYR B 1 128 ? 26.631 -11.143 18.119 1.00 10.69 128 TYR B O 1
ATOM 3470 N N . ARG B 1 129 ? 25.897 -9.153 18.876 1.00 10.98 129 ARG B N 1
ATOM 3471 C CA . ARG B 1 129 ? 24.521 -9.576 19.084 1.00 12.61 129 ARG B CA 1
ATOM 3472 C C . ARG B 1 129 ? 23.630 -8.612 18.334 1.00 11.65 129 ARG B C 1
ATOM 3473 O O . ARG B 1 129 ? 23.966 -7.436 18.218 1.00 12.31 129 ARG B O 1
ATOM 3481 N N . TRP B 1 130 ? 22.488 -9.101 17.846 1.00 10.47 130 TRP B N 1
ATOM 3482 C CA . TRP B 1 130 ? 21.552 -8.226 17.145 1.00 10.75 130 TRP B CA 1
ATOM 3483 C C . TRP B 1 130 ? 20.471 -7.800 18.124 1.00 10.45 130 TRP B C 1
ATOM 3484 O O . TRP B 1 130 ? 19.372 -8.355 18.150 1.00 10.32 130 TRP B O 1
ATOM 3495 N N . ILE B 1 131 ? 20.822 -6.818 18.950 1.00 9.63 131 ILE B N 1
ATOM 3496 C CA . ILE B 1 131 ? 19.976 -6.357 20.041 1.00 12.12 131 ILE B CA 1
ATOM 3497 C C . ILE B 1 131 ? 20.079 -4.839 20.145 1.00 12.09 131 ILE B C 1
ATOM 3498 O O . ILE B 1 131 ? 20.892 -4.202 19.461 1.00 12.47 131 ILE B O 1
ATOM 3503 N N . ASP B 1 132 ? 19.240 -4.268 20.998 1.00 13.25 132 ASP B N 1
ATOM 3504 C CA . ASP B 1 132 ? 19.199 -2.824 21.174 1.00 14.17 132 ASP B CA 1
ATOM 3505 C C . ASP B 1 132 ? 20.243 -2.420 22.205 1.00 14.53 132 ASP B C 1
ATOM 3506 O O . ASP B 1 132 ? 20.244 -2.924 23.331 1.00 15.67 132 ASP B O 1
ATOM 3511 N N . TYR B 1 133 ? 21.137 -1.516 21.813 1.00 12.37 133 TYR B N 1
ATOM 3512 C CA . TYR B 1 133 ? 22.218 -1.091 22.703 1.00 12.65 133 TYR B CA 1
ATOM 3513 C C . TYR B 1 133 ? 21.926 0.205 23.464 1.00 12.58 133 TYR B C 1
ATOM 3514 O O . TYR B 1 133 ? 22.789 0.714 24.184 1.00 13.71 133 TYR B O 1
ATOM 3523 N N . GLN B 1 134 ? 20.703 0.718 23.324 1.00 13.43 134 GLN B N 1
ATOM 3524 C CA . GLN B 1 134 ? 20.329 2.006 23.913 1.00 13.94 134 GLN B CA 1
ATOM 3525 C C . GLN B 1 134 ? 20.705 2.116 25.398 1.00 15.02 134 GLN B C 1
ATOM 3526 O O . GLN B 1 134 ? 21.281 3.119 25.831 1.00 15.36 134 GLN B O 1
ATOM 3532 N N . TYR B 1 135 ? 20.390 1.073 26.153 1.00 15.42 135 TYR B N 1
ATOM 3533 C CA . TYR B 1 135 ? 20.510 1.112 27.617 1.00 16.60 135 TYR B CA 1
ATOM 3534 C C . TYR B 1 135 ? 21.711 0.354 28.176 1.00 17.68 135 TYR B C 1
ATOM 3535 O O . TYR B 1 135 ? 21.966 0.394 29.374 1.00 18.03 135 TYR B O 1
ATOM 3544 N N . MET B 1 136 ? 22.471 -0.315 27.318 1.00 17.90 136 MET B N 1
ATOM 3545 C CA . MET B 1 136 ? 23.575 -1.132 27.808 1.00 18.84 136 MET B CA 1
ATOM 3546 C C . MET B 1 136 ? 24.715 -0.321 28.414 1.00 19.29 136 MET B C 1
ATOM 3547 O O . MET B 1 136 ? 25.076 0.734 27.901 1.00 19.40 136 MET B O 1
ATOM 3552 N N . ASP B 1 137 ? 25.284 -0.834 29.505 1.00 21.06 137 ASP B N 1
ATOM 3553 C CA . ASP B 1 137 ? 26.446 -0.221 30.147 1.00 21.58 137 ASP B CA 1
ATOM 3554 C C . ASP B 1 137 ? 27.673 -0.278 29.247 1.00 21.20 137 ASP B C 1
ATOM 3555 O O . ASP B 1 137 ? 27.868 -1.241 28.495 1.00 20.38 137 ASP B O 1
ATOM 3560 N N . GLU B 1 138 ? 28.506 0.758 29.344 1.00 21.44 138 GLU B N 1
ATOM 3561 C CA . GLU B 1 138 ? 29.664 0.918 28.479 1.00 21.83 138 GLU B CA 1
ATOM 3562 C C . GLU B 1 138 ? 30.622 -0.276 28.503 1.00 21.27 138 GLU B C 1
ATOM 3563 O O . GLU B 1 138 ? 31.105 -0.715 27.450 1.00 21.13 138 GLU B O 1
ATOM 3569 N N . ALA B 1 139 ? 30.891 -0.805 29.696 1.00 20.42 139 ALA B N 1
ATOM 3570 C CA . ALA B 1 139 ? 31.794 -1.943 29.833 1.00 19.65 139 ALA B CA 1
ATOM 3571 C C . ALA B 1 139 ? 31.334 -3.136 28.994 1.00 19.15 139 ALA B C 1
ATOM 3572 O O . ALA B 1 139 ? 32.119 -3.723 28.229 1.00 17.20 139 ALA B O 1
ATOM 3574 N N . GLN B 1 140 ? 30.062 -3.499 29.151 1.00 18.42 140 GLN B N 1
ATOM 3575 C CA . GLN B 1 140 ? 29.502 -4.637 28.427 1.00 19.04 140 GLN B CA 1
ATOM 3576 C C . GLN B 1 140 ? 29.463 -4.383 26.924 1.00 17.96 140 GLN B C 1
ATOM 3577 O O . GLN B 1 140 ? 29.771 -5.275 26.143 1.00 16.96 140 GLN B O 1
ATOM 3583 N N . GLU B 1 141 ? 29.098 -3.169 26.512 1.00 16.84 141 GLU B N 1
ATOM 3584 C CA . GLU B 1 141 ? 29.091 -2.864 25.074 1.00 16.13 141 GLU B CA 1
ATOM 3585 C C . GLU B 1 141 ? 30.492 -2.941 24.496 1.00 15.77 141 GLU B C 1
ATOM 3586 O O . GLU B 1 141 ? 30.703 -3.430 23.387 1.00 15.39 141 GLU B O 1
ATOM 3592 N N . ARG B 1 142 ? 31.462 -2.436 25.251 1.00 15.50 142 ARG B N 1
ATOM 3593 C CA . ARG B 1 142 ? 32.837 -2.536 24.813 1.00 15.76 142 ARG B CA 1
ATOM 3594 C C . ARG B 1 142 ? 33.263 -4.002 24.654 1.00 15.07 142 ARG B C 1
ATOM 3595 O O . ARG B 1 142 ? 33.914 -4.348 23.680 1.00 14.15 142 ARG B O 1
ATOM 3603 N N . GLU B 1 143 ? 32.880 -4.855 25.604 1.00 14.53 143 GLU B N 1
ATOM 3604 C CA . GLU B 1 143 ? 33.247 -6.270 25.544 1.00 15.12 143 GLU B CA 1
ATOM 3605 C C . GLU B 1 143 ? 32.586 -6.956 24.336 1.00 13.72 143 GLU B C 1
ATOM 3606 O O . GLU B 1 143 ? 33.225 -7.730 23.611 1.00 13.36 143 GLU B O 1
ATOM 3612 N N . HIS B 1 144 ? 31.313 -6.648 24.108 1.00 13.54 144 HIS B N 1
ATOM 3613 C CA . HIS B 1 144 ? 30.626 -7.128 22.905 1.00 12.46 144 HIS B CA 1
ATOM 3614 C C . HIS B 1 144 ? 31.385 -6.750 21.634 1.00 11.69 144 HIS B C 1
ATOM 3615 O O . HIS B 1 144 ? 31.541 -7.567 20.716 1.00 10.56 144 HIS B O 1
ATOM 3622 N N . MET B 1 145 ? 31.852 -5.510 21.556 1.00 11.91 145 MET B N 1
ATOM 3623 C CA . MET B 1 145 ? 32.581 -5.074 20.372 1.00 14.17 145 MET B CA 1
ATOM 3624 C C . MET B 1 145 ? 33.868 -5.888 20.179 1.00 12.58 145 MET B C 1
ATOM 3625 O O . MET B 1 145 ? 34.192 -6.318 19.076 1.00 11.28 145 MET B O 1
ATOM 3630 N N . LEU B 1 146 ? 34.598 -6.107 21.271 1.00 13.28 146 LEU B N 1
ATOM 3631 C CA . LEU B 1 146 ? 35.847 -6.844 21.167 1.00 13.19 146 LEU B CA 1
ATOM 3632 C C . LEU B 1 146 ? 35.610 -8.277 20.719 1.00 12.62 146 LEU B C 1
ATOM 3633 O O . LEU B 1 146 ? 36.360 -8.807 19.897 1.00 12.32 146 LEU B O 1
ATOM 3638 N N . GLU B 1 147 ? 34.556 -8.886 21.254 1.00 12.39 147 GLU B N 1
ATOM 3639 C CA . GLU B 1 147 ? 34.214 -10.268 20.934 1.00 13.17 147 GLU B CA 1
ATOM 3640 C C . GLU B 1 147 ? 33.802 -10.399 19.456 1.00 12.54 147 GLU B C 1
ATOM 3641 O O . GLU B 1 147 ? 34.244 -11.310 18.749 1.00 12.62 147 GLU B O 1
ATOM 3647 N N . ALA B 1 148 ? 32.992 -9.454 18.969 1.00 11.78 148 ALA B N 1
ATOM 3648 C CA . ALA B 1 148 ? 32.645 -9.420 17.561 1.00 11.49 148 ALA B CA 1
ATOM 3649 C C . ALA B 1 148 ? 33.889 -9.371 16.660 1.00 10.77 148 ALA B C 1
ATOM 3650 O O . ALA B 1 148 ? 33.985 -10.113 15.696 1.00 10.06 148 ALA B O 1
ATOM 3652 N N . ILE B 1 149 ? 34.837 -8.491 16.974 1.00 11.00 149 ILE B N 1
ATOM 3653 C CA . ILE B 1 149 ? 36.062 -8.395 16.200 1.00 11.11 149 ILE B CA 1
ATOM 3654 C C . ILE B 1 149 ? 36.838 -9.715 16.215 1.00 10.82 149 ILE B C 1
ATOM 3655 O O . ILE B 1 149 ? 37.309 -10.165 15.171 1.00 11.44 149 ILE B O 1
ATOM 3660 N N . ARG B 1 150 ? 36.949 -10.335 17.388 1.00 11.51 150 ARG B N 1
ATOM 3661 C CA . ARG B 1 150 ? 37.613 -11.640 17.493 1.00 11.94 150 ARG B CA 1
ATOM 3662 C C . ARG B 1 150 ? 36.982 -12.693 16.587 1.00 12.09 150 ARG B C 1
ATOM 3663 O O . ARG B 1 150 ? 37.666 -13.331 15.781 1.00 12.99 150 ARG B O 1
ATOM 3671 N N . ILE B 1 151 ? 35.666 -12.842 16.701 1.00 11.05 151 ILE B N 1
ATOM 3672 C CA . ILE B 1 151 ? 34.942 -13.826 15.907 1.00 11.79 151 ILE B CA 1
ATOM 3673 C C . ILE B 1 151 ? 35.127 -13.604 14.409 1.00 11.90 151 ILE B C 1
ATOM 3674 O O . ILE B 1 151 ? 35.464 -14.526 13.673 1.00 12.24 151 ILE B O 1
ATOM 3679 N N . LEU B 1 152 ? 34.913 -12.374 13.947 1.00 11.41 152 LEU B N 1
ATOM 3680 C CA . LEU B 1 152 ? 34.937 -12.131 12.513 1.00 11.52 152 LEU B CA 1
ATOM 3681 C C . LEU B 1 152 ? 36.336 -12.217 11.914 1.00 12.02 152 LEU B C 1
ATOM 3682 O O . LEU B 1 152 ? 36.494 -12.655 10.778 1.00 12.84 152 LEU B O 1
ATOM 3687 N N . THR B 1 153 ? 37.346 -11.822 12.683 1.00 12.85 153 THR B N 1
ATOM 3688 C CA . THR B 1 153 ? 38.718 -11.938 12.216 1.00 14.81 153 THR B CA 1
ATOM 3689 C C . THR B 1 153 ? 39.048 -13.392 11.898 1.00 15.56 153 THR B C 1
ATOM 3690 O O . THR B 1 153 ? 39.653 -13.699 10.870 1.00 15.52 153 THR B O 1
ATOM 3694 N N . GLU B 1 154 ? 38.629 -14.280 12.790 1.00 16.81 154 GLU B N 1
ATOM 3695 C CA . GLU B 1 154 ? 38.909 -15.705 12.645 1.00 18.20 154 GLU B CA 1
ATOM 3696 C C . GLU B 1 154 ? 38.210 -16.293 11.427 1.00 18.04 154 GLU B C 1
ATOM 3697 O O . GLU B 1 154 ? 38.803 -17.053 10.678 1.00 19.53 154 GLU B O 1
ATOM 3703 N N . LEU B 1 155 ? 36.949 -15.918 11.221 1.00 17.60 155 LEU B N 1
ATOM 3704 C CA . LEU B 1 155 ? 36.147 -16.482 10.136 1.00 16.71 155 LEU B CA 1
ATOM 3705 C C . LEU B 1 155 ? 36.567 -15.966 8.755 1.00 17.86 155 LEU B C 1
ATOM 3706 O O . LEU B 1 155 ? 36.616 -16.718 7.776 1.00 17.67 155 LEU B O 1
ATOM 3711 N N . THR B 1 156 ? 36.872 -14.678 8.671 1.00 17.69 156 THR B N 1
ATOM 3712 C CA . THR B 1 156 ? 37.161 -14.073 7.373 1.00 19.56 156 THR B CA 1
ATOM 3713 C C . THR B 1 156 ? 38.625 -14.223 6.981 1.00 20.40 156 THR B C 1
ATOM 3714 O O . THR B 1 156 ? 38.945 -14.331 5.800 1.00 21.72 156 THR B O 1
ATOM 3718 N N . GLY B 1 157 ? 39.508 -14.206 7.974 1.00 20.32 157 GLY B N 1
ATOM 3719 C CA . GLY B 1 157 ? 40.943 -14.229 7.721 1.00 21.70 157 GLY B CA 1
ATOM 3720 C C . GLY B 1 157 ? 41.608 -12.887 7.955 1.00 22.54 157 GLY B C 1
ATOM 3721 O O . GLY B 1 157 ? 42.833 -12.789 7.964 1.00 23.68 157 GLY B O 1
ATOM 3722 N N . GLU B 1 158 ? 40.829 -11.835 8.104 1.00 20.00 158 GLU B N 1
ATOM 3723 C CA . GLU B 1 158 ? 41.304 -10.509 8.478 1.00 20.00 158 GLU B CA 1
ATOM 3724 C C . GLU B 1 158 ? 40.242 -9.741 9.257 1.00 20.00 158 GLU B C 1
ATOM 3725 O O . GLU B 1 158 ? 39.062 -10.112 9.154 1.00 20.18 158 GLU B O 1
ATOM 3731 N N . ARG B 1 159 ? 40.624 -8.758 10.027 1.00 18.62 159 ARG B N 1
ATOM 3732 C CA . ARG B 1 159 ? 39.657 -8.078 10.892 1.00 17.63 159 ARG B CA 1
ATOM 3733 C C . ARG B 1 159 ? 38.684 -7.205 10.099 1.00 16.38 159 ARG B C 1
ATOM 3734 O O . ARG B 1 159 ? 39.011 -6.737 9.009 1.00 16.94 159 ARG B O 1
ATOM 3742 N N . PRO B 1 160 ? 37.481 -6.985 10.648 1.00 15.39 160 PRO B N 1
ATOM 3743 C CA . PRO B 1 160 ? 36.581 -6.046 9.989 1.00 14.04 160 PRO B CA 1
ATOM 3744 C C . PRO B 1 160 ? 37.098 -4.615 10.077 1.00 13.19 160 PRO B C 1
ATOM 3745 O O . PRO B 1 160 ? 37.674 -4.222 11.098 1.00 13.83 160 PRO B O 1
ATOM 3749 N N . LEU B 1 161 ? 36.879 -3.860 9.001 1.00 12.11 161 LEU B N 1
ATOM 3750 C CA . LEU B 1 161 ? 37.295 -2.465 8.915 1.00 11.52 161 LEU B CA 1
ATOM 3751 C C . LEU B 1 161 ? 36.116 -1.484 8.960 1.00 12.49 161 LEU B C 1
ATOM 3752 O O . LEU B 1 161 ? 36.321 -0.277 9.021 1.00 12.52 161 LEU B O 1
ATOM 3757 N N . GLY B 1 162 ? 34.894 -2.011 8.898 1.00 10.44 162 GLY B N 1
ATOM 3758 C CA . GLY B 1 162 ? 33.679 -1.204 9.052 1.00 10.08 162 GLY B CA 1
ATOM 3759 C C . GLY B 1 162 ? 32.820 -1.734 10.187 1.00 9.62 162 GLY B C 1
ATOM 3760 O O . GLY B 1 162 ? 32.963 -2.904 10.583 1.00 9.55 162 GLY B O 1
ATOM 3761 N N . TRP B 1 163 ? 31.927 -0.882 10.699 1.00 9.12 163 TRP B N 1
ATOM 3762 C CA . TRP B 1 163 ? 31.033 -1.222 11.817 1.00 9.83 163 TRP B CA 1
ATOM 3763 C C . TRP B 1 163 ? 29.631 -0.620 11.601 1.00 10.38 163 TRP B C 1
ATOM 3764 O O . TRP B 1 163 ? 29.512 0.544 11.247 1.00 10.83 163 TRP B O 1
ATOM 3775 N N . TYR B 1 164 ? 28.596 -1.402 11.869 1.00 9.45 164 TYR B N 1
ATOM 3776 C CA . TYR B 1 164 ? 27.213 -0.905 11.889 1.00 9.98 164 TYR B CA 1
ATOM 3777 C C . TYR B 1 164 ? 26.421 -1.619 12.989 1.00 10.30 164 TYR B C 1
ATOM 3778 O O . TYR B 1 164 ? 26.206 -2.829 12.903 1.00 10.53 164 TYR B O 1
ATOM 3787 N N . THR B 1 165 ? 25.976 -0.897 14.009 1.00 11.42 165 THR B N 1
ATOM 3788 C CA . THR B 1 165 ? 25.165 -1.530 15.047 1.00 11.77 165 THR B CA 1
ATOM 3789 C C . THR B 1 165 ? 23.707 -1.545 14.636 1.00 11.96 165 THR B C 1
ATOM 3790 O O . THR B 1 165 ? 23.052 -2.594 14.675 1.00 11.90 165 THR B O 1
ATOM 3794 N N . GLY B 1 166 ? 23.235 -0.375 14.202 1.00 11.06 166 GLY B N 1
ATOM 3795 C CA . GLY B 1 166 ? 21.822 -0.145 13.938 1.00 11.63 166 GLY B CA 1
ATOM 3796 C C . GLY B 1 166 ? 21.181 0.517 15.141 1.00 11.03 166 GLY B C 1
ATOM 3797 O O . GLY B 1 166 ? 21.094 1.748 15.214 1.00 12.23 166 GLY B O 1
ATOM 3798 N N . ARG B 1 167 ? 20.742 -0.291 16.100 1.00 11.65 167 ARG B N 1
ATOM 3799 C CA A ARG B 1 167 ? 20.118 0.220 17.309 0.50 12.44 167 ARG B CA 1
ATOM 3800 C CA B ARG B 1 167 ? 20.112 0.243 17.301 0.50 10.69 167 ARG B CA 1
ATOM 3801 C C . ARG B 1 167 ? 21.165 0.671 18.324 1.00 11.98 167 ARG B C 1
ATOM 3802 O O . ARG B 1 167 ? 21.398 0.006 19.354 1.00 13.61 167 ARG B O 1
ATOM 3817 N N . THR B 1 168 ? 21.789 1.811 18.041 1.00 11.47 168 THR B N 1
ATOM 3818 C CA . THR B 1 168 ? 22.865 2.341 18.877 1.00 12.20 168 THR B CA 1
ATOM 3819 C C . THR B 1 168 ? 22.371 2.932 20.192 1.00 13.15 168 THR B C 1
ATOM 3820 O O . THR B 1 168 ? 21.194 3.255 20.349 1.00 13.80 168 THR B O 1
ATOM 3824 N N . GLY B 1 169 ? 23.307 3.106 21.117 1.00 12.98 169 GLY B N 1
ATOM 3825 C CA . GLY B 1 169 ? 23.074 3.885 22.314 1.00 14.35 169 GLY B CA 1
ATOM 3826 C C . GLY B 1 169 ? 24.040 5.050 22.331 1.00 15.89 169 GLY B C 1
ATOM 3827 O O . GLY B 1 169 ? 24.782 5.269 21.365 1.00 15.48 169 GLY B O 1
ATOM 3828 N N . PRO B 1 170 ? 24.044 5.811 23.426 1.00 16.71 170 PRO B N 1
ATOM 3829 C CA . PRO B 1 170 ? 24.873 7.018 23.532 1.00 17.70 170 PRO B CA 1
ATOM 3830 C C . PRO B 1 170 ? 26.386 6.789 23.452 1.00 17.75 170 PRO B C 1
ATOM 3831 O O . PRO B 1 170 ? 27.142 7.750 23.236 1.00 17.50 170 PRO B O 1
ATOM 3835 N N . ASN B 1 171 ? 26.832 5.542 23.615 1.00 16.75 171 ASN B N 1
ATOM 3836 C CA . ASN B 1 171 ? 28.265 5.246 23.609 1.00 16.46 171 ASN B CA 1
ATOM 3837 C C . ASN B 1 171 ? 28.742 4.452 22.408 1.00 15.42 171 ASN B C 1
ATOM 3838 O O . ASN B 1 171 ? 29.950 4.307 22.194 1.00 15.40 171 ASN B O 1
ATOM 3843 N N . THR B 1 172 ? 27.806 3.949 21.613 1.00 13.57 172 THR B N 1
ATOM 3844 C CA . THR B 1 172 ? 28.159 2.999 20.562 1.00 13.72 172 THR B CA 1
ATOM 3845 C C . THR B 1 172 ? 29.213 3.547 19.612 1.00 13.25 172 THR B C 1
ATOM 3846 O O . THR B 1 172 ? 30.278 2.950 19.451 1.00 13.96 172 THR B O 1
ATOM 3850 N N . ARG B 1 173 ? 28.931 4.683 18.980 1.00 13.96 173 ARG B N 1
ATOM 3851 C CA . ARG B 1 173 ? 29.860 5.223 17.994 1.00 13.27 173 ARG B CA 1
ATOM 3852 C C . ARG B 1 173 ? 31.186 5.676 18.601 1.00 13.83 173 ARG B C 1
ATOM 3853 O O . ARG B 1 173 ? 32.225 5.578 17.946 1.00 12.33 173 ARG B O 1
ATOM 3861 N N . ARG B 1 174 ? 31.134 6.186 19.831 1.00 14.27 174 ARG B N 1
ATOM 3862 C CA . ARG B 1 174 ? 32.358 6.553 20.545 1.00 16.17 174 ARG B CA 1
ATOM 3863 C C . ARG B 1 174 ? 33.269 5.346 20.763 1.00 15.30 174 ARG B C 1
ATOM 3864 O O . ARG B 1 174 ? 34.489 5.434 20.561 1.00 14.12 174 ARG B O 1
ATOM 3872 N N . LEU B 1 175 ? 32.684 4.223 21.176 1.00 14.50 175 LEU B N 1
ATOM 3873 C CA . LEU B 1 175 ? 33.470 3.013 21.428 1.00 14.42 175 LEU B CA 1
ATOM 3874 C C . LEU B 1 175 ? 34.129 2.476 20.162 1.00 14.70 175 LEU B C 1
ATOM 3875 O O . LEU B 1 175 ? 35.267 1.989 20.197 1.00 14.29 175 LEU B O 1
ATOM 3880 N N . VAL B 1 176 ? 33.408 2.562 19.046 1.00 14.86 176 VAL B N 1
ATOM 3881 C CA . VAL B 1 176 ? 33.943 2.142 17.766 1.00 15.23 176 VAL B CA 1
ATOM 3882 C C . VAL B 1 176 ? 35.174 2.957 17.414 1.00 15.56 176 VAL B C 1
ATOM 3883 O O . VAL B 1 176 ? 36.196 2.409 17.017 1.00 15.53 176 VAL B O 1
ATOM 3887 N N . MET B 1 177 ? 35.085 4.275 17.568 1.00 16.28 177 MET B N 1
ATOM 3888 C CA . MET B 1 177 ? 36.228 5.132 17.281 1.00 18.09 177 MET B CA 1
ATOM 3889 C C . MET B 1 177 ? 37.362 4.900 18.278 1.00 17.65 177 MET B C 1
ATOM 3890 O O . MET B 1 177 ? 38.533 4.965 17.915 1.00 17.57 177 MET B O 1
ATOM 3895 N N . GLU B 1 178 ? 37.009 4.620 19.527 1.00 18.65 178 GLU B N 1
ATOM 3896 C CA . GLU B 1 178 ? 38.023 4.375 20.561 1.00 19.62 178 GLU B CA 1
ATOM 3897 C C . GLU B 1 178 ? 38.799 3.072 20.364 1.00 19.35 178 GLU B C 1
ATOM 3898 O O . GLU B 1 178 ? 39.958 2.978 20.770 1.00 19.92 178 GLU B O 1
ATOM 3904 N N . GLU B 1 179 ? 38.178 2.079 19.727 1.00 17.96 179 GLU B N 1
ATOM 3905 C CA . GLU B 1 179 ? 38.868 0.825 19.413 1.00 18.56 179 GLU B CA 1
ATOM 3906 C C . GLU B 1 179 ? 40.050 1.068 18.475 1.00 18.56 179 GLU B C 1
ATOM 3907 O O . GLU B 1 179 ? 41.089 0.406 18.588 1.00 18.27 179 GLU B O 1
ATOM 3913 N N . GLY B 1 180 ? 39.878 2.007 17.543 1.00 18.33 180 GLY B N 1
ATOM 3914 C CA . GLY B 1 180 ? 40.965 2.483 16.685 1.00 18.07 180 GLY B CA 1
ATOM 3915 C C . GLY B 1 180 ? 41.289 1.733 15.406 1.00 17.70 180 GLY B C 1
ATOM 3916 O O . GLY B 1 180 ? 42.032 2.244 14.553 1.00 17.77 180 GLY B O 1
ATOM 3917 N N . GLY B 1 181 ? 40.739 0.529 15.252 1.00 16.92 181 GLY B N 1
ATOM 3918 C CA . GLY B 1 181 ? 41.072 -0.328 14.116 1.00 15.57 181 GLY B CA 1
ATOM 3919 C C . GLY B 1 181 ? 40.120 -0.252 12.931 1.00 14.53 181 GLY B C 1
ATOM 3920 O O . GLY B 1 181 ? 40.368 -0.848 11.875 1.00 14.34 181 GLY B O 1
ATOM 3921 N N . PHE B 1 182 ? 39.034 0.502 13.094 1.00 14.43 182 PHE B N 1
ATOM 3922 C CA . PHE B 1 182 ? 38.070 0.662 12.019 1.00 13.59 182 PHE B CA 1
ATOM 3923 C C . PHE B 1 182 ? 38.435 1.819 11.093 1.00 13.42 182 PHE B C 1
ATOM 3924 O O . PHE B 1 182 ? 38.952 2.842 11.548 1.00 15.21 182 PHE B O 1
ATOM 3932 N N . LEU B 1 183 ? 38.178 1.646 9.798 1.00 12.44 183 LEU B N 1
ATOM 3933 C CA . LEU B 1 183 ? 38.286 2.755 8.853 1.00 12.33 183 LEU B CA 1
ATOM 3934 C C . LEU B 1 183 ? 37.012 3.595 8.849 1.00 12.14 183 LEU B C 1
ATOM 3935 O O . LEU B 1 183 ? 37.049 4.814 8.599 1.00 12.01 183 LEU B O 1
ATOM 3940 N N . TYR B 1 184 ? 35.883 2.941 9.105 1.00 11.00 184 TYR B N 1
ATOM 3941 C CA . TYR B 1 184 ? 34.578 3.601 8.903 1.00 10.35 184 TYR B CA 1
ATOM 3942 C C . TYR B 1 184 ? 33.460 2.991 9.748 1.00 10.52 184 TYR B C 1
ATOM 3943 O O . TYR B 1 184 ? 33.561 1.851 10.190 1.00 9.63 184 TYR B O 1
ATOM 3952 N N . ASP B 1 185 ? 32.410 3.770 9.993 1.00 10.59 185 ASP B N 1
ATOM 3953 C CA . ASP B 1 185 ? 31.163 3.208 10.493 1.00 9.78 185 ASP B CA 1
ATOM 3954 C C . ASP B 1 185 ? 29.991 3.726 9.671 1.00 9.82 185 ASP B C 1
ATOM 3955 O O . ASP B 1 185 ? 30.130 4.688 8.908 1.00 8.72 185 ASP B O 1
ATOM 3960 N N . CYS B 1 186 ? 28.835 3.099 9.866 1.00 8.27 186 CYS B N 1
ATOM 3961 C CA . CYS B 1 186 ? 27.660 3.377 9.043 1.00 9.68 186 CYS B CA 1
ATOM 3962 C C . CYS B 1 186 ? 26.423 3.701 9.895 1.00 9.05 186 CYS B C 1
ATOM 3963 O O . CYS B 1 186 ? 25.296 3.653 9.405 1.00 9.78 186 CYS B O 1
ATOM 3966 N N . ASP B 1 187 ? 26.639 4.032 11.160 1.00 10.08 187 ASP B N 1
ATOM 3967 C CA . ASP B 1 187 ? 25.535 4.273 12.082 1.00 10.31 187 ASP B CA 1
ATOM 3968 C C . ASP B 1 187 ? 25.027 5.710 11.994 1.00 10.72 187 ASP B C 1
ATOM 3969 O O . ASP B 1 187 ? 24.883 6.402 13.011 1.00 11.23 187 ASP B O 1
ATOM 3974 N N . THR B 1 188 ? 24.768 6.157 10.765 1.00 9.52 188 THR B N 1
ATOM 3975 C CA . THR B 1 188 ? 24.080 7.433 10.528 1.00 10.38 188 THR B CA 1
ATOM 3976 C C . THR B 1 188 ? 23.201 7.293 9.283 1.00 9.66 188 THR B C 1
ATOM 3977 O O . THR B 1 188 ? 23.419 6.404 8.441 1.00 8.26 188 THR B O 1
ATOM 3981 N N . TYR B 1 189 ? 22.211 8.181 9.169 1.00 8.61 189 TYR B N 1
ATOM 3982 C CA . TYR B 1 189 ? 21.275 8.181 8.048 1.00 9.05 189 TYR B CA 1
ATOM 3983 C C . TYR B 1 189 ? 21.127 9.619 7.576 1.00 9.10 189 TYR B C 1
ATOM 3984 O O . TYR B 1 189 ? 20.051 10.015 7.167 1.00 7.62 189 TYR B O 1
ATOM 3993 N N . ASP B 1 190 ? 22.235 10.369 7.607 1.00 8.28 190 ASP B N 1
ATOM 3994 C CA . ASP B 1 190 ? 22.194 11.834 7.540 1.00 9.35 190 ASP B CA 1
ATOM 3995 C C . ASP B 1 190 ? 22.747 12.465 6.260 1.00 9.42 190 ASP B C 1
ATOM 3996 O O . ASP B 1 190 ? 22.842 13.695 6.158 1.00 9.59 190 ASP B O 1
ATOM 4001 N N . ASP B 1 191 ? 23.132 11.657 5.282 1.00 8.73 191 ASP B N 1
ATOM 4002 C CA . ASP B 1 191 ? 23.666 12.246 4.059 1.00 9.01 191 ASP B CA 1
ATOM 4003 C C . ASP B 1 191 ? 23.641 11.305 2.856 1.00 9.15 191 ASP B C 1
ATOM 4004 O O . ASP B 1 191 ? 23.265 10.119 2.984 1.00 10.68 191 ASP B O 1
ATOM 4009 N N . ASP B 1 192 ? 24.015 11.859 1.706 1.00 8.46 192 ASP B N 1
ATOM 4010 C CA . ASP B 1 192 ? 24.086 11.143 0.425 1.00 7.82 192 ASP B CA 1
ATOM 4011 C C . ASP B 1 192 ? 25.547 10.895 0.047 1.00 7.66 192 ASP B C 1
ATOM 4012 O O . ASP B 1 192 ? 25.823 10.425 -1.049 1.00 7.53 192 ASP B O 1
ATOM 4017 N N . LEU B 1 193 ? 26.459 11.220 0.958 1.00 7.99 193 LEU B N 1
ATOM 4018 C CA . LEU B 1 193 ? 27.886 11.113 0.707 1.00 8.88 193 LEU B CA 1
ATOM 4019 C C . LEU B 1 193 ? 28.599 10.800 2.020 1.00 7.84 193 LEU B C 1
ATOM 4020 O O . LEU B 1 193 ? 28.114 11.152 3.099 1.00 7.97 193 LEU B O 1
ATOM 4025 N N . PRO B 1 194 ? 29.766 10.145 1.927 1.00 8.15 194 PRO B N 1
ATOM 4026 C CA . PRO B 1 194 ? 30.606 9.974 3.116 1.00 8.09 194 PRO B CA 1
ATOM 4027 C C . PRO B 1 194 ? 31.103 11.322 3.619 1.00 9.76 194 PRO B C 1
ATOM 4028 O O . PRO B 1 194 ? 31.166 12.299 2.855 1.00 9.41 194 PRO B O 1
ATOM 4032 N N . TYR B 1 195 ? 31.476 11.353 4.895 1.00 9.61 195 TYR B N 1
ATOM 4033 C CA . TYR B 1 195 ? 32.095 12.535 5.475 1.00 10.43 195 TYR B CA 1
ATOM 4034 C C . TYR B 1 195 ? 32.947 12.144 6.664 1.00 10.92 195 TYR B C 1
ATOM 4035 O O . TYR B 1 195 ? 32.725 11.085 7.259 1.00 9.85 195 TYR B O 1
ATOM 4044 N N . TRP B 1 196 ? 33.911 12.999 7.036 1.00 10.72 196 TRP B N 1
ATOM 4045 C CA . TRP B 1 196 ? 34.747 12.717 8.211 1.00 10.84 196 TRP B CA 1
ATOM 4046 C C . TRP B 1 196 ? 34.060 13.049 9.537 1.00 11.89 196 TRP B C 1
ATOM 4047 O O . TRP B 1 196 ? 33.537 14.152 9.726 1.00 12.44 196 TRP B O 1
ATOM 4058 N N . GLU B 1 197 ? 34.068 12.098 10.466 1.00 12.74 197 GLU B N 1
ATOM 4059 C CA . GLU B 1 197 ? 33.506 12.341 11.787 1.00 14.73 197 GLU B CA 1
ATOM 4060 C C . GLU B 1 197 ? 34.138 13.593 12.407 1.00 16.66 197 GLU B C 1
ATOM 4061 O O . GLU B 1 197 ? 35.357 13.654 12.551 1.00 15.28 197 GLU B O 1
ATOM 4067 N N . PRO B 1 198 ? 33.316 14.588 12.773 1.00 18.47 198 PRO B N 1
ATOM 4068 C CA . PRO B 1 198 ? 33.852 15.787 13.432 1.00 21.46 198 PRO B CA 1
ATOM 4069 C C . PRO B 1 198 ? 34.213 15.602 14.918 1.00 23.79 198 PRO B C 1
ATOM 4070 O O . PRO B 1 198 ? 35.116 16.281 15.416 1.00 24.55 198 PRO B O 1
ATOM 4074 N N . ASN B 1 199 ? 33.533 14.691 15.612 1.00 26.88 199 ASN B N 1
ATOM 4075 C CA . ASN B 1 199 ? 33.716 14.527 17.058 1.00 30.34 199 ASN B CA 1
ATOM 4076 C C . ASN B 1 199 ? 34.386 13.210 17.459 1.00 31.90 199 ASN B C 1
ATOM 4077 O O . ASN B 1 199 ? 33.826 12.421 18.225 1.00 32.74 199 ASN B O 1
ATOM 4082 N N . ASN B 1 200 ? 35.582 12.981 16.929 1.00 33.21 200 ASN B N 1
ATOM 4083 C CA . ASN B 1 200 ? 36.378 11.815 17.290 1.00 34.74 200 ASN B CA 1
ATOM 4084 C C . ASN B 1 200 ? 37.199 12.130 18.535 1.00 36.38 200 ASN B C 1
ATOM 4085 O O . ASN B 1 200 ? 38.091 12.977 18.484 1.00 36.56 200 ASN B O 1
ATOM 4090 N N . PRO B 1 201 ? 36.887 11.456 19.661 1.00 37.86 201 PRO B N 1
ATOM 4091 C CA . PRO B 1 201 ? 37.556 11.632 20.956 1.00 38.57 201 PRO B CA 1
ATOM 4092 C C . PRO B 1 201 ? 39.070 11.508 20.835 1.00 39.17 201 PRO B C 1
ATOM 4093 O O . PRO B 1 201 ? 39.809 12.281 21.451 1.00 39.55 201 PRO B O 1
ATOM 4097 N N . THR B 1 202 ? 39.519 10.534 20.050 1.00 39.40 202 THR B N 1
ATOM 4098 C CA . THR B 1 202 ? 40.929 10.388 19.730 1.00 39.35 202 THR B CA 1
ATOM 4099 C C . THR B 1 202 ? 41.300 11.354 18.600 1.00 39.11 202 THR B C 1
ATOM 4100 O O . THR B 1 202 ? 40.563 12.300 18.324 1.00 39.23 202 THR B O 1
ATOM 4104 N N . GLY B 1 203 ? 42.433 11.126 17.943 1.00 38.35 203 GLY B N 1
ATOM 4105 C CA . GLY B 1 203 ? 42.856 12.028 16.868 1.00 37.63 203 GLY B CA 1
ATOM 4106 C C . GLY B 1 203 ? 42.605 11.513 15.459 1.00 36.56 203 GLY B C 1
ATOM 4107 O O . GLY B 1 203 ? 42.392 12.299 14.532 1.00 36.91 203 GLY B O 1
ATOM 4108 N N . LYS B 1 204 ? 42.628 10.190 15.308 1.00 34.97 204 LYS B N 1
ATOM 4109 C CA . LYS B 1 204 ? 42.622 9.529 14.008 1.00 32.87 204 LYS B CA 1
ATOM 4110 C C . LYS B 1 204 ? 41.422 9.919 13.138 1.00 30.46 204 LYS B C 1
ATOM 4111 O O . LYS B 1 204 ? 40.315 10.105 13.650 1.00 31.27 204 LYS B O 1
ATOM 4117 N N . PRO B 1 205 ? 41.643 10.066 11.819 1.00 27.23 205 PRO B N 1
ATOM 4118 C CA . PRO B 1 205 ? 40.498 10.262 10.943 1.00 24.71 205 PRO B CA 1
ATOM 4119 C C . PRO B 1 205 ? 39.547 9.070 11.050 1.00 22.68 205 PRO B C 1
ATOM 4120 O O . PRO B 1 205 ? 39.990 7.920 11.019 1.00 21.81 205 PRO B O 1
ATOM 4124 N N . HIS B 1 206 ? 38.254 9.348 11.210 1.00 18.83 206 HIS B N 1
ATOM 4125 C CA . HIS B 1 206 ? 37.242 8.298 11.168 1.00 15.91 206 HIS B CA 1
ATOM 4126 C C . HIS B 1 206 ? 36.170 8.661 10.141 1.00 13.39 206 HIS B C 1
ATOM 4127 O O . HIS B 1 206 ? 35.537 9.712 10.236 1.00 14.01 206 HIS B O 1
ATOM 4134 N N . LEU B 1 207 ? 35.964 7.779 9.171 1.00 12.08 207 LEU B N 1
ATOM 4135 C CA . LEU B 1 207 ? 35.011 8.063 8.093 1.00 11.01 207 LEU B CA 1
ATOM 4136 C C . LEU B 1 207 ? 33.610 7.546 8.391 1.00 11.21 207 LEU B C 1
ATOM 4137 O O . LEU B 1 207 ? 33.444 6.438 8.896 1.00 9.94 207 LEU B O 1
ATOM 4142 N N . VAL B 1 208 ? 32.613 8.358 8.047 1.00 9.67 208 VAL B N 1
ATOM 4143 C CA . VAL B 1 208 ? 31.219 7.980 8.170 1.00 9.60 208 VAL B CA 1
ATOM 4144 C C . VAL B 1 208 ? 30.696 7.718 6.770 1.00 9.15 208 VAL B C 1
ATOM 4145 O O . VAL B 1 208 ? 30.821 8.574 5.898 1.00 8.32 208 VAL B O 1
ATOM 4149 N N . ILE B 1 209 ? 30.109 6.539 6.556 1.00 9.01 209 ILE B N 1
ATOM 4150 C CA . ILE B 1 209 ? 29.406 6.276 5.309 1.00 9.53 209 ILE B CA 1
ATOM 4151 C C . ILE B 1 209 ? 27.943 6.015 5.638 1.00 8.91 209 ILE B C 1
ATOM 4152 O O . ILE B 1 209 ? 27.573 4.913 6.061 1.00 9.37 209 ILE B O 1
ATOM 4157 N N . PRO B 1 210 ? 27.098 7.038 5.468 1.00 8.59 210 PRO B N 1
ATOM 4158 C CA . PRO B 1 210 ? 25.707 6.908 5.883 1.00 7.72 210 PRO B CA 1
ATOM 4159 C C . PRO B 1 210 ? 24.989 5.713 5.253 1.00 7.62 210 PRO B C 1
ATOM 4160 O O . PRO B 1 210 ? 25.227 5.356 4.082 1.00 9.16 210 PRO B O 1
ATOM 4164 N N . TYR B 1 211 ? 24.097 5.129 6.045 1.00 7.53 211 TYR B N 1
ATOM 4165 C CA . TYR B 1 211 ? 23.319 3.982 5.611 1.00 8.92 211 TYR B CA 1
ATOM 4166 C C . TYR B 1 211 ? 21.874 4.458 5.411 1.00 8.00 211 TYR B C 1
ATOM 4167 O O . TYR B 1 211 ? 21.636 5.643 5.157 1.00 8.49 211 TYR B O 1
ATOM 4176 N N . THR B 1 212 ? 20.908 3.562 5.508 1.00 8.10 212 THR B N 1
ATOM 4177 C CA . THR B 1 212 ? 19.534 3.905 5.112 1.00 8.74 212 THR B CA 1
ATOM 4178 C C . THR B 1 212 ? 18.526 3.052 5.837 1.00 8.86 212 THR B C 1
ATOM 4179 O O . THR B 1 212 ? 18.775 1.861 6.114 1.00 8.70 212 THR B O 1
ATOM 4183 N N . LEU B 1 213 ? 17.380 3.669 6.137 1.00 8.69 213 LEU B N 1
ATOM 4184 C CA . LEU B 1 213 ? 16.212 2.942 6.636 1.00 9.32 213 LEU B CA 1
ATOM 4185 C C . LEU B 1 213 ? 15.050 3.048 5.638 1.00 10.20 213 LEU B C 1
ATOM 4186 O O . LEU B 1 213 ? 13.976 2.514 5.892 1.00 11.25 213 LEU B O 1
ATOM 4191 N N . ASP B 1 214 ? 15.265 3.693 4.493 1.00 8.45 214 ASP B N 1
ATOM 4192 C CA . ASP B 1 214 ? 14.174 3.822 3.501 1.00 8.40 214 ASP B CA 1
ATOM 4193 C C . ASP B 1 214 ? 14.348 2.955 2.234 1.00 8.54 214 ASP B C 1
ATOM 4194 O O . ASP B 1 2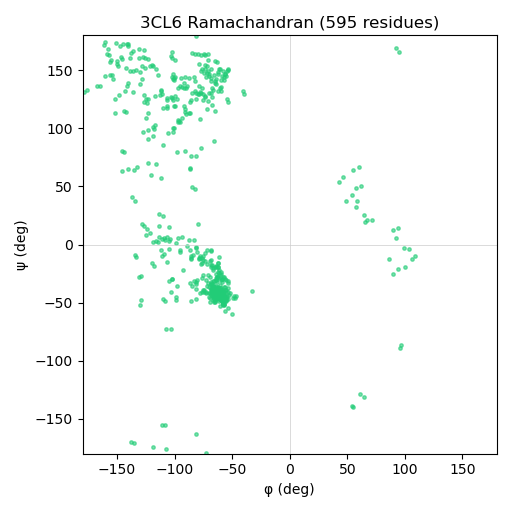14 ? 13.427 2.258 1.831 1.00 8.17 214 ASP B O 1
ATOM 4199 N N . THR B 1 215 ? 15.527 2.990 1.614 1.00 7.20 215 THR B N 1
ATOM 4200 C CA . THR B 1 215 ? 15.808 2.087 0.491 1.00 7.09 215 THR B CA 1
ATOM 4201 C C . THR B 1 215 ? 16.330 0.787 1.070 1.00 8.29 215 THR B C 1
ATOM 4202 O O . THR B 1 215 ? 17.487 0.398 0.885 1.00 8.63 215 THR B O 1
ATOM 4206 N N . ASN B 1 216 ? 15.443 0.120 1.783 1.00 7.10 216 ASN B N 1
ATOM 4207 C CA . ASN B 1 216 ? 15.811 -0.941 2.718 1.00 6.73 216 ASN B CA 1
ATOM 4208 C C . ASN B 1 216 ? 14.656 -1.918 2.830 1.00 6.74 216 ASN B C 1
ATOM 4209 O O . ASN B 1 216 ? 13.498 -1.528 3.075 1.00 6.65 216 ASN B O 1
ATOM 4214 N N . ASP B 1 217 ? 14.937 -3.196 2.593 1.00 6.26 217 ASP B N 1
ATOM 4215 C CA . ASP B 1 217 ? 13.843 -4.175 2.534 1.00 5.75 217 ASP B CA 1
ATOM 4216 C C . ASP B 1 217 ? 13.169 -4.423 3.906 1.00 6.54 217 ASP B C 1
ATOM 4217 O O . ASP B 1 217 ? 12.147 -5.122 3.998 1.00 7.08 217 ASP B O 1
ATOM 4222 N N . MET B 1 218 ? 13.721 -3.830 4.961 1.00 6.19 218 MET B N 1
ATOM 4223 C CA . MET B 1 218 ? 13.057 -3.921 6.261 1.00 8.17 218 MET B CA 1
ATOM 4224 C C . MET B 1 218 ? 11.625 -3.419 6.141 1.00 6.76 218 MET B C 1
ATOM 4225 O O . MET B 1 218 ? 10.734 -3.882 6.850 1.00 8.60 218 MET B O 1
ATOM 4230 N N . ARG B 1 219 ? 11.406 -2.477 5.223 1.00 7.24 219 ARG B N 1
ATOM 4231 C CA A ARG B 1 219 ? 10.104 -1.837 5.027 0.50 7.95 219 ARG B CA 1
ATOM 4232 C CA B ARG B 1 219 ? 10.089 -1.860 5.150 0.50 7.06 219 ARG B CA 1
ATOM 4233 C C . ARG B 1 219 ? 9.022 -2.837 4.656 1.00 7.86 219 ARG B C 1
ATOM 4234 O O . ARG B 1 219 ? 7.852 -2.531 4.745 1.00 7.28 219 ARG B O 1
ATOM 4249 N N . PHE B 1 220 ? 9.417 -4.034 4.198 1.00 7.37 220 PHE B N 1
ATOM 4250 C CA . PHE B 1 220 ? 8.405 -5.032 3.807 1.00 8.74 220 PHE B CA 1
ATOM 4251 C C . PHE B 1 220 ? 7.631 -5.558 5.021 1.00 10.16 220 PHE B C 1
ATOM 4252 O O . PHE B 1 220 ? 6.527 -6.109 4.877 1.00 11.84 220 PHE B O 1
ATOM 4260 N N . THR B 1 221 ? 8.204 -5.381 6.210 1.00 9.50 221 THR B N 1
ATOM 4261 C CA . THR B 1 221 ? 7.608 -5.961 7.413 1.00 11.95 221 THR B CA 1
ATOM 4262 C C . THR B 1 221 ? 7.326 -4.903 8.484 1.00 11.44 221 THR B C 1
ATOM 4263 O O . THR B 1 221 ? 7.048 -5.238 9.645 1.00 13.81 221 THR B O 1
ATOM 4267 N N . GLN B 1 222 ? 7.387 -3.627 8.108 1.00 9.96 222 GLN B N 1
ATOM 4268 C CA . GLN B 1 222 ? 7.063 -2.563 9.058 1.00 10.34 222 GLN B CA 1
ATOM 4269 C C . GLN B 1 222 ? 5.682 -2.012 8.808 1.00 11.60 222 GLN B C 1
ATOM 4270 O O . GLN B 1 222 ? 5.105 -2.228 7.743 1.00 11.35 222 GLN B O 1
ATOM 4276 N N . VAL B 1 223 ? 5.172 -1.268 9.785 1.00 11.73 223 VAL B N 1
ATOM 4277 C CA . VAL B 1 223 ? 3.783 -0.816 9.713 1.00 13.21 223 VAL B CA 1
ATOM 4278 C C . VAL B 1 223 ? 3.582 -0.022 8.430 1.00 15.50 223 VAL B C 1
ATOM 4279 O O . VAL B 1 223 ? 2.640 -0.295 7.660 1.00 17.99 223 VAL B O 1
ATOM 4283 N N . GLN B 1 224 ? 4.484 0.907 8.153 1.00 16.05 224 GLN B N 1
ATOM 4284 C CA . GLN B 1 224 ? 4.425 1.600 6.870 1.00 19.79 224 GLN B CA 1
ATOM 4285 C C . GLN B 1 224 ? 5.484 0.932 5.997 1.00 20.34 224 GLN B C 1
ATOM 4286 O O . GLN B 1 224 ? 6.679 0.890 6.363 1.00 19.45 224 GLN B O 1
ATOM 4292 N N . GLY B 1 225 ? 5.022 0.354 4.878 1.00 21.52 225 GLY B N 1
ATOM 4293 C CA . GLY B 1 225 ? 5.754 -0.740 4.219 1.00 19.13 225 GLY B CA 1
ATOM 4294 C C . GLY B 1 225 ? 5.218 -1.349 2.927 1.00 17.56 225 GLY B C 1
ATOM 4295 O O . GLY B 1 225 ? 4.029 -1.731 2.810 1.00 19.18 225 GLY B O 1
ATOM 4296 N N . PHE B 1 226 ? 6.130 -1.462 1.964 1.00 13.36 226 PHE B N 1
ATOM 4297 C CA . PHE B 1 226 ? 5.845 -1.993 0.628 1.00 12.02 226 PHE B CA 1
ATOM 4298 C C . PHE B 1 226 ? 4.896 -3.203 0.706 1.00 11.76 226 PHE B C 1
ATOM 4299 O O . PHE B 1 226 ? 5.153 -4.076 1.536 1.00 15.22 226 PHE B O 1
ATOM 4307 N N . ASN B 1 227 ? 3.832 -3.236 -0.122 1.00 12.09 227 ASN B N 1
ATOM 4308 C CA . ASN B 1 227 ? 2.846 -4.370 -0.152 1.00 12.05 227 ASN B CA 1
ATOM 4309 C C . ASN B 1 227 ? 3.321 -5.520 -1.046 1.00 10.99 227 ASN B C 1
ATOM 4310 O O . ASN B 1 227 ? 3.055 -6.690 -0.787 1.00 10.51 227 ASN B O 1
ATOM 4315 N N . LYS B 1 228 ? 3.988 -5.157 -2.133 1.00 9.84 228 LYS B N 1
ATOM 4316 C CA . LYS B 1 228 ? 4.424 -6.107 -3.143 1.00 9.54 228 LYS B CA 1
ATOM 4317 C C . LYS B 1 228 ? 5.827 -5.708 -3.572 1.00 8.16 228 LYS B C 1
ATOM 4318 O O . LYS B 1 228 ? 6.246 -4.571 -3.390 1.00 5.84 228 LYS B O 1
ATOM 4324 N N . GLY B 1 229 ? 6.547 -6.650 -4.167 1.00 8.67 229 GLY B N 1
ATOM 4325 C CA . GLY B 1 229 ? 7.898 -6.365 -4.652 1.00 7.62 229 GLY B CA 1
ATOM 4326 C C . GLY B 1 229 ? 7.990 -5.090 -5.489 1.00 8.81 229 GLY B C 1
ATOM 4327 O O . GLY B 1 229 ? 8.920 -4.301 -5.311 1.00 8.48 229 GLY B O 1
ATOM 4328 N N . ASP B 1 230 ? 7.038 -4.885 -6.402 1.00 9.42 230 ASP B N 1
ATOM 4329 C CA . ASP B 1 230 ? 7.052 -3.721 -7.313 1.00 11.85 230 ASP B CA 1
ATOM 4330 C C . ASP B 1 230 ? 7.170 -2.395 -6.577 1.00 9.94 230 ASP B C 1
ATOM 4331 O O . ASP B 1 230 ? 7.727 -1.423 -7.100 1.00 10.08 230 ASP B O 1
ATOM 4336 N N . ASP B 1 231 ? 6.622 -2.328 -5.372 1.00 9.29 231 ASP B N 1
ATOM 4337 C CA . ASP B 1 231 ? 6.709 -1.095 -4.617 1.00 8.29 231 ASP B CA 1
ATOM 4338 C C . ASP B 1 231 ? 8.165 -0.791 -4.268 1.00 8.28 231 ASP B C 1
ATOM 4339 O O . ASP B 1 231 ? 8.629 0.355 -4.389 1.00 7.98 231 ASP B O 1
ATOM 4344 N N . PHE B 1 232 ? 8.892 -1.833 -3.873 1.00 7.66 232 PHE B N 1
ATOM 4345 C CA . PHE B 1 232 ? 10.314 -1.721 -3.556 1.00 6.56 232 PHE B CA 1
ATOM 4346 C C . PHE B 1 232 ? 11.112 -1.378 -4.820 1.00 6.61 232 PHE B C 1
ATOM 4347 O O . PHE B 1 232 ? 11.960 -0.483 -4.808 1.00 7.69 232 PHE B O 1
ATOM 4355 N N . PHE B 1 233 ? 10.822 -2.073 -5.923 1.00 5.63 233 PHE B N 1
ATOM 4356 C CA . PHE B 1 233 ? 11.490 -1.743 -7.191 1.00 7.63 233 PHE B CA 1
ATOM 4357 C C . PHE B 1 233 ? 11.288 -0.277 -7.580 1.00 7.74 233 PHE B C 1
ATOM 4358 O O . PHE B 1 233 ? 12.244 0.416 -7.899 1.00 8.78 233 PHE B O 1
ATOM 4366 N N . GLU B 1 234 ? 10.043 0.200 -7.524 1.00 6.90 234 GLU B N 1
ATOM 4367 C CA . GLU B 1 234 ? 9.741 1.576 -7.922 1.00 8.83 234 GLU B CA 1
ATOM 4368 C C . GLU B 1 234 ? 10.422 2.578 -7.012 1.00 7.57 234 GLU B C 1
ATOM 4369 O O . GLU B 1 234 ? 10.883 3.641 -7.453 1.00 8.44 234 GLU B O 1
ATOM 4375 N N . TYR B 1 235 ? 10.506 2.239 -5.737 1.00 6.82 235 TYR B N 1
ATOM 4376 C CA . TYR B 1 235 ? 11.122 3.112 -4.752 1.00 7.24 235 TYR B CA 1
ATOM 4377 C C . TYR B 1 235 ? 12.624 3.254 -5.047 1.00 6.28 235 TYR B C 1
ATOM 4378 O O . TYR B 1 235 ? 13.157 4.369 -5.139 1.00 7.28 235 TYR B O 1
ATOM 4387 N N . LEU B 1 236 ? 13.291 2.118 -5.246 1.00 5.66 236 LEU B N 1
ATOM 4388 C CA . LEU B 1 236 ? 14.706 2.106 -5.617 1.00 5.71 236 LEU B CA 1
ATOM 4389 C C . LEU B 1 236 ? 14.956 2.766 -6.981 1.00 5.40 236 LEU B C 1
ATOM 4390 O O . LEU B 1 236 ? 15.927 3.510 -7.160 1.00 7.79 236 LEU B O 1
ATOM 4395 N N . LYS B 1 237 ? 14.099 2.475 -7.956 1.00 6.62 237 LYS B N 1
ATOM 4396 C CA . LYS B 1 237 ? 14.233 3.106 -9.271 1.00 7.31 237 LYS B CA 1
ATOM 4397 C C . LYS B 1 237 ? 14.177 4.634 -9.168 1.00 7.25 237 LYS B C 1
ATOM 4398 O O . LYS B 1 237 ? 14.959 5.356 -9.815 1.00 7.43 237 LYS B O 1
ATOM 4404 N N . ASP B 1 238 ? 13.230 5.134 -8.381 1.00 7.14 238 ASP B N 1
ATOM 4405 C CA . ASP B 1 238 ? 13.093 6.585 -8.234 1.00 8.00 238 ASP B CA 1
ATOM 4406 C C . ASP B 1 238 ? 14.337 7.198 -7.586 1.00 6.56 238 ASP B C 1
ATOM 4407 O O . ASP B 1 238 ? 14.847 8.243 -8.042 1.00 7.67 238 ASP B O 1
ATOM 4412 N N . ALA B 1 239 ? 14.815 6.574 -6.510 1.00 6.30 239 ALA B N 1
ATOM 4413 C CA . ALA B 1 239 ? 16.041 7.026 -5.850 1.00 6.36 239 ALA B CA 1
ATOM 4414 C C . ALA B 1 239 ? 17.184 7.072 -6.865 1.00 7.27 239 ALA B C 1
ATOM 4415 O O . ALA B 1 239 ? 17.896 8.069 -6.950 1.00 7.91 239 ALA B O 1
ATOM 4417 N N . PHE B 1 240 ? 17.349 5.993 -7.635 1.00 6.01 240 PHE B N 1
ATOM 4418 C CA . PHE B 1 240 ? 18.386 5.914 -8.670 1.00 6.63 240 PHE B CA 1
ATOM 4419 C C . PHE B 1 240 ? 18.253 7.034 -9.704 1.00 6.69 240 PHE B C 1
ATOM 4420 O O . PHE B 1 240 ? 19.216 7.768 -9.969 1.00 8.47 240 PHE B O 1
ATOM 4428 N N . ASP B 1 241 ? 17.057 7.185 -10.262 1.00 6.38 241 ASP B N 1
ATOM 4429 C CA . ASP B 1 241 ? 16.808 8.218 -11.282 1.00 7.06 241 ASP B CA 1
ATOM 4430 C C . ASP B 1 241 ? 17.170 9.622 -10.806 1.00 7.99 241 ASP B C 1
ATOM 4431 O O . ASP B 1 241 ? 17.785 10.407 -11.538 1.00 7.44 241 ASP B O 1
ATOM 4436 N N . VAL B 1 242 ? 16.770 9.955 -9.582 1.00 7.67 242 VAL B N 1
ATOM 4437 C CA . VAL B 1 242 ? 16.976 11.314 -9.075 1.00 8.34 242 VAL B CA 1
ATOM 4438 C C . VAL B 1 242 ? 18.474 11.538 -8.845 1.00 8.17 242 VAL B C 1
ATOM 4439 O O . VAL B 1 242 ? 19.048 12.529 -9.301 1.00 8.17 242 VAL B O 1
ATOM 4443 N N . LEU B 1 243 ? 19.120 10.606 -8.155 1.00 7.92 243 LEU B N 1
ATOM 4444 C CA . LEU B 1 243 ? 20.562 10.732 -7.921 1.00 7.82 243 LEU B CA 1
ATOM 4445 C C . LEU B 1 243 ? 21.378 10.681 -9.232 1.00 7.23 243 LEU B C 1
ATOM 4446 O O . LEU B 1 243 ? 22.336 11.420 -9.395 1.00 7.29 243 LEU B O 1
ATOM 4451 N N . TYR B 1 244 ? 21.002 9.798 -10.145 1.00 8.82 244 TYR B N 1
ATOM 4452 C CA . TYR B 1 244 ? 21.734 9.673 -11.415 1.00 9.78 244 TYR B CA 1
ATOM 4453 C C . TYR B 1 244 ? 21.664 10.990 -12.190 1.00 10.59 244 TYR B C 1
ATOM 4454 O O . TYR B 1 244 ? 22.662 11.433 -12.798 1.00 9.53 244 TYR B O 1
ATOM 4463 N N . ALA B 1 245 ? 20.474 11.601 -12.185 1.00 9.65 245 ALA B N 1
ATOM 4464 C CA . ALA B 1 245 ? 20.283 12.923 -12.793 1.00 10.00 245 ALA B CA 1
ATOM 4465 C C . ALA B 1 245 ? 21.190 13.976 -12.159 1.00 10.25 245 ALA B C 1
ATOM 4466 O O . ALA B 1 245 ? 21.839 14.781 -12.864 1.00 11.74 245 ALA B O 1
ATOM 4468 N N . GLU B 1 246 ? 21.228 14.000 -10.830 1.00 10.17 246 GLU B N 1
ATOM 4469 C CA . GLU B 1 246 ? 22.046 14.969 -10.112 1.00 11.15 246 GLU B CA 1
ATOM 4470 C C . GLU B 1 246 ? 23.522 14.761 -10.418 1.00 12.13 246 GLU B C 1
ATOM 4471 O O . GLU B 1 246 ? 24.318 15.703 -10.328 1.00 12.34 246 GLU B O 1
ATOM 4477 N N . GLY B 1 247 ? 23.866 13.511 -10.733 1.00 10.65 247 GLY B N 1
ATOM 4478 C CA . GLY B 1 247 ? 25.216 13.104 -11.108 1.00 11.59 247 GLY B CA 1
ATOM 4479 C C . GLY B 1 247 ? 25.769 13.767 -12.363 1.00 10.93 247 GLY B C 1
ATOM 4480 O O . GLY B 1 247 ? 26.954 13.620 -12.649 1.00 12.75 247 GLY B O 1
ATOM 4481 N N . ALA B 1 248 ? 24.917 14.468 -13.114 1.00 11.37 248 ALA B N 1
ATOM 4482 C CA . ALA B 1 248 ? 25.389 15.309 -14.237 1.00 11.61 248 ALA B CA 1
ATOM 4483 C C . ALA B 1 248 ? 26.373 16.388 -13.740 1.00 12.84 248 ALA B C 1
ATOM 4484 O O . ALA B 1 248 ? 27.282 16.811 -14.468 1.00 12.67 248 ALA B O 1
ATOM 4486 N N . GLU B 1 249 ? 26.204 16.814 -12.490 1.00 12.67 249 GLU B N 1
ATOM 4487 C CA . GLU B 1 249 ? 27.050 17.851 -11.884 1.00 14.30 249 GLU B CA 1
ATOM 4488 C C . GLU B 1 249 ? 27.585 17.439 -10.507 1.00 13.68 249 GLU B C 1
ATOM 4489 O O . GLU B 1 249 ? 28.655 17.875 -10.084 1.00 14.09 249 GLU B O 1
ATOM 4495 N N . ALA B 1 250 ? 26.843 16.593 -9.801 1.00 12.30 250 ALA B N 1
ATOM 4496 C CA . ALA B 1 250 ? 27.195 16.266 -8.424 1.00 11.19 250 ALA B CA 1
ATOM 4497 C C . ALA B 1 250 ? 26.859 14.813 -8.050 1.00 11.56 250 ALA B C 1
ATOM 4498 O O . ALA B 1 250 ? 25.830 14.534 -7.425 1.00 11.74 250 ALA B O 1
ATOM 4500 N N . PRO B 1 251 ? 27.730 13.871 -8.438 1.00 10.94 251 PRO B N 1
ATOM 4501 C CA . PRO B 1 251 ? 27.444 12.472 -8.098 1.00 9.86 251 PRO B CA 1
ATOM 4502 C C . PRO B 1 251 ? 27.388 12.197 -6.585 1.00 9.81 251 PRO B C 1
ATOM 4503 O O . PRO B 1 251 ? 28.069 12.840 -5.791 1.00 8.63 251 PRO B O 1
ATOM 4507 N N . LYS B 1 252 ? 26.545 11.241 -6.208 1.00 9.35 252 LYS B N 1
ATOM 4508 C CA . LYS B 1 252 ? 26.299 10.899 -4.814 1.00 9.65 252 LYS B CA 1
ATOM 4509 C C . LYS B 1 252 ? 26.315 9.370 -4.731 1.00 8.64 252 LYS B C 1
ATOM 4510 O O . LYS B 1 252 ? 26.698 8.696 -5.692 1.00 8.17 252 LYS B O 1
ATOM 4516 N N . MET B 1 253 ? 25.919 8.828 -3.587 1.00 8.16 253 MET B N 1
ATOM 4517 C CA . MET B 1 253 ? 25.821 7.380 -3.458 1.00 9.07 253 MET B CA 1
ATOM 4518 C C . MET B 1 253 ? 24.438 6.971 -2.948 1.00 8.98 253 MET B C 1
ATOM 4519 O O . MET B 1 253 ? 23.692 7.790 -2.380 1.00 9.18 253 MET B O 1
ATOM 4524 N N . LEU B 1 254 ? 24.114 5.701 -3.158 1.00 8.71 254 LEU B N 1
ATOM 4525 C CA . LEU B 1 254 ? 22.859 5.147 -2.684 1.00 9.68 254 LEU B CA 1
ATOM 4526 C C . LEU B 1 254 ? 23.151 3.797 -2.075 1.00 8.93 254 LEU B C 1
ATOM 4527 O O . LEU B 1 254 ? 23.840 2.987 -2.691 1.00 9.64 254 LEU B O 1
ATOM 4532 N N . SER B 1 255 ? 22.632 3.570 -0.866 1.00 8.27 255 SER B N 1
ATOM 4533 C CA . SER B 1 255 ? 22.755 2.290 -0.194 1.00 8.24 255 SER B CA 1
ATOM 4534 C C . SER B 1 255 ? 21.443 1.538 -0.382 1.00 8.58 255 SER B C 1
ATOM 4535 O O . SER B 1 255 ? 20.363 2.130 -0.341 1.00 7.94 255 SER B O 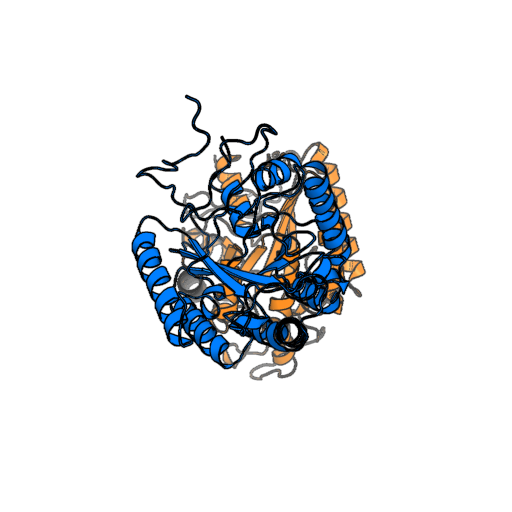1
ATOM 4538 N N . ILE B 1 256 ? 21.549 0.230 -0.580 1.00 6.00 256 ILE B N 1
ATOM 4539 C CA . ILE B 1 256 ? 20.368 -0.628 -0.649 1.00 6.77 256 ILE B CA 1
ATOM 4540 C C . ILE B 1 256 ? 20.531 -1.703 0.417 1.00 7.10 256 ILE B C 1
ATOM 4541 O O . ILE B 1 256 ? 21.429 -2.534 0.322 1.00 8.16 256 ILE B O 1
ATOM 4546 N N . GLY B 1 257 ? 19.674 -1.663 1.437 1.00 5.86 257 GLY B N 1
ATOM 4547 C CA . GLY B 1 257 ? 19.814 -2.558 2.569 1.00 5.62 257 GLY B CA 1
ATOM 4548 C C . GLY B 1 257 ? 18.912 -3.769 2.420 1.00 5.57 257 GLY B C 1
ATOM 4549 O O . GLY B 1 257 ? 17.738 -3.648 2.058 1.00 5.00 257 GLY B O 1
ATOM 4550 N N . LEU B 1 258 ? 19.468 -4.944 2.698 1.00 5.61 258 LEU B N 1
ATOM 4551 C CA . LEU B 1 258 ? 18.785 -6.210 2.418 1.00 6.21 258 LEU B CA 1
ATOM 4552 C C . LEU B 1 258 ? 18.933 -7.166 3.612 1.00 7.18 258 LEU B C 1
ATOM 4553 O O . LEU B 1 258 ? 19.939 -7.138 4.334 1.00 7.13 258 LEU B O 1
ATOM 4558 N N . HIS B 1 259 ? 17.936 -8.020 3.817 1.00 7.66 259 HIS B N 1
ATOM 4559 C CA . HIS B 1 259 ? 17.999 -9.029 4.890 1.00 7.61 259 HIS B CA 1
ATOM 4560 C C . HIS B 1 259 ? 17.694 -10.417 4.341 1.00 7.94 259 HIS B C 1
ATOM 4561 O O . HIS B 1 259 ? 16.813 -10.571 3.511 1.00 7.45 259 HIS B O 1
ATOM 4568 N N . CYS B 1 260 ? 18.383 -11.443 4.831 1.00 7.79 260 CYS B N 1
ATOM 4569 C CA . CYS B 1 260 ? 18.242 -12.764 4.216 1.00 7.79 260 CYS B CA 1
ATOM 4570 C C . CYS B 1 260 ? 16.815 -13.303 4.318 1.00 7.48 260 CYS B C 1
ATOM 4571 O O . CYS B 1 260 ? 16.284 -13.890 3.359 1.00 6.09 260 CYS B O 1
ATOM 4574 N N . ARG B 1 261 ? 16.218 -13.128 5.495 1.00 6.80 261 ARG B N 1
ATOM 4575 C CA . ARG B 1 261 ? 14.880 -13.640 5.789 1.00 7.64 261 ARG B CA 1
ATOM 4576 C C . ARG B 1 261 ? 13.790 -12.830 5.092 1.00 8.08 261 ARG B C 1
ATOM 4577 O O . ARG B 1 261 ? 12.643 -13.255 5.036 1.00 9.54 261 ARG B O 1
ATOM 4585 N N . LEU B 1 262 ? 14.139 -11.658 4.579 1.00 6.84 262 LEU B N 1
ATOM 4586 C CA . LEU B 1 262 ? 13.130 -10.786 3.967 1.00 6.89 262 LEU B CA 1
ATOM 4587 C C . LEU B 1 262 ? 13.224 -10.850 2.437 1.00 6.54 262 LEU B C 1
ATOM 4588 O O . LEU B 1 262 ? 12.358 -11.462 1.777 1.00 5.88 262 LEU B O 1
ATOM 4593 N N . ILE B 1 263 ? 14.269 -10.240 1.858 1.00 6.62 263 ILE B N 1
ATOM 4594 C CA . ILE B 1 263 ? 14.393 -10.269 0.389 1.00 7.62 263 ILE B CA 1
ATOM 4595 C C . ILE B 1 263 ? 14.689 -11.673 -0.155 1.00 7.69 263 ILE B C 1
ATOM 4596 O O . ILE B 1 263 ? 14.495 -11.941 -1.357 1.00 9.28 263 ILE B O 1
ATOM 4601 N N . GLY B 1 264 ? 15.150 -12.567 0.724 1.00 6.51 264 GLY B N 1
ATOM 4602 C CA . GLY B 1 264 ? 15.379 -13.956 0.357 1.00 6.36 264 GLY B CA 1
ATOM 4603 C C . GLY B 1 264 ? 14.117 -14.739 0.037 1.00 7.43 264 GLY B C 1
ATOM 4604 O O . GLY B 1 264 ? 14.201 -15.809 -0.558 1.00 8.96 264 GLY B O 1
ATOM 4605 N N . ARG B 1 265 ? 12.949 -14.243 0.447 1.00 7.11 265 ARG B N 1
ATOM 4606 C CA . ARG B 1 265 ? 11.692 -14.862 0.003 1.00 8.39 265 ARG B CA 1
ATOM 4607 C C . ARG B 1 265 ? 11.526 -14.664 -1.506 1.00 7.10 265 ARG B C 1
ATOM 4608 O O . ARG B 1 265 ? 11.714 -13.556 -2.016 1.00 9.18 265 ARG B O 1
ATOM 4616 N N . PRO B 1 266 ? 11.168 -15.733 -2.236 1.00 7.45 266 PRO B N 1
ATOM 4617 C CA . PRO B 1 266 ? 10.983 -15.568 -3.684 1.00 7.90 266 PRO B CA 1
ATOM 4618 C C . PRO B 1 266 ? 10.010 -14.458 -4.107 1.00 8.25 266 PRO B C 1
ATOM 4619 O O . PRO B 1 266 ? 10.249 -13.818 -5.136 1.00 9.56 266 PRO B O 1
ATOM 4623 N N . ALA B 1 267 ? 8.964 -14.202 -3.324 1.00 6.67 267 ALA B N 1
ATOM 4624 C CA . ALA B 1 267 ? 8.005 -13.148 -3.672 1.00 7.95 267 ALA B CA 1
ATOM 4625 C C . ALA B 1 267 ? 8.667 -11.778 -3.744 1.00 8.61 267 ALA B C 1
ATOM 4626 O O . ALA B 1 267 ? 8.196 -10.882 -4.485 1.00 8.39 267 ALA B O 1
ATOM 4628 N N . ARG B 1 268 ? 9.760 -11.619 -2.998 1.00 6.49 268 ARG B N 1
ATOM 4629 C CA . ARG B 1 268 ? 10.437 -10.325 -2.897 1.00 6.79 268 ARG B CA 1
ATOM 4630 C C . ARG B 1 268 ? 11.702 -10.261 -3.759 1.00 5.81 268 ARG B C 1
ATOM 4631 O O . ARG B 1 268 ? 12.086 -9.196 -4.229 1.00 7.69 268 ARG B O 1
ATOM 4639 N N . LEU B 1 269 ? 12.347 -11.404 -3.970 1.00 7.29 269 LEU B N 1
ATOM 4640 C CA . LEU B 1 269 ? 13.605 -11.401 -4.734 1.00 7.94 269 LEU B CA 1
ATOM 4641 C C . LEU B 1 269 ? 13.407 -10.887 -6.150 1.00 8.05 269 LEU B C 1
ATOM 4642 O O . LEU B 1 269 ? 14.268 -10.178 -6.678 1.00 9.78 269 LEU B O 1
ATOM 4647 N N . ALA B 1 270 ? 12.289 -11.250 -6.785 1.00 8.61 270 ALA B N 1
ATOM 4648 C CA . ALA B 1 270 ? 11.999 -10.802 -8.150 1.00 8.34 270 ALA B CA 1
ATOM 4649 C C . ALA B 1 270 ? 12.228 -9.292 -8.345 1.00 8.88 270 ALA B C 1
ATOM 4650 O O . ALA B 1 270 ? 12.814 -8.853 -9.340 1.00 8.89 270 ALA B O 1
ATOM 4652 N N . ALA B 1 271 ? 11.774 -8.488 -7.388 1.00 7.69 271 ALA B N 1
ATOM 4653 C CA . ALA B 1 271 ? 11.888 -7.030 -7.528 1.00 8.77 271 ALA B CA 1
ATOM 4654 C C . ALA B 1 271 ? 13.339 -6.577 -7.449 1.00 8.82 271 ALA B C 1
ATOM 4655 O O . ALA B 1 271 ? 13.752 -5.664 -8.178 1.00 9.11 271 ALA B O 1
ATOM 4657 N N . LEU B 1 272 ? 14.111 -7.211 -6.571 1.00 8.81 272 LEU B N 1
ATOM 4658 C CA . LEU B 1 272 ? 15.525 -6.894 -6.451 1.00 9.08 272 LEU B CA 1
ATOM 4659 C C . LEU B 1 272 ? 16.234 -7.175 -7.773 1.00 9.08 272 LEU B C 1
ATOM 4660 O O . LEU B 1 272 ? 17.065 -6.371 -8.224 1.00 7.62 272 LEU B O 1
ATOM 4665 N N . GLN B 1 273 ? 15.900 -8.301 -8.412 1.00 8.99 273 GLN B N 1
ATOM 4666 C CA . GLN B 1 273 ? 16.483 -8.618 -9.728 1.00 11.06 273 GLN B CA 1
ATOM 4667 C C . GLN B 1 273 ? 16.124 -7.550 -10.754 1.00 10.45 273 GLN B C 1
ATOM 4668 O O . GLN B 1 273 ? 16.985 -7.110 -11.544 1.00 11.21 273 GLN B O 1
ATOM 4674 N N . ARG B 1 274 ? 14.858 -7.133 -10.762 1.00 10.91 274 ARG B N 1
ATOM 4675 C CA . ARG B 1 274 ? 14.453 -6.079 -11.688 1.00 11.87 274 ARG B CA 1
ATOM 4676 C C . ARG B 1 274 ? 15.257 -4.812 -11.409 1.00 9.72 274 ARG B C 1
ATOM 4677 O O . ARG B 1 274 ? 15.627 -4.110 -12.333 1.00 9.83 274 ARG B O 1
ATOM 4685 N N . PHE B 1 275 ? 15.514 -4.486 -10.142 1.00 8.46 275 PHE B N 1
ATOM 4686 C CA . PHE B 1 275 ? 16.271 -3.259 -9.888 1.00 7.35 275 PHE B CA 1
ATOM 4687 C C . PHE B 1 275 ? 17.724 -3.402 -10.334 1.00 7.69 275 PHE B C 1
ATOM 4688 O O . PHE B 1 275 ? 18.292 -2.476 -10.911 1.00 7.57 275 PHE B O 1
ATOM 4696 N N . ILE B 1 276 ? 18.313 -4.558 -10.062 1.00 7.54 276 ILE B N 1
ATOM 4697 C CA . ILE B 1 276 ? 19.696 -4.794 -10.499 1.00 7.42 276 ILE B CA 1
ATOM 4698 C C . ILE B 1 276 ? 19.776 -4.659 -12.025 1.00 7.73 276 ILE B C 1
ATOM 4699 O O . ILE B 1 276 ? 20.638 -3.950 -12.543 1.00 10.03 276 ILE B O 1
ATOM 4704 N N . GLU B 1 277 ? 18.869 -5.306 -12.746 1.00 9.17 277 GLU B N 1
ATOM 4705 C CA . GLU B 1 277 ? 18.804 -5.152 -14.207 1.00 9.91 277 GLU B CA 1
ATOM 4706 C C . GLU B 1 277 ? 18.669 -3.693 -14.675 1.00 9.72 277 GLU B C 1
ATOM 4707 O O . GLU B 1 277 ? 19.313 -3.274 -15.637 1.00 10.70 277 GLU B O 1
ATOM 4713 N N . TYR B 1 278 ? 17.856 -2.908 -13.975 1.00 8.66 278 TYR B N 1
ATOM 4714 C CA . TYR B 1 278 ? 17.682 -1.517 -14.341 1.00 10.10 278 TYR B CA 1
ATOM 4715 C C . TYR B 1 278 ? 18.985 -0.735 -14.166 1.00 10.55 278 TYR B C 1
ATOM 4716 O O . TYR B 1 278 ? 19.380 0.033 -15.049 1.00 11.80 278 TYR B O 1
ATOM 4725 N N . ALA B 1 279 ? 19.608 -0.883 -12.998 1.00 9.91 279 ALA B N 1
ATOM 4726 C CA . ALA B 1 279 ? 20.877 -0.231 -12.708 1.00 9.79 279 ALA B CA 1
ATOM 4727 C C . ALA B 1 279 ? 21.949 -0.659 -13.715 1.00 10.26 279 ALA B C 1
ATOM 4728 O O . ALA B 1 279 ? 22.697 0.183 -14.225 1.00 11.52 279 ALA B O 1
ATOM 4730 N N . LYS B 1 280 ? 22.001 -1.953 -14.031 1.00 10.05 280 LYS B N 1
ATOM 4731 C CA . LYS B 1 280 ? 22.992 -2.439 -14.993 1.00 12.02 280 LYS B CA 1
ATOM 4732 C C . LYS B 1 280 ? 22.795 -1.900 -16.417 1.00 13.76 280 LYS B C 1
ATOM 4733 O O . LYS B 1 280 ? 23.725 -1.944 -17.239 1.00 14.94 280 LYS B O 1
ATOM 4739 N N . SER B 1 281 ? 21.597 -1.413 -16.722 1.00 13.23 281 SER B N 1
ATOM 4740 C CA . SER B 1 281 ? 21.292 -0.897 -18.064 1.00 13.25 281 SER B CA 1
ATOM 4741 C C . SER B 1 281 ? 21.807 0.527 -18.287 1.00 14.27 281 SER B C 1
ATOM 4742 O O . SER B 1 281 ? 21.701 1.060 -19.405 1.00 15.39 281 SER B O 1
ATOM 4745 N N . HIS B 1 282 ? 22.325 1.152 -17.231 1.00 13.36 282 HIS B N 1
ATOM 4746 C CA . HIS B 1 282 ? 22.919 2.488 -17.326 1.00 14.23 282 HIS B CA 1
ATOM 4747 C C . HIS B 1 282 ? 24.437 2.448 -17.374 1.00 14.89 282 HIS B C 1
ATOM 4748 O O . HIS B 1 282 ? 25.063 1.642 -16.691 1.00 14.72 282 HIS B O 1
ATOM 4755 N N . GLU B 1 283 ? 25.033 3.346 -18.163 1.00 20.00 283 GLU B N 1
ATOM 4756 C CA . GLU B 1 283 ? 26.470 3.574 -18.078 1.00 20.00 283 GLU B CA 1
ATOM 4757 C C . GLU B 1 283 ? 26.830 4.367 -16.827 1.00 20.00 283 GLU B C 1
ATOM 4758 O O . GLU B 1 283 ? 25.956 4.999 -16.211 1.00 16.29 283 GLU B O 1
ATOM 4764 N N . GLN B 1 284 ? 28.103 4.350 -16.463 1.00 15.76 284 GLN B N 1
ATOM 4765 C CA . GLN B 1 284 ? 28.623 5.169 -15.378 1.00 14.65 284 GLN B CA 1
ATOM 4766 C C . GLN B 1 284 ? 27.947 4.943 -14.018 1.00 14.14 284 GLN B C 1
ATOM 4767 O O . GLN B 1 284 ? 27.574 5.897 -13.324 1.00 11.97 284 GLN B O 1
ATOM 4773 N N . VAL B 1 285 ? 27.826 3.667 -13.648 1.00 12.12 285 VAL B N 1
ATOM 4774 C CA . VAL B 1 285 ? 27.405 3.260 -12.317 1.00 11.66 285 VAL B CA 1
ATOM 4775 C C . VAL B 1 285 ? 28.543 2.489 -11.653 1.00 10.77 285 VAL B C 1
ATOM 4776 O O . VAL B 1 285 ? 29.069 1.547 -12.233 1.00 11.25 285 VAL B O 1
ATOM 4780 N N . TRP B 1 286 ? 28.920 2.892 -10.446 1.00 9.88 286 TRP B N 1
ATOM 4781 C CA . TRP B 1 286 ? 29.924 2.171 -9.666 1.00 10.04 286 TRP B CA 1
ATOM 4782 C C . TRP B 1 286 ? 29.253 1.226 -8.682 1.00 11.16 286 TRP B C 1
ATOM 4783 O O . TRP B 1 286 ? 28.720 1.678 -7.666 1.00 11.59 286 TRP B O 1
ATOM 4794 N N . PHE B 1 287 ? 29.308 -0.081 -8.966 1.00 10.42 287 PHE B N 1
ATOM 4795 C CA . PHE B 1 287 ? 28.808 -1.094 -8.034 1.00 10.17 287 PHE B CA 1
ATOM 4796 C C . PHE B 1 287 ? 29.968 -1.473 -7.132 1.00 10.22 287 PHE B C 1
ATOM 4797 O O . PHE B 1 287 ? 30.965 -2.064 -7.587 1.00 10.85 287 PHE B O 1
ATOM 4805 N N . THR B 1 288 ? 29.866 -1.117 -5.858 1.00 10.88 288 THR B N 1
ATOM 4806 C CA . THR B 1 288 ? 31.021 -1.199 -4.983 1.00 11.76 288 THR B CA 1
ATOM 4807 C C . THR B 1 288 ? 30.701 -1.706 -3.571 1.00 11.55 288 THR B C 1
ATOM 4808 O O . THR B 1 288 ? 29.539 -1.907 -3.215 1.00 9.74 288 THR B O 1
ATOM 4812 N N . ARG B 1 289 ? 31.760 -1.938 -2.798 1.00 9.91 289 ARG B N 1
ATOM 4813 C CA . ARG B 1 289 ? 31.675 -2.319 -1.401 1.00 11.17 289 ARG B CA 1
ATOM 4814 C C . ARG B 1 289 ? 31.993 -1.085 -0.561 1.00 10.51 289 ARG B C 1
ATOM 4815 O O . ARG B 1 289 ? 32.633 -0.130 -1.046 1.00 10.07 289 ARG B O 1
ATOM 4823 N N . ARG B 1 290 ? 31.579 -1.109 0.702 1.00 10.17 290 ARG B N 1
ATOM 4824 C CA . ARG B 1 290 ? 31.756 0.072 1.541 1.00 9.70 290 ARG B CA 1
ATOM 4825 C C . ARG B 1 290 ? 33.224 0.369 1.879 1.00 10.31 290 ARG B C 1
ATOM 4826 O O . ARG B 1 290 ? 33.610 1.526 1.992 1.00 8.96 290 ARG B O 1
ATOM 4834 N N . VAL B 1 291 ? 34.044 -0.664 2.030 1.00 9.70 291 VAL B N 1
ATOM 4835 C CA . VAL B 1 291 ? 35.463 -0.414 2.278 1.00 10.81 291 VAL B CA 1
ATOM 4836 C C . VAL B 1 291 ? 36.141 0.232 1.063 1.00 11.01 291 VAL B C 1
ATOM 4837 O O . VAL B 1 291 ? 37.095 1.006 1.219 1.00 10.24 291 VAL B O 1
ATOM 4841 N N . ASP B 1 292 ? 35.662 -0.089 -0.134 1.00 10.78 292 ASP B N 1
ATOM 4842 C CA . ASP B 1 292 ? 36.198 0.513 -1.348 1.00 10.66 292 ASP B CA 1
ATOM 4843 C C . ASP B 1 292 ? 35.876 2.001 -1.358 1.00 10.69 292 ASP B C 1
ATOM 4844 O O . ASP B 1 292 ? 36.736 2.828 -1.696 1.00 12.35 292 ASP B O 1
ATOM 4849 N N . ILE B 1 293 ? 34.645 2.350 -0.969 1.00 10.11 293 ILE B N 1
ATOM 4850 C CA . ILE B 1 293 ? 34.291 3.768 -0.822 1.00 10.26 293 ILE B CA 1
ATOM 4851 C C . ILE B 1 293 ? 35.187 4.454 0.212 1.00 10.62 293 ILE B C 1
ATOM 4852 O O . ILE B 1 293 ? 35.652 5.582 -0.006 1.00 9.90 293 ILE B O 1
ATOM 4857 N N . ALA B 1 294 ? 35.438 3.772 1.321 1.00 10.64 294 ALA B N 1
ATOM 4858 C CA . ALA B 1 294 ? 36.275 4.332 2.391 1.00 11.99 294 ALA B CA 1
ATOM 4859 C C . ALA B 1 294 ? 37.691 4.621 1.907 1.00 12.61 294 ALA B C 1
ATOM 4860 O O . ALA B 1 294 ? 38.233 5.696 2.178 1.00 12.27 294 ALA B O 1
ATOM 4862 N N . ARG B 1 295 ? 38.286 3.665 1.202 1.00 12.93 295 ARG B N 1
ATOM 4863 C CA . ARG B 1 295 ? 39.637 3.853 0.688 1.00 14.44 295 ARG B CA 1
ATOM 4864 C C . ARG B 1 295 ? 39.665 4.951 -0.373 1.00 13.63 295 ARG B C 1
ATOM 4865 O O . ARG B 1 295 ? 40.580 5.780 -0.383 1.00 13.89 295 ARG B O 1
ATOM 4873 N N . HIS B 1 296 ? 38.655 4.973 -1.241 1.00 11.76 296 HIS B N 1
ATOM 4874 C CA . HIS B 1 296 ? 38.539 6.017 -2.247 1.00 12.02 296 HIS B CA 1
ATOM 4875 C C . HIS B 1 296 ? 38.463 7.402 -1.632 1.00 12.12 296 HIS B C 1
ATOM 4876 O O . HIS B 1 296 ? 39.059 8.345 -2.164 1.00 11.18 296 HIS B O 1
ATOM 4883 N N . TRP B 1 297 ? 37.742 7.520 -0.515 1.00 9.76 297 TRP B N 1
ATOM 4884 C CA . TRP B 1 297 ? 37.602 8.807 0.176 1.00 11.75 297 TRP B CA 1
ATOM 4885 C C . TRP B 1 297 ? 38.936 9.256 0.802 1.00 13.62 297 TRP B C 1
ATOM 4886 O O . TRP B 1 297 ? 39.310 10.444 0.730 1.00 14.13 297 TRP B O 1
ATOM 4897 N N . HIS B 1 298 ? 39.648 8.318 1.421 1.00 14.49 298 HIS B N 1
ATOM 4898 C CA . HIS B 1 298 ? 40.968 8.603 1.979 1.00 17.28 298 HIS B CA 1
ATOM 4899 C C . HIS B 1 298 ? 41.904 9.139 0.896 1.00 17.43 298 HIS B C 1
ATOM 4900 O O . HIS B 1 298 ? 42.730 10.019 1.159 1.00 18.54 298 HIS B O 1
ATOM 4907 N N . ALA B 1 299 ? 41.768 8.617 -0.324 1.00 16.76 299 ALA B N 1
ATOM 4908 C CA . ALA B 1 299 ? 42.627 9.017 -1.436 1.00 17.99 299 ALA B CA 1
ATOM 4909 C C . ALA B 1 299 ? 42.254 10.379 -2.015 1.00 18.69 299 ALA B C 1
ATOM 4910 O O . ALA B 1 299 ? 43.129 11.189 -2.352 1.00 18.62 299 ALA B O 1
ATOM 4912 N N . THR B 1 300 ? 40.948 10.611 -2.139 1.00 17.77 300 THR B N 1
ATOM 4913 C CA . THR B 1 300 ? 40.400 11.703 -2.938 1.00 17.58 300 THR B CA 1
ATOM 4914 C C . THR B 1 300 ? 40.044 12.928 -2.093 1.00 17.53 300 THR B C 1
ATOM 4915 O O . THR B 1 300 ? 40.190 14.082 -2.533 1.00 18.15 300 THR B O 1
ATOM 4919 N N . HIS B 1 301 ? 39.572 12.675 -0.883 1.00 16.50 301 HIS B N 1
ATOM 4920 C CA . HIS B 1 301 ? 39.168 13.747 0.033 1.00 16.26 301 HIS B CA 1
ATOM 4921 C C . HIS B 1 301 ? 39.706 13.477 1.438 1.00 17.21 301 HIS B C 1
ATOM 4922 O O . HIS B 1 301 ? 38.931 13.306 2.382 1.00 16.05 301 HIS B O 1
ATOM 4929 N N . PRO B 1 302 ? 41.041 13.466 1.592 1.00 18.40 302 PRO B N 1
ATOM 4930 C CA . PRO B 1 302 ? 41.659 13.130 2.883 1.00 19.46 302 PRO B CA 1
ATOM 4931 C C . PRO B 1 302 ? 41.261 14.091 4.008 1.00 21.44 302 PRO B C 1
ATOM 4932 O O . PRO B 1 302 ? 40.942 15.267 3.757 1.00 22.43 302 PRO B O 1
ATOM 4936 N N . TYR B 1 303 ? 41.254 13.585 5.234 1.00 23.39 303 TYR B N 1
ATOM 4937 C CA . TYR B 1 303 ? 40.934 14.392 6.398 1.00 26.45 303 TYR B CA 1
ATOM 4938 C C . TYR B 1 303 ? 41.928 15.543 6.495 1.00 28.36 303 TYR B C 1
ATOM 4939 O O . TYR B 1 303 ? 43.129 15.346 6.307 1.00 28.80 303 TYR B O 1
ATOM 4948 N N . THR B 1 304 ? 41.424 16.744 6.762 1.00 30.18 304 THR B N 1
ATOM 4949 C CA . THR B 1 304 ? 42.278 17.932 6.857 1.00 31.90 304 THR B CA 1
ATOM 4950 C C . THR B 1 304 ? 41.964 18.750 8.106 1.00 32.78 304 THR B C 1
ATOM 4951 O O . THR B 1 304 ? 42.448 18.446 9.197 1.00 33.82 304 THR B O 1
#

Organism: Pseudomonas fluorescens (strain Pf0-1) (NCBI:txid205922)

B-factor: mean 13.66, std 5.7, range [2.0, 42.45]

Foldseek 3Di:
DDDPDDQQPCNPDDDFLCDPPLFLEEEAEEEEQAQQQADDVVVVHQWEDDAQFLNLPDDTDGPDYDVVVNVLSVCLVPFLLVLVVVLCVVLVFEHEYQYALSRCVVPLVSVQVNVVSPHAYAHQWNGLDACAPPDPVVRLVRVVVSQVRCCVSNVHGHQEYHPANDHPCNVVSVLVVPRHLEYAHAQRDQAKDWDPDRPVPPTYIYDHADDQLALSQCSHPNHDPFQVVSLVSLVVVCVVQSVVSVPHHTYYYHHHYSSGCSPPRNVVSVSVNSVVQVVDPRYHRDHPVVSSVSCCVPPNDD/DDDPDDQQPCNPHDDFLCDPPLFLEEEAEEEEQAQQQADDVVVVHQWEDAAQFQNLPDDTDGNDYDVVVNVLSVCLVVFLLVLVLVLCVVVLFEHEYQYQLSRCVVPLPSLVVNLVSVHHYAHQWNHLDAAAPDDPVVRLVRRVVSQVRVCVSNVHGHQEYEPARHHPCNVQSVLVVPRHQEYADAQNDQAKDWDPDHPDDDTYIYDHADDQLEQSQCSHPNHDVFLVVSLVSLVVVCVVQSVVSVPHHTYYYHHHYRSGCSPPRNVVSVSVNSVVQVVDPRYHRDHVVVSSVSCCVRPNDD

Nearest PDB structures (foldseek):
  3cl6-assembly1_A  TM=1.000E+00  e=4.760E-62  Pseudomonas fluorescens
  1z7a-assembly1_C  TM=9.939E-01  e=3.610E-57  Pseudomonas aeruginosa PAO1
  3s6o-assembly1_D  TM=9.840E-01  e=1.367E-44  Burkholderia pseudomallei
  3qbu-assembly1_B  TM=8.103E-01  e=1.262E-18  Helicobacter pylori G27
  6hm9-assembly1_A  TM=7.924E-01  e=1.084E-07  Bacillus anthracis

Sequence (604 aa):
VDYPRDLIGYGSNPPHPHWPGKARIALSFVLNYEEGGERNILHGDKESEAFLSEMVSAQPLQGERNMSSMESLYEYGSRAGVWRILKLFKAFDIPLTIFAVAMAAQRHPDVIRAMVAAGHEICSHGYRWIDYQYMDEAQEREHMLEAIRILTELTGERPLGWYTGRRTGPNTRRLVMEEGGFLYDCDTYDDDLPYWEPNNPTGKPHLVIPYTLDTNDMRFTQVQGFNKGDDFFEYLKDAFDVLYAEGAEAPKMLSIGLHCRLIGRPARLAALQRFIEYAKSHEQVWFTRRVDIARHWHATHPYTVDYPRDLIGYGSNPPHPHWPGKARIALSFVLNYEEGGERNILHGDKESEAFLSEMVSAQPLQGERNMSSMESLYEYGSRAGVWRILKLFKAFDIPLTIFAVAMAAQRHPDVIRAMVAAGHEICSHGYRWIDYQYMDEAQEREHMLEAIRILTELTGERPLGWYTGRRTGPNTRRLVMEEGGFLYDCDTYDDDLPYWEPNNPTGKPHLVIPYTLDTNDMRRFTQVQGFNKGDDFFEYLKDAFDVLYAEGAEAPKMLSIGLHCRLIGRPARLAALQRFIEYAKSHEQVWFTRRVDIARHWHATHPYT